Protein AF-0000000069989629 (afdb_homodimer)

Structure (mmCIF, N/CA/C/O backbone):
data_AF-0000000069989629-model_v1
#
loop_
_entity.id
_entity.type
_entity.pdbx_description
1 polymer 'DNA-binding protein with HTH domain'
#
loop_
_atom_site.group_PDB
_atom_site.id
_atom_site.type_symbol
_atom_site.label_atom_id
_atom_site.label_alt_id
_atom_site.label_comp_id
_atom_site.label_asym_id
_atom_site.label_entity_id
_atom_site.label_seq_id
_atom_site.pdbx_PDB_ins_code
_atom_site.Cartn_x
_atom_site.Cartn_y
_atom_site.Cartn_z
_atom_site.occupancy
_atom_site.B_iso_or_equiv
_atom_site.auth_seq_id
_atom_site.auth_comp_id
_atom_site.auth_asym_id
_atom_site.auth_atom_id
_atom_site.pdbx_PDB_model_num
ATOM 1 N N . MET A 1 1 ? -0.796 -13.25 18.734 1 51.34 1 MET A N 1
ATOM 2 C CA . MET A 1 1 ? -1.396 -12.289 17.812 1 51.34 1 MET A CA 1
ATOM 3 C C . MET A 1 1 ? -1.573 -12.891 16.438 1 51.34 1 MET A C 1
ATOM 5 O O . MET A 1 1 ? -0.673 -13.562 15.922 1 51.34 1 MET A O 1
ATOM 9 N N . LEU A 1 2 ? -2.814 -12.773 16 1 62.41 2 LEU A N 1
ATOM 10 C CA . LEU A 1 2 ? -3.193 -13.547 14.828 1 62.41 2 LEU A CA 1
ATOM 11 C C . LEU A 1 2 ? -2.338 -13.156 13.625 1 62.41 2 LEU A C 1
ATOM 13 O O . LEU A 1 2 ? -2.311 -11.984 13.234 1 62.41 2 LEU A O 1
ATOM 17 N N . LEU A 1 3 ? -1.281 -13.852 13.352 1 78.69 3 LEU A N 1
ATOM 18 C CA . LEU A 1 3 ? -0.645 -13.938 12.039 1 78.69 3 LEU A CA 1
ATOM 19 C C . LEU A 1 3 ? 0.755 -13.328 12.078 1 78.69 3 LEU A C 1
ATOM 21 O O . LEU A 1 3 ? 1.523 -13.477 11.125 1 78.69 3 LEU A O 1
ATOM 25 N N . MET A 1 4 ? 1.244 -12.68 13.242 1 78.62 4 MET A N 1
ATOM 26 C CA . MET A 1 4 ? 2.541 -12.008 13.266 1 78.62 4 MET A CA 1
ATOM 27 C C . MET A 1 4 ? 3.672 -13.008 13.039 1 78.62 4 MET A C 1
ATOM 29 O O . MET A 1 4 ? 4.605 -12.734 12.281 1 78.62 4 MET A O 1
ATOM 33 N N . ASP A 1 5 ? 3.504 -14.125 13.711 1 79.75 5 ASP A N 1
ATOM 34 C CA . ASP A 1 5 ? 4.523 -15.164 13.555 1 79.75 5 ASP A CA 1
ATOM 35 C C . ASP A 1 5 ? 4.641 -15.602 12.102 1 79.75 5 ASP A C 1
ATOM 37 O O . ASP A 1 5 ? 5.746 -15.773 11.586 1 79.75 5 ASP A O 1
ATOM 41 N N . GLU A 1 6 ? 3.574 -15.758 11.477 1 83.88 6 GLU A N 1
ATOM 42 C CA . GLU A 1 6 ? 3.559 -16.172 10.078 1 83.88 6 GLU A CA 1
ATOM 43 C C . GLU A 1 6 ? 4.137 -15.086 9.172 1 83.88 6 GLU A C 1
ATOM 45 O O . GLU A 1 6 ? 4.816 -15.383 8.195 1 83.88 6 GLU A O 1
ATOM 50 N N . CYS A 1 7 ? 3.855 -13.844 9.516 1 86.5 7 CYS A N 1
ATOM 51 C CA . CYS A 1 7 ? 4.395 -12.734 8.742 1 86.5 7 CYS A CA 1
ATOM 52 C C . CYS A 1 7 ? 5.914 -12.688 8.836 1 86.5 7 CYS A C 1
ATOM 54 O O . CYS A 1 7 ? 6.598 -12.453 7.836 1 86.5 7 CYS A O 1
ATOM 56 N N . ILE A 1 8 ? 6.367 -12.992 10 1 80.88 8 ILE A N 1
ATOM 57 C CA . ILE A 1 8 ? 7.812 -13.016 10.203 1 80.88 8 ILE A CA 1
ATOM 58 C C . ILE A 1 8 ? 8.43 -14.164 9.414 1 80.88 8 ILE A C 1
ATOM 60 O O . ILE A 1 8 ? 9.523 -14.023 8.852 1 80.88 8 ILE A O 1
ATOM 64 N N . GLU A 1 9 ? 7.734 -15.258 9.367 1 83.62 9 GLU A N 1
ATOM 65 C CA . GLU A 1 9 ? 8.203 -16.406 8.602 1 83.62 9 GLU A CA 1
ATOM 66 C C . GLU A 1 9 ? 8.32 -16.062 7.117 1 83.62 9 GLU A C 1
ATOM 68 O O . GLU A 1 9 ? 9.227 -16.547 6.434 1 83.62 9 GLU A O 1
ATOM 73 N N . LEU A 1 10 ? 7.402 -15.281 6.617 1 89.56 10 LEU A N 1
ATOM 74 C CA . LEU A 1 10 ? 7.473 -14.836 5.23 1 89.56 10 LEU A CA 1
ATOM 75 C C . LEU A 1 10 ? 8.766 -14.07 4.965 1 89.56 10 LEU A C 1
ATOM 77 O O . LEU A 1 10 ? 9.43 -14.297 3.951 1 89.56 10 LEU A O 1
ATOM 81 N N . LEU A 1 11 ? 9.133 -13.273 5.891 1 85.06 11 LEU A N 1
ATOM 82 C CA . LEU A 1 11 ? 10.32 -12.438 5.754 1 85.06 11 LEU A CA 1
ATOM 83 C C . LEU A 1 11 ? 11.594 -13.281 5.812 1 85.06 11 LEU A C 1
ATOM 85 O O . LEU A 1 11 ? 12.617 -12.914 5.234 1 85.06 11 LEU A O 1
ATOM 89 N N . SER A 1 12 ? 11.516 -14.422 6.43 1 80.12 12 SER A N 1
ATOM 90 C CA . SER A 1 12 ? 12.703 -15.234 6.684 1 80.12 12 SER A CA 1
ATOM 91 C C . SER A 1 12 ? 12.844 -16.344 5.652 1 80.12 12 SER A C 1
ATOM 93 O O . SER A 1 12 ? 13.797 -17.125 5.699 1 80.12 12 SER A O 1
ATOM 95 N N . ALA A 1 13 ? 11.852 -16.453 4.805 1 85.38 13 ALA A N 1
ATOM 96 C CA . ALA A 1 13 ? 11.883 -17.531 3.812 1 85.38 13 ALA A CA 1
ATOM 97 C C . ALA A 1 13 ? 13.125 -17.422 2.934 1 85.38 13 ALA A C 1
ATOM 99 O O . ALA A 1 13 ? 13.508 -16.328 2.518 1 85.38 13 ALA A O 1
ATOM 100 N N . MET A 1 14 ? 13.688 -18.578 2.604 1 78.12 14 MET A N 1
ATOM 101 C CA . MET A 1 14 ? 14.977 -18.609 1.912 1 78.12 14 MET A CA 1
ATOM 102 C C . MET A 1 14 ? 14.789 -18.828 0.416 1 78.12 14 MET A C 1
ATOM 104 O O . MET A 1 14 ? 15.695 -18.578 -0.375 1 78.12 14 MET A O 1
ATOM 108 N N . ASP A 1 15 ? 13.664 -19.344 0.052 1 84.5 15 ASP A N 1
ATOM 109 C CA . ASP A 1 15 ? 13.367 -19.578 -1.358 1 84.5 15 ASP A CA 1
ATOM 110 C C . ASP A 1 15 ? 11.883 -19.359 -1.644 1 84.5 15 ASP A C 1
ATOM 112 O O . ASP A 1 15 ? 11.078 -19.219 -0.717 1 84.5 15 ASP A O 1
ATOM 116 N N . ALA A 1 16 ? 11.617 -19.359 -2.891 1 88.88 16 ALA A N 1
ATOM 117 C CA . ALA A 1 16 ? 10.266 -19.031 -3.342 1 88.88 16 ALA A CA 1
ATOM 118 C C . ALA A 1 16 ? 9.258 -20.078 -2.871 1 88.88 16 ALA A C 1
ATOM 120 O O . ALA A 1 16 ? 8.133 -19.734 -2.5 1 88.88 16 ALA A O 1
ATOM 121 N N . ARG A 1 17 ? 9.625 -21.281 -2.945 1 89.69 17 ARG A N 1
ATOM 122 C CA . ARG A 1 17 ? 8.727 -22.359 -2.555 1 89.69 17 ARG A CA 1
ATOM 123 C C . ARG A 1 17 ? 8.352 -22.266 -1.08 1 89.69 17 ARG A C 1
ATOM 125 O O . ARG A 1 17 ? 7.176 -22.328 -0.727 1 89.69 17 ARG A O 1
ATOM 132 N N . THR A 1 18 ? 9.32 -22.094 -0.21 1 88.75 18 THR A N 1
ATOM 133 C CA . THR A 1 18 ? 9.086 -21.969 1.223 1 88.75 18 THR A CA 1
ATOM 134 C C . THR A 1 18 ? 8.297 -20.688 1.522 1 88.75 18 THR A C 1
ATOM 136 O O . THR A 1 18 ? 7.457 -20.672 2.424 1 88.75 18 THR A O 1
ATOM 139 N N . TRP A 1 19 ? 8.594 -19.672 0.768 1 93.5 19 TRP A N 1
ATOM 140 C CA . TRP A 1 19 ? 7.867 -18.422 0.911 1 93.5 19 TRP A CA 1
ATOM 141 C C . TRP A 1 19 ? 6.383 -18.609 0.629 1 93.5 19 TRP A C 1
ATOM 143 O O . TRP A 1 19 ? 5.535 -18.234 1.436 1 93.5 19 TRP A O 1
ATOM 153 N N . PHE A 1 20 ? 6.145 -19.281 -0.45 1 95.62 20 PHE A N 1
ATOM 154 C CA . PHE A 1 20 ? 4.754 -19.453 -0.843 1 95.62 20 PHE A CA 1
ATOM 155 C C . PHE A 1 20 ? 4.031 -20.375 0.125 1 95.62 20 PHE A C 1
ATOM 157 O O . PHE A 1 20 ? 2.85 -20.188 0.418 1 95.62 20 PHE A O 1
ATOM 164 N N . GLN A 1 21 ? 4.641 -21.359 0.598 1 93.81 21 GLN A N 1
ATOM 165 C CA . GLN A 1 21 ? 4.047 -22.234 1.595 1 93.81 21 GLN A CA 1
ATOM 166 C C . GLN A 1 21 ? 3.672 -21.469 2.859 1 93.81 21 GLN A C 1
ATOM 168 O O . GLN A 1 21 ? 2.615 -21.703 3.447 1 93.81 21 GLN A O 1
ATOM 173 N N . SER A 1 22 ? 4.559 -20.594 3.25 1 93.44 22 SER A N 1
ATOM 174 C CA . SER A 1 22 ? 4.27 -19.75 4.41 1 93.44 22 SER A CA 1
ATOM 175 C C . SER A 1 22 ? 3.064 -18.859 4.152 1 93.44 22 SER A C 1
ATOM 177 O O . SER A 1 22 ? 2.252 -18.625 5.055 1 93.44 22 SER A O 1
ATOM 179 N N . LEU A 1 23 ? 2.98 -18.344 2.934 1 96.81 23 LEU A N 1
ATOM 180 C CA . LEU A 1 23 ? 1.838 -17.516 2.561 1 96.81 23 LEU A CA 1
ATOM 181 C C . LEU A 1 23 ? 0.542 -18.312 2.631 1 96.81 23 LEU A C 1
ATOM 183 O O . LEU A 1 23 ? -0.454 -17.844 3.186 1 96.81 23 LEU A O 1
ATOM 187 N N . VAL A 1 24 ? 0.566 -19.516 2.139 1 96.75 24 VAL A N 1
ATOM 188 C CA . VAL A 1 24 ? -0.6 -20.391 2.146 1 96.75 24 VAL A CA 1
ATOM 189 C C . VAL A 1 24 ? -1.022 -20.672 3.586 1 96.75 24 VAL A C 1
ATOM 191 O O . VAL A 1 24 ? -2.209 -20.609 3.918 1 96.75 24 VAL A O 1
ATOM 194 N N . LEU A 1 25 ? -0.107 -20.922 4.441 1 94.31 25 LEU A N 1
ATOM 195 C CA . LEU A 1 25 ? -0.407 -21.219 5.84 1 94.31 25 LEU A CA 1
ATOM 196 C C . LEU A 1 25 ? -1.006 -19.984 6.527 1 94.31 25 LEU A C 1
ATOM 198 O O . LEU A 1 25 ? -1.931 -20.109 7.332 1 94.31 25 LEU A O 1
ATOM 202 N N . SER A 1 26 ? -0.478 -18.844 6.203 1 95.56 26 SER A N 1
ATOM 203 C CA . SER A 1 26 ? -0.988 -17.609 6.777 1 95.56 26 SER A CA 1
ATOM 204 C C . SER A 1 26 ? -2.445 -17.375 6.391 1 95.56 26 SER A C 1
ATOM 206 O O . SER A 1 26 ? -3.268 -17.016 7.234 1 95.56 26 SER A O 1
ATOM 208 N N . VAL A 1 27 ? -2.727 -17.547 5.148 1 96.31 27 VAL A N 1
ATOM 209 C CA . VAL A 1 27 ? -4.074 -17.297 4.648 1 96.31 27 VAL A CA 1
ATOM 210 C C . VAL A 1 27 ? -5.043 -18.328 5.238 1 96.31 27 VAL A C 1
ATOM 212 O O . VAL A 1 27 ? -6.199 -18 5.516 1 96.31 27 VAL A O 1
ATOM 215 N N . GLN A 1 28 ? -4.602 -19.516 5.453 1 94.75 28 GLN A N 1
ATOM 216 C CA . GLN A 1 28 ? -5.426 -20.531 6.086 1 94.75 28 GLN A CA 1
ATOM 217 C C . GLN A 1 28 ? -5.824 -20.125 7.5 1 94.75 28 GLN A C 1
ATOM 219 O O . GLN A 1 28 ? -6.961 -20.359 7.922 1 94.75 28 GLN A O 1
ATOM 224 N N . LYS A 1 29 ? -4.953 -19.547 8.164 1 93.94 29 LYS A N 1
ATOM 225 C CA . LYS A 1 29 ? -5.23 -19.094 9.523 1 93.94 29 LYS A CA 1
ATOM 226 C C . LYS A 1 29 ? -6.289 -17.984 9.523 1 93.94 29 LYS A C 1
ATOM 228 O O . LYS A 1 29 ? -6.953 -17.766 10.539 1 93.94 29 LYS A O 1
ATOM 233 N N . LEU A 1 30 ? -6.395 -17.344 8.367 1 94.06 30 LEU A N 1
ATOM 234 C CA . LEU A 1 30 ? -7.363 -16.266 8.25 1 94.06 30 LEU A CA 1
ATOM 235 C C . LEU A 1 30 ? -8.727 -16.797 7.82 1 94.06 30 LEU A C 1
ATOM 237 O O . LEU A 1 30 ? -9.688 -16.031 7.715 1 94.06 30 LEU A O 1
ATOM 241 N N . GLY A 1 31 ? -8.805 -18.094 7.504 1 93.25 31 GLY A N 1
ATOM 242 C CA . GLY A 1 31 ? -10.078 -18.688 7.145 1 93.25 31 GLY A CA 1
ATOM 243 C C . GLY A 1 31 ? -10.234 -18.906 5.652 1 93.25 31 GLY A C 1
ATOM 244 O O . GLY A 1 31 ? -11.328 -19.219 5.172 1 93.25 31 GLY A O 1
ATOM 245 N N . TYR A 1 32 ? -9.133 -18.766 4.91 1 96.62 32 TYR A N 1
ATOM 246 C CA . TYR A 1 32 ? -9.156 -18.969 3.469 1 96.62 32 TYR A CA 1
ATOM 247 C C . TYR A 1 32 ? -8.359 -20.219 3.088 1 96.62 32 TYR A C 1
ATOM 249 O O . TYR A 1 32 ? -7.516 -20.688 3.857 1 96.62 32 TYR A O 1
ATOM 257 N N . SER A 1 33 ? -8.695 -20.766 1.98 1 95.69 33 SER A N 1
ATOM 258 C CA . SER A 1 33 ? -8.031 -22 1.575 1 95.69 33 SER A CA 1
ATOM 259 C C . SER A 1 33 ? -7.176 -21.781 0.332 1 95.69 33 SER A C 1
ATOM 261 O O . SER A 1 33 ? -6.277 -22.578 0.048 1 95.69 33 SER A O 1
ATOM 263 N N . GLN A 1 34 ? -7.449 -20.781 -0.388 1 97.5 34 GLN A N 1
ATOM 264 C CA . GLN A 1 34 ? -6.723 -20.516 -1.628 1 97.5 34 GLN A CA 1
ATOM 265 C C . GLN A 1 34 ? -6.188 -19.094 -1.66 1 97.5 34 GLN A C 1
ATOM 267 O O . GLN A 1 34 ? -6.777 -18.188 -1.067 1 97.5 34 GLN A O 1
ATOM 272 N N . VAL A 1 35 ? -5.047 -18.969 -2.359 1 98.25 35 VAL A N 1
ATOM 273 C CA . VAL A 1 35 ? -4.402 -17.672 -2.426 1 98.25 35 VAL A CA 1
ATOM 274 C C . VAL A 1 35 ? -3.719 -17.5 -3.781 1 98.25 35 VAL A C 1
ATOM 276 O O . VAL A 1 35 ? -3.258 -18.469 -4.379 1 98.25 35 VAL A O 1
ATOM 279 N N . LEU A 1 36 ? -3.773 -16.328 -4.324 1 98.12 36 LEU A N 1
ATOM 280 C CA . LEU A 1 36 ? -3.043 -15.898 -5.516 1 98.12 36 LEU A CA 1
ATOM 281 C C . LEU A 1 36 ? -2.285 -14.602 -5.254 1 98.12 36 LEU A C 1
ATOM 283 O O . LEU A 1 36 ? -2.869 -13.617 -4.793 1 98.12 36 LEU A O 1
ATOM 287 N N . TYR A 1 37 ? -1 -14.711 -5.422 1 97.44 37 TYR A N 1
ATOM 288 C CA . TYR A 1 37 ? -0.108 -13.555 -5.359 1 97.44 37 TYR A CA 1
ATOM 289 C C . TYR A 1 37 ? 0.432 -13.211 -6.742 1 97.44 37 TYR A C 1
ATOM 291 O O . TYR A 1 37 ? 1.063 -14.047 -7.395 1 97.44 37 TYR A O 1
ATOM 299 N N . ALA A 1 38 ? 0.144 -12 -7.16 1 96.06 38 ALA A N 1
ATOM 300 C CA . ALA A 1 38 ? 0.598 -11.547 -8.477 1 96.06 38 ALA A CA 1
ATOM 301 C C . ALA A 1 38 ? 1.263 -10.18 -8.375 1 96.06 38 ALA A C 1
ATOM 303 O O . ALA A 1 38 ? 0.777 -9.289 -7.668 1 96.06 38 ALA A O 1
ATOM 304 N N . LEU A 1 39 ? 2.309 -10.062 -9.117 1 93.94 39 LEU A N 1
ATOM 305 C CA . LEU A 1 39 ? 3.061 -8.812 -9.086 1 93.94 39 LEU A CA 1
ATOM 306 C C . LEU A 1 39 ? 3.646 -8.5 -10.461 1 93.94 39 LEU A C 1
ATOM 308 O O . LEU A 1 39 ? 4.184 -9.391 -11.125 1 93.94 39 LEU A O 1
ATOM 312 N N . LYS A 1 40 ? 3.482 -7.328 -10.891 1 90.31 40 LYS A N 1
ATOM 313 C CA . LYS A 1 40 ? 4.188 -6.836 -12.07 1 90.31 40 LYS A CA 1
ATOM 314 C C . LYS A 1 40 ? 5.016 -5.598 -11.734 1 90.31 40 LYS A C 1
ATOM 316 O O . LYS A 1 40 ? 4.773 -4.938 -10.727 1 90.31 40 LYS A O 1
ATOM 321 N N . PRO A 1 41 ? 6.039 -5.289 -12.5 1 83.69 41 PRO A N 1
ATOM 322 C CA . PRO A 1 41 ? 7.031 -4.285 -12.102 1 83.69 41 PRO A CA 1
ATOM 323 C C . PRO A 1 41 ? 6.441 -2.881 -11.992 1 83.69 41 PRO A C 1
ATOM 325 O O . PRO A 1 41 ? 6.887 -2.08 -11.172 1 83.69 41 PRO A O 1
ATOM 328 N N . ASN A 1 42 ? 5.516 -2.631 -12.867 1 84.19 42 ASN A N 1
ATOM 329 C CA . ASN A 1 42 ? 4.859 -1.328 -12.828 1 84.19 42 ASN A CA 1
ATOM 330 C C . ASN A 1 42 ? 3.494 -1.371 -13.516 1 84.19 42 ASN A C 1
ATOM 332 O O . ASN A 1 42 ? 3.125 -2.385 -14.109 1 84.19 42 ASN A O 1
ATOM 336 N N . LYS A 1 43 ? 2.797 -0.333 -13.375 1 82.25 43 LYS A N 1
ATOM 337 C CA . LYS A 1 43 ? 1.428 -0.256 -13.875 1 82.25 43 LYS A CA 1
ATOM 338 C C . LYS A 1 43 ? 1.393 -0.381 -15.398 1 82.25 43 LYS A C 1
ATOM 340 O O . LYS A 1 43 ? 0.438 -0.921 -15.961 1 82.25 43 LYS A O 1
ATOM 345 N N . GLU A 1 44 ? 2.402 0.058 -16.016 1 77.62 44 GLU A N 1
ATOM 346 C CA . GLU A 1 44 ? 2.451 0.116 -17.484 1 77.62 44 GLU A CA 1
ATOM 347 C C . GLU A 1 44 ? 2.814 -1.242 -18.078 1 77.62 44 GLU A C 1
ATOM 349 O O . GLU A 1 44 ? 2.527 -1.511 -19.234 1 77.62 44 GLU A O 1
ATOM 354 N N . ALA A 1 45 ? 3.42 -2.008 -17.359 1 80.5 45 ALA A N 1
ATOM 355 C CA . ALA A 1 45 ? 3.779 -3.338 -17.844 1 80.5 45 ALA A CA 1
ATOM 356 C C . ALA A 1 45 ? 2.537 -4.141 -18.219 1 80.5 45 ALA A C 1
ATOM 358 O O . ALA A 1 45 ? 1.48 -3.984 -17.594 1 80.5 45 ALA A O 1
ATOM 359 N N . GLN A 1 46 ? 2.703 -4.914 -19.219 1 84.75 46 GLN A N 1
ATOM 360 C CA . GLN A 1 46 ? 1.599 -5.781 -19.609 1 84.75 46 GLN A CA 1
ATOM 361 C C . GLN A 1 46 ? 1.237 -6.758 -18.5 1 84.75 46 GLN A C 1
ATOM 363 O O . GLN A 1 46 ? 2.117 -7.246 -17.781 1 84.75 46 GLN A O 1
ATOM 368 N N . ASN A 1 47 ? -0.041 -7.074 -18.406 1 87.25 47 ASN A N 1
ATOM 369 C CA . ASN A 1 47 ? -0.492 -8 -17.375 1 87.25 47 ASN A CA 1
ATOM 370 C C . ASN A 1 47 ? 0.144 -9.375 -17.531 1 87.25 47 ASN A C 1
ATOM 372 O O . ASN A 1 47 ? 0.369 -10.086 -16.547 1 87.25 47 ASN A O 1
ATOM 376 N N . SER A 1 48 ? 0.453 -9.672 -18.766 1 83.94 48 SER A N 1
ATOM 377 C CA . SER A 1 48 ? 1.044 -10.969 -19.062 1 83.94 48 SER A CA 1
ATOM 378 C C . SER A 1 48 ? 2.445 -11.094 -18.469 1 83.94 48 SER A C 1
ATOM 380 O O . SER A 1 48 ? 2.99 -12.195 -18.375 1 83.94 48 SER A O 1
ATOM 382 N N . THR A 1 49 ? 3.004 -10 -18.078 1 82.62 49 THR A N 1
ATOM 383 C CA . THR A 1 49 ? 4.348 -10.016 -17.5 1 82.62 49 THR A CA 1
ATOM 384 C C . THR A 1 49 ? 4.289 -10.227 -15.992 1 82.62 49 THR A C 1
ATOM 386 O O . THR A 1 49 ? 5.324 -10.391 -15.344 1 82.62 49 THR A O 1
ATOM 389 N N . ALA A 1 50 ? 3.133 -10.312 -15.508 1 89.62 50 ALA A N 1
ATOM 390 C CA . ALA A 1 50 ? 2.984 -10.492 -14.062 1 89.62 50 ALA A CA 1
ATOM 391 C C . ALA A 1 50 ? 3.527 -11.844 -13.625 1 89.62 50 ALA A C 1
ATOM 393 O O . ALA A 1 50 ? 3.326 -12.859 -14.305 1 89.62 50 ALA A O 1
ATOM 394 N N . GLN A 1 51 ? 4.285 -11.789 -12.602 1 90.62 51 GLN A N 1
ATOM 395 C CA . GLN A 1 51 ? 4.676 -13.023 -11.93 1 90.62 51 GLN A CA 1
ATOM 396 C C . GLN A 1 51 ? 3.609 -13.477 -10.938 1 90.62 51 GLN A C 1
ATOM 398 O O . GLN A 1 51 ? 3.143 -12.68 -10.117 1 90.62 51 GLN A O 1
ATOM 403 N N . ILE A 1 52 ? 3.289 -14.734 -11.047 1 94.31 52 ILE A N 1
ATOM 404 C CA . ILE A 1 52 ? 2.137 -15.203 -10.281 1 94.31 52 ILE A CA 1
ATOM 405 C C . ILE A 1 52 ? 2.52 -16.453 -9.484 1 94.31 52 ILE A C 1
ATOM 407 O O . ILE A 1 52 ? 3.176 -17.359 -10.016 1 94.31 52 ILE A O 1
ATOM 411 N N . MET A 1 53 ? 2.18 -16.5 -8.234 1 94.94 53 MET A N 1
ATOM 412 C CA . MET A 1 53 ? 2.16 -17.688 -7.395 1 94.94 53 MET A CA 1
ATOM 413 C C . MET A 1 53 ? 0.771 -17.922 -6.812 1 94.94 53 MET A C 1
ATOM 415 O O . MET A 1 53 ? 0.187 -17.016 -6.207 1 94.94 53 MET A O 1
ATOM 419 N N . SER A 1 54 ? 0.259 -19.125 -7.051 1 96.81 54 SER A N 1
ATOM 420 C CA . SER A 1 54 ? -1.121 -19.391 -6.652 1 96.81 54 SER A CA 1
ATOM 421 C C . SER A 1 54 ? -1.366 -20.875 -6.414 1 96.81 54 SER A C 1
ATOM 423 O O . SER A 1 54 ? -0.667 -21.719 -6.977 1 96.81 54 SER A O 1
ATOM 425 N N . ASN A 1 55 ? -2.271 -21.156 -5.523 1 97.12 55 ASN A N 1
ATOM 426 C CA . ASN A 1 55 ? -2.77 -22.516 -5.418 1 97.12 55 ASN A CA 1
ATOM 427 C C . ASN A 1 55 ? -4.211 -22.625 -5.914 1 97.12 55 ASN A C 1
ATOM 429 O O . ASN A 1 55 ? -4.953 -23.516 -5.484 1 97.12 55 ASN A O 1
ATOM 433 N N . PHE A 1 56 ? -4.637 -21.656 -6.734 1 97 56 PHE A N 1
ATOM 434 C CA . PHE A 1 56 ? -5.891 -21.797 -7.465 1 97 56 PHE A CA 1
ATOM 435 C C . PHE A 1 56 ? -5.855 -23.047 -8.352 1 97 56 PHE A C 1
ATOM 437 O O . PHE A 1 56 ? -4.777 -23.516 -8.727 1 97 56 PHE A O 1
ATOM 444 N N . PRO A 1 57 ? -7.082 -23.562 -8.703 1 96.19 57 PRO A N 1
ATOM 445 C CA . PRO A 1 57 ? -7.086 -24.703 -9.609 1 96.19 57 PRO A CA 1
ATOM 446 C C . PRO A 1 57 ? -6.359 -24.422 -10.922 1 96.19 57 PRO A C 1
ATOM 448 O O . PRO A 1 57 ? -6.586 -23.391 -11.547 1 96.19 57 PRO A O 1
ATOM 451 N N . GLU A 1 58 ? -5.555 -25.328 -11.336 1 94.5 58 GLU A N 1
ATOM 452 C CA . GLU A 1 58 ? -4.734 -25.156 -12.531 1 94.5 58 GLU A CA 1
ATOM 453 C C . GLU A 1 58 ? -5.602 -24.969 -13.773 1 94.5 58 GLU A C 1
ATOM 455 O O . GLU A 1 58 ? -5.25 -24.188 -14.664 1 94.5 58 GLU A O 1
ATOM 460 N N . SER A 1 59 ? -6.668 -25.656 -13.852 1 94.94 59 SER A N 1
ATOM 461 C CA . SER A 1 59 ? -7.582 -25.531 -14.977 1 94.94 59 SER A CA 1
ATOM 462 C C . SER A 1 59 ? -8.125 -24.109 -15.094 1 94.94 59 SER A C 1
ATOM 464 O O . SER A 1 59 ? -8.258 -23.578 -16.188 1 94.94 59 SER A O 1
ATOM 466 N N . TRP A 1 60 ? -8.391 -23.594 -13.961 1 96.62 60 TRP A N 1
ATOM 467 C CA . TRP A 1 60 ? -8.883 -22.219 -13.945 1 96.62 60 TRP A CA 1
ATOM 468 C C . TRP A 1 60 ? -7.793 -21.25 -14.391 1 96.62 60 TRP A C 1
ATOM 470 O O . TRP A 1 60 ? -8.047 -20.344 -15.195 1 96.62 60 TRP A O 1
ATOM 480 N N . ARG A 1 61 ? -6.594 -21.375 -13.852 1 95.31 61 ARG A N 1
ATOM 481 C CA . ARG A 1 61 ? -5.496 -20.484 -14.211 1 95.31 61 ARG A CA 1
ATOM 482 C C . ARG A 1 61 ? -5.223 -20.531 -15.703 1 95.31 61 ARG A C 1
ATOM 484 O O . ARG A 1 61 ? -5.016 -19.484 -16.344 1 95.31 61 ARG A O 1
ATOM 491 N N . SER A 1 62 ? -5.227 -21.703 -16.266 1 94 62 SER A N 1
ATOM 492 C CA . SER A 1 62 ? -5.027 -21.875 -17.703 1 94 62 SER A CA 1
ATOM 493 C C . SER A 1 62 ? -6.121 -21.172 -18.5 1 94 62 SER A C 1
ATOM 495 O O . SER A 1 62 ? -5.84 -20.484 -19.484 1 94 62 SER A O 1
ATOM 497 N N . LEU A 1 63 ? -7.297 -21.406 -18.078 1 94.69 63 LEU A N 1
ATOM 498 C CA . LEU A 1 63 ? -8.43 -20.766 -18.734 1 94.69 63 LEU A CA 1
ATOM 499 C C . LEU A 1 63 ? -8.32 -19.234 -18.641 1 94.69 63 LEU A C 1
ATOM 501 O O . LEU A 1 63 ? -8.531 -18.531 -19.625 1 94.69 63 LEU A O 1
ATOM 505 N N . TYR A 1 64 ? -8 -18.75 -17.453 1 96 64 TYR A N 1
ATOM 506 C CA . TYR A 1 64 ? -7.871 -17.328 -17.188 1 96 64 TYR A CA 1
ATOM 507 C C . TYR A 1 64 ? -6.867 -16.688 -18.141 1 96 64 TYR A C 1
ATOM 509 O O . TYR A 1 64 ? -7.129 -15.617 -18.703 1 96 64 TYR A O 1
ATOM 517 N N . ASP A 1 65 ? -5.742 -17.312 -18.344 1 91.94 65 ASP A N 1
ATOM 518 C CA . ASP A 1 65 ? -4.688 -16.797 -19.219 1 91.94 65 ASP A CA 1
ATOM 519 C C . ASP A 1 65 ? -5.09 -16.906 -20.688 1 91.94 65 ASP A C 1
ATOM 521 O O . ASP A 1 65 ? -4.922 -15.969 -21.453 1 91.94 65 ASP A O 1
ATOM 525 N N . ASN A 1 66 ? -5.594 -18.031 -21.047 1 92.06 66 ASN A N 1
ATOM 526 C CA . ASN A 1 66 ? -5.961 -18.297 -22.438 1 92.06 66 ASN A CA 1
ATOM 527 C C . ASN A 1 66 ? -7.02 -17.328 -22.938 1 92.06 66 ASN A C 1
ATOM 529 O O . ASN A 1 66 ? -6.984 -16.891 -24.094 1 92.06 66 ASN A O 1
ATOM 533 N N . GLU A 1 67 ? -7.926 -16.969 -22.062 1 92.88 67 GLU A N 1
ATOM 534 C CA . GLU A 1 67 ? -9.023 -16.078 -22.438 1 92.88 67 GLU A CA 1
ATOM 535 C C . GLU A 1 67 ? -8.664 -14.617 -22.203 1 92.88 67 GLU A C 1
ATOM 537 O O . GLU A 1 67 ? -9.484 -13.719 -22.422 1 92.88 67 GLU A O 1
ATOM 542 N N . ASN A 1 68 ? -7.52 -14.383 -21.625 1 92.44 68 ASN A N 1
ATOM 543 C CA . ASN A 1 68 ? -7.078 -13.039 -21.266 1 92.44 68 ASN A CA 1
ATOM 544 C C . ASN A 1 68 ? -8.086 -12.344 -20.359 1 92.44 68 ASN A C 1
ATOM 546 O O . ASN A 1 68 ? -8.508 -11.219 -20.641 1 92.44 68 ASN A O 1
ATOM 550 N N . TYR A 1 69 ? -8.469 -12.984 -19.344 1 94.69 69 TYR A N 1
ATOM 551 C CA . TYR A 1 69 ? -9.492 -12.461 -18.438 1 94.69 69 TYR A CA 1
ATOM 552 C C . TYR A 1 69 ? -8.977 -11.258 -17.672 1 94.69 69 TYR A C 1
ATOM 554 O O . TYR A 1 69 ? -9.758 -10.469 -17.141 1 94.69 69 TYR A O 1
ATOM 562 N N . SER A 1 70 ? -7.691 -11.117 -17.625 1 93.19 70 SER A N 1
ATOM 563 C CA . SER A 1 70 ? -7.125 -9.969 -16.922 1 93.19 70 SER A CA 1
ATOM 564 C C . SER A 1 70 ? -7.59 -8.664 -17.547 1 93.19 70 SER A C 1
ATOM 566 O O . SER A 1 70 ? -7.605 -7.621 -16.891 1 93.19 70 SER A O 1
ATOM 568 N N . SER A 1 71 ? -7.984 -8.656 -18.734 1 89.69 71 SER A N 1
ATOM 569 C CA . SER A 1 71 ? -8.398 -7.453 -19.453 1 89.69 71 SER A CA 1
ATOM 570 C C . SER A 1 71 ? -9.844 -7.082 -19.109 1 89.69 71 SER A C 1
ATOM 572 O O . SER A 1 71 ? -10.266 -5.941 -19.328 1 89.69 71 SER A O 1
ATOM 574 N N . ILE A 1 72 ? -10.578 -7.965 -18.547 1 90.88 72 ILE A N 1
ATOM 575 C CA . ILE A 1 72 ? -11.992 -7.668 -18.312 1 90.88 72 ILE A CA 1
ATOM 576 C C . ILE A 1 72 ? -12.32 -7.844 -16.828 1 90.88 72 ILE A C 1
ATOM 578 O O . ILE A 1 72 ? -13.391 -7.445 -16.375 1 90.88 72 ILE A O 1
ATOM 582 N N . ASP A 1 73 ? -11.516 -8.562 -16.062 1 95 73 ASP A N 1
ATOM 583 C CA . ASP A 1 73 ? -11.711 -8.797 -14.633 1 95 73 ASP A CA 1
ATOM 584 C C . ASP A 1 73 ? -11.719 -7.488 -13.852 1 95 73 ASP A C 1
ATOM 586 O O . ASP A 1 73 ? -10.688 -6.824 -13.727 1 95 73 ASP A O 1
ATOM 590 N N . PRO A 1 74 ? -12.852 -7.121 -13.258 1 93.94 74 PRO A N 1
ATOM 591 C CA . PRO A 1 74 ? -12.914 -5.852 -12.531 1 93.94 74 PRO A CA 1
ATOM 592 C C . PRO A 1 74 ? -12 -5.82 -11.312 1 93.94 74 PRO A C 1
ATOM 594 O O . PRO A 1 74 ? -11.625 -4.746 -10.844 1 93.94 74 PRO A O 1
ATOM 597 N N . VAL A 1 75 ? -11.664 -6.98 -10.828 1 96.5 75 VAL A N 1
ATOM 598 C CA . VAL A 1 75 ? -10.758 -7.078 -9.688 1 96.5 75 VAL A CA 1
ATOM 599 C C . VAL A 1 75 ? -9.383 -6.559 -10.078 1 96.5 75 VAL A C 1
ATOM 601 O O . VAL A 1 75 ? -8.734 -5.844 -9.305 1 96.5 75 VAL A O 1
ATOM 604 N N . VAL A 1 76 ? -9 -6.871 -11.258 1 95.19 76 VAL A N 1
ATOM 605 C CA . VAL A 1 76 ? -7.699 -6.441 -11.758 1 95.19 76 VAL A CA 1
ATOM 606 C C . VAL A 1 76 ? -7.695 -4.926 -11.953 1 95.19 76 VAL A C 1
ATOM 608 O O . VAL A 1 76 ? -6.797 -4.234 -11.461 1 95.19 76 VAL A O 1
ATOM 611 N N . SER A 1 77 ? -8.68 -4.398 -12.602 1 91.88 77 SER A N 1
ATOM 612 C CA . SER A 1 77 ? -8.766 -2.957 -12.82 1 91.88 77 SER A CA 1
ATOM 613 C C . SER A 1 77 ? -8.82 -2.199 -11.5 1 91.88 77 SER A C 1
ATOM 615 O O . SER A 1 77 ? -8.164 -1.167 -11.336 1 91.88 77 SER A O 1
ATOM 617 N N . HIS A 1 78 ? -9.586 -2.717 -10.594 1 93.31 78 HIS A N 1
ATOM 618 C CA . HIS A 1 78 ? -9.672 -2.115 -9.266 1 93.31 78 HIS A CA 1
ATOM 619 C C . HIS A 1 78 ? -8.305 -2.076 -8.594 1 93.31 78 HIS A C 1
ATOM 621 O O . HIS A 1 78 ? -7.93 -1.064 -7.996 1 93.31 78 HIS A O 1
ATOM 627 N N . SER A 1 79 ? -7.574 -3.152 -8.656 1 94.88 79 SER A N 1
ATOM 628 C CA . SER A 1 79 ? -6.289 -3.287 -7.98 1 94.88 79 SER A CA 1
ATOM 629 C C . SER A 1 79 ? -5.27 -2.291 -8.523 1 94.88 79 SER A C 1
ATOM 631 O O . SER A 1 79 ? -4.316 -1.928 -7.832 1 94.88 79 SER A O 1
ATOM 633 N N . PHE A 1 80 ? -5.508 -1.801 -9.688 1 90.12 80 PHE A N 1
ATOM 634 C CA . PHE A 1 80 ? -4.57 -0.865 -10.297 1 90.12 80 PHE A CA 1
ATOM 635 C C . PHE A 1 80 ? -4.93 0.572 -9.938 1 90.12 80 PHE A C 1
ATOM 637 O O . PHE A 1 80 ? -4.109 1.479 -10.078 1 90.12 80 PHE A O 1
ATOM 644 N N . SER A 1 81 ? -6.094 0.774 -9.406 1 88.12 81 SER A N 1
ATOM 645 C CA . SER A 1 81 ? -6.543 2.154 -9.258 1 88.12 81 SER A CA 1
ATOM 646 C C . SER A 1 81 ? -6.906 2.461 -7.809 1 88.12 81 SER A C 1
ATOM 648 O O . SER A 1 81 ? -7.137 3.619 -7.453 1 88.12 81 SER A O 1
ATOM 650 N N . SER A 1 82 ? -6.949 1.479 -6.98 1 90.88 82 SER A N 1
ATOM 651 C CA . SER A 1 82 ? -7.379 1.653 -5.598 1 90.88 82 SER A CA 1
ATOM 652 C C . SER A 1 82 ? -6.488 0.87 -4.641 1 90.88 82 SER A C 1
ATOM 654 O O . SER A 1 82 ? -5.836 -0.096 -5.039 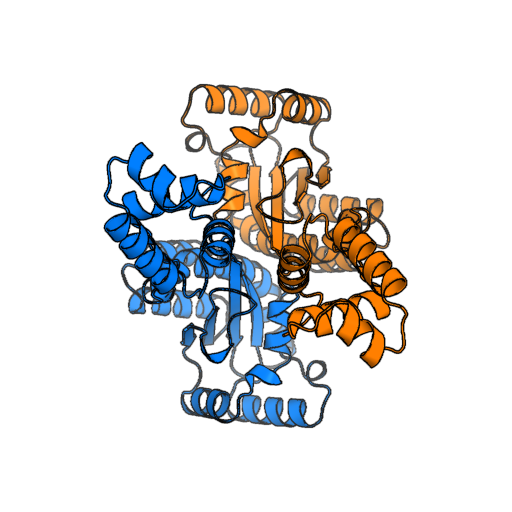1 90.88 82 SER A O 1
ATOM 656 N N . SER A 1 83 ? -6.473 1.317 -3.447 1 93.75 83 SER A N 1
ATOM 657 C CA . SER A 1 83 ? -5.758 0.586 -2.404 1 93.75 83 SER A CA 1
ATOM 658 C C . SER A 1 83 ? -6.723 -0.206 -1.527 1 93.75 83 SER A C 1
ATOM 660 O O . SER A 1 83 ? -6.297 -0.96 -0.65 1 93.75 83 SER A O 1
ATOM 662 N N . LEU A 1 84 ? -7.969 -0.088 -1.773 1 93.19 84 LEU A N 1
ATOM 663 C CA . LEU A 1 84 ? -8.969 -0.72 -0.923 1 93.19 84 LEU A CA 1
ATOM 664 C C . LEU A 1 84 ? -9.188 -2.176 -1.325 1 93.19 84 LEU A C 1
ATOM 666 O O . LEU A 1 84 ? -9.188 -2.502 -2.514 1 93.19 84 LEU A O 1
ATOM 670 N N . PRO A 1 85 ? -9.406 -3.025 -0.299 1 94.5 85 PRO A N 1
ATOM 671 C CA . PRO A 1 85 ? -9.805 -4.391 -0.646 1 94.5 85 PRO A CA 1
ATOM 672 C C . PRO A 1 85 ? -11.117 -4.441 -1.424 1 94.5 85 PRO A C 1
ATOM 674 O O . PRO A 1 85 ? -11.992 -3.59 -1.225 1 94.5 85 PRO A O 1
ATOM 677 N N . ILE A 1 86 ? -11.188 -5.391 -2.287 1 95.06 86 ILE A N 1
ATOM 678 C CA . ILE A 1 86 ? -12.414 -5.57 -3.053 1 95.06 86 ILE A CA 1
ATOM 679 C C . ILE A 1 86 ? -12.945 -6.984 -2.844 1 95.06 86 ILE A C 1
ATOM 681 O O . ILE A 1 86 ? -12.195 -7.957 -2.912 1 95.06 86 ILE A O 1
ATOM 685 N N . LEU A 1 87 ? -14.203 -7.09 -2.543 1 93.81 87 LEU A N 1
ATOM 686 C CA . LEU A 1 87 ? -14.875 -8.367 -2.344 1 93.81 87 LEU A CA 1
ATOM 687 C C . LEU A 1 87 ? -15.445 -8.891 -3.654 1 93.81 87 LEU A C 1
ATOM 689 O O . LEU A 1 87 ? -15.969 -8.117 -4.461 1 93.81 87 LEU A O 1
ATOM 693 N N . TRP A 1 88 ? -15.359 -10.219 -3.836 1 95 88 TRP A N 1
ATOM 694 C CA . TRP A 1 88 ? -15.883 -10.836 -5.051 1 95 88 TRP A CA 1
ATOM 695 C C . TRP A 1 88 ? -17.406 -10.984 -4.977 1 95 88 TRP A C 1
ATOM 697 O O . TRP A 1 88 ? -17.922 -12.109 -4.965 1 95 88 TRP A O 1
ATOM 707 N N . GLU A 1 89 ? -18.109 -9.906 -4.992 1 88.88 89 GLU A N 1
ATOM 708 C CA . GLU A 1 89 ? -19.562 -9.914 -4.945 1 88.88 89 GLU A CA 1
ATOM 709 C C . GLU A 1 89 ? -20.156 -9.812 -6.348 1 88.88 89 GLU A C 1
ATOM 711 O O . GLU A 1 89 ? -19.516 -9.297 -7.266 1 88.88 89 GLU A O 1
ATOM 716 N N . ASP A 1 90 ? -21.391 -10.242 -6.461 1 88.25 90 ASP A N 1
ATOM 717 C CA . ASP A 1 90 ? -22.062 -10.289 -7.758 1 88.25 90 ASP A CA 1
ATOM 718 C C . ASP A 1 90 ? -22.172 -8.891 -8.367 1 88.25 90 ASP A C 1
ATOM 720 O O . ASP A 1 90 ? -22.109 -8.734 -9.586 1 88.25 90 ASP A O 1
ATOM 724 N N . LYS A 1 91 ? -22.328 -7.895 -7.527 1 87.88 91 LYS A N 1
ATOM 725 C CA . LYS A 1 91 ? -22.531 -6.531 -8 1 87.88 91 LYS A CA 1
ATOM 726 C C . LYS A 1 91 ? -21.281 -6 -8.695 1 87.88 91 LYS A C 1
ATOM 728 O O . LYS A 1 91 ? -21.328 -4.984 -9.398 1 87.88 91 LYS A O 1
ATOM 733 N N . LEU A 1 92 ? -20.219 -6.648 -8.539 1 91.5 92 LEU A N 1
ATOM 734 C CA . LEU A 1 92 ? -18.953 -6.246 -9.141 1 91.5 92 LEU A CA 1
ATOM 735 C C . LEU A 1 92 ? -18.984 -6.422 -10.656 1 91.5 92 LEU A C 1
ATOM 737 O O . LEU A 1 92 ? -18.297 -5.707 -11.391 1 91.5 92 LEU A O 1
ATOM 741 N N . TYR A 1 93 ? -19.703 -7.359 -11.07 1 93.19 93 TYR A N 1
ATOM 742 C CA . TYR A 1 93 ? -19.719 -7.762 -12.477 1 93.19 93 TYR A CA 1
ATOM 743 C C . TYR A 1 93 ? -20.906 -7.164 -13.211 1 93.19 93 TYR A C 1
ATOM 745 O O . TYR A 1 93 ? -22.016 -7.699 -13.141 1 93.19 93 TYR A O 1
ATOM 753 N N . LYS A 1 94 ? -20.688 -6.234 -14.008 1 87.56 94 LYS A N 1
ATOM 754 C CA . LYS A 1 94 ? -21.75 -5.406 -14.562 1 87.56 94 LYS A CA 1
ATOM 755 C C . LYS A 1 94 ? -22.078 -5.816 -15.992 1 87.56 94 LYS A C 1
ATOM 757 O O . LYS A 1 94 ? -23.25 -5.871 -16.375 1 87.56 94 LYS A O 1
ATOM 762 N N . THR A 1 95 ? -21.109 -6.117 -16.703 1 90.5 95 THR A N 1
ATOM 763 C CA . THR A 1 95 ? -21.328 -6.469 -18.109 1 90.5 95 THR A CA 1
ATOM 764 C C . THR A 1 95 ? -21.609 -7.961 -18.25 1 90.5 95 THR A C 1
ATOM 766 O O . THR A 1 95 ? -21.328 -8.742 -17.344 1 90.5 95 THR A O 1
ATOM 769 N N . LYS A 1 96 ? -22.188 -8.281 -19.391 1 92.31 96 LYS A N 1
ATOM 770 C CA . LYS A 1 96 ? -22.484 -9.688 -19.672 1 92.31 96 LYS A CA 1
ATOM 771 C C . LYS A 1 96 ? -21.203 -10.523 -19.656 1 92.31 96 LYS A C 1
ATOM 773 O O . LYS A 1 96 ? -21.188 -11.609 -19.078 1 92.31 96 LYS A O 1
ATOM 778 N N . ARG A 1 97 ? -20.203 -10.023 -20.25 1 93 97 ARG A N 1
ATOM 779 C CA . ARG A 1 97 ? -18.938 -10.742 -20.312 1 93 97 ARG A CA 1
ATOM 780 C C . ARG A 1 97 ? -18.359 -10.945 -18.906 1 93 97 ARG A C 1
ATOM 782 O O . ARG A 1 97 ? -17.812 -12.008 -18.609 1 93 97 ARG A O 1
ATOM 789 N N . GLU A 1 98 ? -18.453 -9.961 -18.125 1 93.38 98 GLU A N 1
ATOM 790 C CA . GLU A 1 98 ? -17.984 -10.062 -16.734 1 93.38 98 GLU A CA 1
ATOM 791 C C . GLU A 1 98 ? -18.781 -11.102 -15.961 1 93.38 98 GLU A C 1
ATOM 793 O O . GLU A 1 98 ? -18.234 -11.844 -15.148 1 93.38 98 GLU A O 1
ATOM 798 N N . ARG A 1 99 ? -20.078 -11.156 -16.25 1 93.56 99 ARG A N 1
ATOM 799 C CA . ARG A 1 99 ? -20.922 -12.133 -15.57 1 93.56 99 ARG A CA 1
ATOM 800 C C . ARG A 1 99 ? -20.578 -13.555 -15.992 1 93.56 99 ARG A C 1
ATOM 802 O O . ARG A 1 99 ? -20.609 -14.477 -15.172 1 93.56 99 ARG A O 1
ATOM 809 N N . GLU A 1 100 ? -20.312 -13.688 -17.219 1 94.56 100 GLU A N 1
ATOM 810 C CA . GLU A 1 100 ? -19.875 -14.992 -17.703 1 94.56 100 GLU A CA 1
ATOM 811 C C . GLU A 1 100 ? -18.547 -15.406 -17.062 1 94.56 100 GLU A C 1
ATOM 813 O O . GLU A 1 100 ? -18.391 -16.562 -16.656 1 94.56 100 GLU A O 1
ATOM 818 N N . PHE A 1 101 ? -17.688 -14.469 -17.031 1 96.19 101 PHE A N 1
ATOM 819 C CA . PHE A 1 101 ? -16.422 -14.688 -16.328 1 96.19 101 PHE A CA 1
ATOM 820 C C . PHE A 1 101 ? -16.656 -15.109 -14.891 1 96.19 101 PHE A C 1
ATOM 822 O O . PHE A 1 101 ? -16.062 -16.078 -14.414 1 96.19 101 PHE A O 1
ATOM 829 N N . ALA A 1 102 ? -17.516 -14.398 -14.188 1 95.06 102 ALA A N 1
ATOM 830 C CA . ALA A 1 102 ? -17.812 -14.68 -12.781 1 95.06 102 ALA A CA 1
ATOM 831 C C . ALA A 1 102 ? -18.391 -16.094 -12.617 1 95.06 102 ALA A C 1
ATOM 833 O O . ALA A 1 102 ? -18.094 -16.781 -11.641 1 95.06 102 ALA A O 1
ATOM 834 N N . GLU A 1 103 ? -19.219 -16.469 -13.516 1 94.94 103 GLU A N 1
ATOM 835 C CA . GLU A 1 103 ? -19.812 -17.797 -13.469 1 94.94 103 GLU A CA 1
ATOM 836 C C . GLU A 1 103 ? -18.734 -18.891 -13.633 1 94.94 103 GLU A C 1
ATOM 838 O O . GLU A 1 103 ? -18.781 -19.922 -12.961 1 94.94 103 GLU A O 1
ATOM 843 N N . GLU A 1 104 ? -17.844 -18.672 -14.5 1 95.25 104 GLU A N 1
ATOM 844 C CA . GLU A 1 104 ? -16.75 -19.625 -14.695 1 95.25 104 GLU A CA 1
ATOM 845 C C . GLU A 1 104 ? -15.883 -19.719 -13.445 1 95.25 104 GLU A C 1
ATOM 847 O O . GLU A 1 104 ? -15.461 -20.812 -13.055 1 95.25 104 GLU A O 1
ATOM 852 N N . ALA A 1 105 ? -15.617 -18.594 -12.883 1 95.56 105 ALA A N 1
ATOM 853 C CA . ALA A 1 105 ? -14.844 -18.578 -11.641 1 95.56 105 ALA A CA 1
ATOM 854 C C . ALA A 1 105 ? -15.562 -19.359 -10.539 1 95.56 105 ALA A C 1
ATOM 856 O O . ALA A 1 105 ? -14.938 -20.125 -9.805 1 95.56 105 ALA A O 1
ATOM 857 N N . ARG A 1 106 ? -16.875 -19.188 -10.469 1 93.81 106 ARG A N 1
ATOM 858 C CA . ARG A 1 106 ? -17.672 -19.891 -9.484 1 93.81 106 ARG A CA 1
ATOM 859 C C . ARG A 1 106 ? -17.625 -21.406 -9.703 1 93.81 106 ARG A C 1
ATOM 861 O O . ARG A 1 106 ? -17.531 -22.172 -8.75 1 93.81 106 ARG A O 1
ATOM 868 N N . ARG A 1 107 ? -17.719 -21.766 -10.922 1 93.75 107 ARG A N 1
ATOM 869 C CA . ARG A 1 107 ? -17.656 -23.188 -11.266 1 93.75 107 ARG A CA 1
ATOM 870 C C . ARG A 1 107 ? -16.312 -23.797 -10.875 1 93.75 107 ARG A C 1
ATOM 872 O O . ARG A 1 107 ? -16.219 -24.969 -10.539 1 93.75 107 ARG A O 1
ATOM 879 N N . ALA A 1 108 ? -15.344 -22.953 -10.898 1 94.75 108 ALA A N 1
ATOM 880 C CA . ALA A 1 108 ? -14.008 -23.406 -10.547 1 94.75 108 ALA A CA 1
ATOM 881 C C . ALA A 1 108 ? -13.797 -23.391 -9.031 1 94.75 108 ALA A C 1
ATOM 883 O O . ALA A 1 108 ? -12.719 -23.734 -8.547 1 94.75 108 ALA A O 1
ATOM 884 N N . GLY A 1 109 ? -14.781 -22.938 -8.289 1 93.56 109 GLY A N 1
ATOM 885 C CA . GLY A 1 109 ? -14.703 -22.922 -6.832 1 93.56 109 GLY A CA 1
ATOM 886 C C . GLY A 1 109 ? -14.258 -21.578 -6.273 1 93.56 109 GLY A C 1
ATOM 887 O O . GLY A 1 109 ? -13.914 -21.484 -5.094 1 93.56 109 GLY A O 1
ATOM 888 N N . LEU A 1 110 ? -14.164 -20.594 -7.062 1 95.12 110 LEU A N 1
ATOM 889 C CA . LEU A 1 110 ? -13.719 -19.266 -6.664 1 95.12 110 LEU A CA 1
ATOM 890 C C . LEU A 1 110 ? -14.891 -18.281 -6.59 1 95.12 110 LEU A C 1
ATOM 892 O O . LEU A 1 110 ? -14.883 -17.25 -7.242 1 95.12 110 LEU A O 1
ATOM 896 N N . SER A 1 111 ? -15.859 -18.625 -5.75 1 91.19 111 SER A N 1
ATOM 897 C CA . SER A 1 111 ? -17.094 -17.844 -5.641 1 91.19 111 SER A CA 1
ATOM 898 C C . SER A 1 111 ? -17 -16.812 -4.52 1 91.19 111 SER A C 1
ATOM 900 O O . SER A 1 111 ? -17.594 -15.742 -4.609 1 91.19 111 SER A O 1
ATOM 902 N N . GLN A 1 112 ? -16.344 -17.219 -3.494 1 95 112 GLN A N 1
ATOM 903 C CA . GLN A 1 112 ? -16.203 -16.328 -2.346 1 95 112 GLN A CA 1
ATOM 904 C C . GLN A 1 112 ? -14.734 -16.016 -2.08 1 95 112 GLN A C 1
ATOM 906 O O . GLN A 1 112 ? -13.898 -16.906 -2.023 1 95 112 GLN A O 1
ATOM 911 N N . GLY A 1 113 ? -14.469 -14.695 -2.008 1 96.5 113 GLY A N 1
ATOM 912 C CA . GLY A 1 113 ? -13.102 -14.25 -1.766 1 96.5 113 GLY A CA 1
ATOM 913 C C . GLY A 1 113 ? -12.961 -12.742 -1.812 1 96.5 113 GLY A C 1
ATOM 914 O O . GLY A 1 113 ? -13.945 -12.016 -1.934 1 96.5 113 GLY A O 1
ATOM 915 N N . LEU A 1 114 ? -11.773 -12.32 -1.581 1 96.44 114 LEU A N 1
ATOM 916 C CA . LEU A 1 114 ? -11.445 -10.898 -1.656 1 96.44 114 LEU A CA 1
ATOM 917 C C . LEU A 1 114 ? -10.055 -10.695 -2.244 1 96.44 114 LEU A C 1
ATOM 919 O O . LEU A 1 114 ? -9.25 -11.625 -2.275 1 96.44 114 LEU A O 1
ATOM 923 N N . THR A 1 115 ? -9.875 -9.547 -2.721 1 98.19 115 THR A N 1
ATOM 924 C CA . THR A 1 115 ? -8.578 -9.18 -3.275 1 98.19 115 THR A CA 1
ATOM 925 C C . THR A 1 115 ? -8.07 -7.887 -2.641 1 98.19 115 THR A C 1
ATOM 927 O O . THR A 1 115 ? -8.828 -6.934 -2.461 1 98.19 115 THR A O 1
ATOM 930 N N . LEU A 1 116 ? -6.832 -7.922 -2.273 1 98 116 LEU A N 1
ATOM 931 C CA . LEU A 1 116 ? -6.137 -6.742 -1.773 1 98 116 LEU A CA 1
ATOM 932 C C . LEU A 1 116 ? -5.148 -6.215 -2.809 1 98 116 LEU A C 1
ATOM 934 O O . LEU A 1 116 ? -4.199 -6.91 -3.18 1 98 116 LEU A O 1
ATOM 938 N N . PRO A 1 117 ? -5.328 -4.965 -3.197 1 97.81 117 PRO A N 1
ATOM 939 C CA . PRO A 1 117 ? -4.391 -4.375 -4.156 1 97.81 117 PRO A CA 1
ATOM 940 C C . PRO A 1 117 ? -2.998 -4.168 -3.568 1 97.81 117 PRO A C 1
ATOM 942 O O . PRO A 1 117 ? -2.863 -3.85 -2.385 1 97.81 117 PRO A O 1
ATOM 945 N N . ILE A 1 118 ? -2.027 -4.355 -4.391 1 96.81 118 ILE A N 1
ATOM 946 C CA . ILE A 1 118 ? -0.638 -4.156 -3.99 1 96.81 118 ILE A CA 1
ATOM 947 C C . ILE A 1 118 ? -0.034 -3 -4.785 1 96.81 118 ILE A C 1
ATOM 949 O O . ILE A 1 118 ? -0.077 -2.996 -6.016 1 96.81 118 ILE A O 1
ATOM 953 N N . HIS A 1 119 ? 0.473 -2.068 -4.125 1 94 119 HIS A N 1
ATOM 954 C CA . HIS A 1 119 ? 1.343 -1.016 -4.637 1 94 119 HIS A CA 1
ATOM 955 C C . HIS A 1 119 ? 2.662 -0.97 -3.869 1 94 119 HIS A C 1
ATOM 957 O O . HIS A 1 119 ? 2.688 -0.61 -2.689 1 94 119 HIS A O 1
ATOM 963 N N . GLY A 1 120 ? 3.668 -1.284 -4.539 1 89.88 120 GLY A N 1
ATOM 964 C CA . GLY A 1 120 ? 4.957 -1.406 -3.873 1 89.88 120 GLY A CA 1
ATOM 965 C C . GLY A 1 120 ? 5.762 -0.122 -3.896 1 89.88 120 GLY A C 1
ATOM 966 O O . GLY A 1 120 ? 5.441 0.807 -4.641 1 89.88 120 GLY A O 1
ATOM 967 N N . ALA A 1 121 ? 6.797 -0.126 -3.094 1 86.44 121 ALA A N 1
ATOM 968 C CA . ALA A 1 121 ? 7.637 1.056 -2.918 1 86.44 121 ALA A CA 1
ATOM 969 C C . ALA A 1 121 ? 8.43 1.361 -4.188 1 86.44 121 ALA A C 1
ATOM 971 O O . ALA A 1 121 ? 8.844 2.5 -4.406 1 86.44 121 ALA A O 1
ATOM 972 N N . GLN A 1 122 ? 8.609 0.43 -4.98 1 81.88 122 GLN A N 1
ATOM 973 C CA . GLN A 1 122 ? 9.406 0.631 -6.188 1 81.88 122 GLN A CA 1
ATOM 974 C C . GLN A 1 122 ? 8.508 0.738 -7.422 1 81.88 122 GLN A C 1
ATOM 976 O O . GLN A 1 122 ? 8.977 0.554 -8.547 1 81.88 122 GLN A O 1
ATOM 981 N N . GLY A 1 123 ? 7.23 0.891 -7.168 1 84.69 123 GLY A N 1
ATOM 982 C CA . GLY A 1 123 ? 6.305 1.088 -8.273 1 84.69 123 GLY A CA 1
ATOM 983 C C . GLY A 1 123 ? 5.621 -0.193 -8.719 1 84.69 123 GLY A C 1
ATOM 984 O O . GLY A 1 123 ? 4.809 -0.181 -9.641 1 84.69 123 GLY A O 1
ATOM 985 N N . GLN A 1 124 ? 5.934 -1.206 -8.07 1 89 124 GLN A N 1
ATOM 986 C CA . GLN A 1 124 ? 5.297 -2.48 -8.391 1 89 124 GLN A CA 1
ATOM 987 C C . GLN A 1 124 ? 3.789 -2.41 -8.188 1 89 124 GLN A C 1
ATOM 989 O O . GLN A 1 124 ? 3.309 -1.68 -7.316 1 89 124 GLN A O 1
ATOM 994 N N . VAL A 1 125 ? 3.146 -3.152 -9.031 1 92.44 125 VAL A N 1
ATOM 995 C CA . VAL A 1 125 ? 1.696 -3.248 -8.891 1 92.44 125 VAL A CA 1
ATOM 996 C C . VAL A 1 125 ? 1.271 -4.715 -8.922 1 92.44 125 VAL A C 1
ATOM 998 O O . VAL A 1 125 ? 1.84 -5.52 -9.664 1 92.44 125 VAL A O 1
ATOM 1001 N N . GLY A 1 126 ? 0.33 -5.008 -8.109 1 95.75 126 GLY A N 1
ATOM 1002 C CA . GLY A 1 126 ? -0.132 -6.387 -8.062 1 95.75 126 GLY A CA 1
ATOM 1003 C C . GLY A 1 126 ? -1.357 -6.574 -7.184 1 95.75 126 GLY A C 1
ATOM 1004 O O . GLY A 1 126 ? -2.143 -5.641 -7 1 95.75 126 GLY A O 1
ATOM 1005 N N . MET A 1 127 ? -1.535 -7.844 -6.754 1 97.38 127 MET A N 1
ATOM 1006 C CA . MET A 1 127 ? -2.705 -8.148 -5.934 1 97.38 127 MET A CA 1
ATOM 1007 C C . MET A 1 127 ? -2.479 -9.406 -5.109 1 97.38 127 MET A C 1
ATOM 1009 O O . MET A 1 127 ? -1.711 -10.289 -5.504 1 97.38 127 MET A O 1
ATOM 1013 N N . LEU A 1 128 ? -3.062 -9.453 -3.994 1 98.25 128 LEU A N 1
ATOM 1014 C CA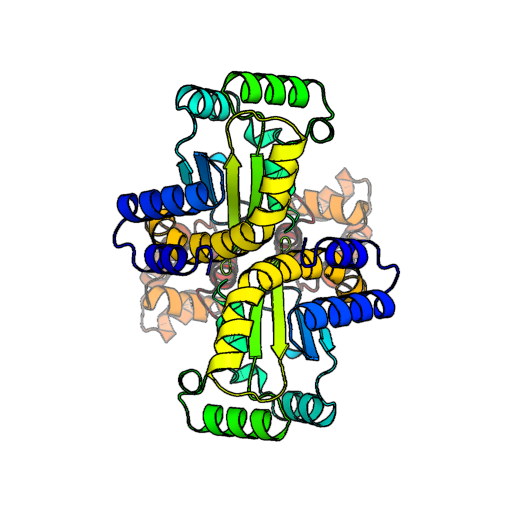 . LEU A 1 128 ? -3.213 -10.625 -3.141 1 98.25 128 LEU A CA 1
ATOM 1015 C C . LEU A 1 128 ? -4.676 -11.047 -3.049 1 98.25 128 LEU A C 1
ATOM 1017 O O . LEU A 1 128 ? -5.488 -10.352 -2.436 1 98.25 128 LEU A O 1
ATOM 1021 N N . SER A 1 129 ? -4.996 -12.141 -3.643 1 98.44 129 SER A N 1
ATOM 1022 C CA . SER A 1 129 ? -6.371 -12.633 -3.666 1 98.44 129 SER A CA 1
ATOM 1023 C C . SER A 1 129 ? -6.547 -13.836 -2.75 1 98.44 129 SER A C 1
ATOM 1025 O O . SER A 1 129 ? -5.75 -14.773 -2.795 1 98.44 129 SER A O 1
ATOM 1027 N N . LEU A 1 130 ? -7.531 -13.789 -1.968 1 98.31 130 LEU A N 1
ATOM 1028 C CA . LEU A 1 130 ? -7.867 -14.859 -1.04 1 98.31 130 LEU A CA 1
ATOM 1029 C C . LEU A 1 130 ? -9.25 -15.43 -1.346 1 98.31 130 LEU A C 1
ATOM 1031 O O . LEU A 1 130 ? -10.195 -14.672 -1.602 1 98.31 130 LEU A O 1
ATOM 1035 N N . SER A 1 131 ? -9.312 -16.703 -1.341 1 97.44 131 SER A N 1
ATOM 1036 C CA . SER A 1 131 ? -10.594 -17.359 -1.596 1 97.44 131 SER A CA 1
ATOM 1037 C C . SER A 1 131 ? -10.836 -18.484 -0.609 1 97.44 131 SER A C 1
ATOM 1039 O O . SER A 1 131 ? -9.891 -19.062 -0.064 1 97.44 131 SER A O 1
ATOM 1041 N N . CYS A 1 132 ? -12.133 -18.734 -0.342 1 94.56 132 CYS A N 1
ATOM 1042 C CA . CYS A 1 132 ? -12.531 -19.859 0.5 1 94.56 132 CYS A CA 1
ATOM 1043 C C . CYS A 1 132 ? -13.672 -20.641 -0.139 1 94.56 132 CYS A C 1
ATOM 1045 O O . CYS A 1 132 ? -14.258 -20.203 -1.126 1 94.56 132 CYS A O 1
ATOM 1047 N N . GLU A 1 133 ? -13.836 -21.781 0.374 1 91 133 GLU A N 1
ATOM 1048 C CA . GLU A 1 133 ? -14.977 -22.562 -0.071 1 91 133 GLU A CA 1
ATOM 1049 C C . GLU A 1 133 ? -16.297 -21.859 0.255 1 91 133 GLU A C 1
ATOM 1051 O O . GLU A 1 133 ? -16.375 -21.094 1.208 1 91 133 GLU A O 1
ATOM 1056 N N . SER A 1 134 ? -17.234 -22.219 -0.542 1 91.06 134 SER A N 1
ATOM 1057 C CA . SER A 1 134 ? -18.547 -21.609 -0.337 1 91.06 134 SER A CA 1
ATOM 1058 C C . SER A 1 134 ? -19.094 -21.922 1.053 1 91.06 134 SER A C 1
ATOM 1060 O O . SER A 1 134 ? -18.969 -23.062 1.529 1 91.06 134 SER A O 1
ATOM 1062 N N . MET A 1 135 ? -19.578 -20.859 1.691 1 91.88 135 MET A N 1
ATOM 1063 C CA . MET A 1 135 ? -20.188 -21 3.012 1 91.88 135 MET A CA 1
ATOM 1064 C C . MET A 1 135 ? -21.391 -20.078 3.158 1 91.88 135 MET A C 1
ATOM 1066 O O . MET A 1 135 ? -21.562 -19.156 2.352 1 91.88 135 MET A O 1
ATOM 1070 N N . PRO A 1 136 ? -22.156 -20.344 4.137 1 93.25 136 PRO A N 1
ATOM 1071 C CA . PRO A 1 136 ? -23.297 -19.453 4.359 1 93.25 136 PRO A CA 1
ATOM 1072 C C . PRO A 1 136 ? -22.891 -18 4.566 1 93.25 136 PRO A C 1
ATOM 1074 O O . PRO A 1 136 ? -21.859 -17.734 5.18 1 93.25 136 PRO A O 1
ATOM 1077 N N . GLN A 1 137 ? -23.766 -17.156 4.16 1 89.5 137 GLN A N 1
ATOM 1078 C CA . GLN A 1 137 ? -23.469 -15.727 4.109 1 89.5 137 GLN A CA 1
ATOM 1079 C C . GLN A 1 137 ? -23.109 -15.188 5.492 1 89.5 137 GLN A C 1
ATOM 1081 O O . GLN A 1 137 ? -22.219 -14.336 5.625 1 89.5 137 GLN A O 1
ATOM 1086 N N . ASN A 1 138 ? -23.781 -15.617 6.449 1 89.75 138 ASN A N 1
ATOM 1087 C CA . ASN A 1 138 ? -23.516 -15.141 7.801 1 89.75 138 ASN A CA 1
ATOM 1088 C C . ASN A 1 138 ? -22.125 -15.539 8.273 1 89.75 138 ASN A C 1
ATOM 1090 O O . ASN A 1 138 ? -21.422 -14.742 8.898 1 89.75 138 ASN A O 1
ATOM 1094 N N . GLU A 1 139 ? -21.766 -16.75 7.98 1 91.75 139 GLU A N 1
ATOM 1095 C CA . GLU A 1 139 ? -20.438 -17.219 8.32 1 91.75 139 GLU A CA 1
ATOM 1096 C C . GLU A 1 139 ? -19.375 -16.5 7.504 1 91.75 139 GLU A C 1
ATOM 1098 O O . GLU A 1 139 ? -18.328 -16.094 8.039 1 91.75 139 GLU A O 1
ATOM 1103 N N . TYR A 1 140 ? -19.703 -16.312 6.285 1 91.88 140 TYR A N 1
ATOM 1104 C CA . TYR A 1 140 ? -18.766 -15.641 5.395 1 91.88 140 TYR A CA 1
ATOM 1105 C C . TYR A 1 140 ? -18.531 -14.203 5.836 1 91.88 140 TYR A C 1
ATOM 1107 O O . TYR A 1 140 ? -17.391 -13.719 5.832 1 91.88 140 TYR A O 1
ATOM 1115 N N . SER A 1 141 ? -19.531 -13.523 6.246 1 87.69 141 SER A N 1
ATOM 1116 C CA . SER A 1 141 ? -19.438 -12.148 6.73 1 87.69 141 SER A CA 1
ATOM 1117 C C . SER A 1 141 ? -18.531 -12.055 7.953 1 87.69 141 SER A C 1
ATOM 1119 O O . SER A 1 141 ? -17.781 -11.086 8.109 1 87.69 141 SER A O 1
ATOM 1121 N N . GLN A 1 142 ? -18.578 -13.047 8.75 1 87.25 142 GLN A N 1
ATOM 1122 C CA . GLN A 1 142 ? -17.734 -13.078 9.938 1 87.25 142 GLN A CA 1
ATOM 1123 C C . GLN A 1 142 ? -16.266 -13.258 9.555 1 87.25 142 GLN A C 1
ATOM 1125 O O . GLN A 1 142 ? -15.383 -12.617 10.125 1 87.25 142 GLN A O 1
ATOM 1130 N N . VAL A 1 143 ? -16.062 -14.125 8.602 1 90 143 VAL A N 1
ATOM 1131 C CA . VAL A 1 143 ? -14.703 -14.336 8.117 1 90 143 VAL A CA 1
ATOM 1132 C C . VAL A 1 143 ? -14.148 -13.031 7.555 1 90 143 VAL A C 1
ATOM 1134 O O . VAL A 1 143 ? -13.031 -12.625 7.887 1 90 143 VAL A O 1
ATOM 1137 N N . LEU A 1 144 ? -14.914 -12.375 6.781 1 88.62 144 LEU A N 1
ATOM 1138 C CA . LEU A 1 144 ? -14.5 -11.125 6.164 1 88.62 144 LEU A CA 1
ATOM 1139 C C . LEU A 1 144 ? -14.188 -10.07 7.223 1 88.62 144 LEU A C 1
ATOM 1141 O O . LEU A 1 144 ? -13.125 -9.445 7.191 1 88.62 144 LEU A O 1
ATOM 1145 N N . GLN A 1 145 ? -15.07 -9.93 8.133 1 83.06 145 GLN A N 1
ATOM 1146 C CA . GLN A 1 145 ? -14.953 -8.898 9.164 1 83.06 145 GLN A CA 1
ATOM 1147 C C . GLN A 1 145 ? -13.688 -9.102 9.992 1 83.06 145 GLN A C 1
ATOM 1149 O O . GLN A 1 145 ? -13.031 -8.133 10.383 1 83.06 145 GLN A O 1
ATOM 1154 N N . HIS A 1 146 ? -13.32 -10.273 10.141 1 86.75 146 HIS A N 1
ATOM 1155 C CA . HIS A 1 146 ? -12.203 -10.555 11.031 1 86.75 146 HIS A CA 1
ATOM 1156 C C . HIS A 1 146 ? -10.883 -10.648 10.258 1 86.75 146 HIS A C 1
ATOM 1158 O O . HIS A 1 146 ? -9.812 -10.469 10.836 1 86.75 146 HIS A O 1
ATOM 1164 N N . SER A 1 147 ? -10.969 -10.891 9.023 1 92.5 147 SER A N 1
ATOM 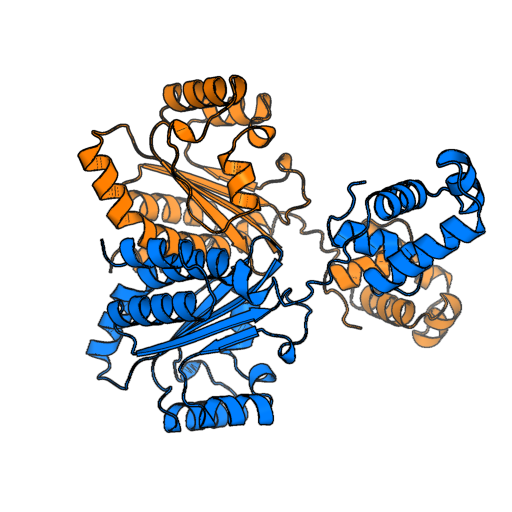1165 C CA . SER A 1 147 ? -9.75 -11.242 8.312 1 92.5 147 SER A CA 1
ATOM 1166 C C . SER A 1 147 ? -9.188 -10.047 7.547 1 92.5 147 SER A C 1
ATOM 1168 O O . SER A 1 147 ? -7.992 -9.984 7.266 1 92.5 147 SER A O 1
ATOM 1170 N N . ILE A 1 148 ? -10.023 -9.086 7.266 1 93.12 148 ILE A N 1
ATOM 1171 C CA . ILE A 1 148 ? -9.617 -8.023 6.359 1 93.12 148 ILE A CA 1
ATOM 1172 C C . ILE A 1 148 ? -8.445 -7.254 6.965 1 93.12 148 ILE A C 1
ATOM 1174 O O . ILE A 1 148 ? -7.426 -7.039 6.301 1 93.12 148 ILE A O 1
ATOM 1178 N N . PRO A 1 149 ? -8.508 -6.875 8.25 1 93 149 PRO A N 1
ATOM 1179 C CA . PRO A 1 149 ? -7.355 -6.176 8.828 1 93 149 PRO A CA 1
ATOM 1180 C C . PRO A 1 149 ? -6.078 -7.008 8.781 1 93 149 PRO A C 1
ATOM 1182 O O . PRO A 1 149 ? -5.031 -6.516 8.344 1 93 149 PRO A O 1
ATOM 1185 N N . ALA A 1 150 ? -6.191 -8.234 9.164 1 93.69 150 ALA A N 1
ATOM 1186 C CA . ALA A 1 150 ? -5.023 -9.109 9.172 1 93.69 150 ALA A CA 1
ATOM 1187 C C . ALA A 1 150 ? -4.516 -9.359 7.754 1 93.69 150 ALA A C 1
ATOM 1189 O O . ALA A 1 150 ? -3.307 -9.445 7.527 1 93.69 150 ALA A O 1
ATOM 1190 N N . ALA A 1 151 ? -5.414 -9.477 6.832 1 95.94 151 ALA A N 1
ATOM 1191 C CA . ALA A 1 151 ? -5.039 -9.672 5.434 1 95.94 151 ALA A CA 1
ATOM 1192 C C . ALA A 1 151 ? -4.309 -8.453 4.883 1 95.94 151 ALA A C 1
ATOM 1194 O O . ALA A 1 151 ? -3.395 -8.594 4.062 1 95.94 151 ALA A O 1
ATOM 1195 N N . SER A 1 152 ? -4.73 -7.285 5.285 1 95.38 152 SER A N 1
ATOM 1196 C CA . SER A 1 152 ? -4.059 -6.059 4.867 1 95.38 152 SER A CA 1
ATOM 1197 C C . SER A 1 152 ? -2.611 -6.027 5.344 1 95.38 152 SER A C 1
ATOM 1199 O O . SER A 1 152 ? -1.712 -5.648 4.594 1 95.38 152 SER A O 1
ATOM 1201 N N . MET A 1 153 ? -2.465 -6.414 6.574 1 94.62 153 MET A N 1
ATOM 1202 C CA . MET A 1 153 ? -1.105 -6.508 7.102 1 94.62 153 MET A CA 1
ATOM 1203 C C . MET A 1 153 ? -0.3 -7.562 6.352 1 94.62 153 MET A C 1
ATOM 1205 O O . MET A 1 153 ? 0.853 -7.324 5.984 1 94.62 153 MET A O 1
ATOM 1209 N N . LEU A 1 154 ? -0.878 -8.711 6.16 1 96.12 154 LEU A N 1
ATOM 1210 C CA . LEU A 1 154 ? -0.221 -9.805 5.449 1 96.12 154 LEU A CA 1
ATOM 1211 C C . LEU A 1 154 ? 0.239 -9.352 4.066 1 96.12 154 LEU A C 1
ATOM 1213 O O . LEU A 1 154 ? 1.336 -9.703 3.627 1 96.12 154 LEU A O 1
ATOM 1217 N N . ARG A 1 155 ? -0.605 -8.633 3.389 1 97 155 ARG A N 1
ATOM 1218 C CA . ARG A 1 155 ? -0.274 -8.094 2.074 1 97 155 ARG A CA 1
ATOM 1219 C C . ARG A 1 155 ? 1.023 -7.293 2.123 1 97 155 ARG A C 1
ATOM 1221 O O . ARG A 1 155 ? 1.87 -7.418 1.236 1 97 155 ARG A O 1
ATOM 1228 N N . ASP A 1 156 ? 1.218 -6.469 3.129 1 95.38 156 ASP A N 1
ATOM 1229 C CA . ASP A 1 156 ? 2.424 -5.656 3.26 1 95.38 156 ASP A CA 1
ATOM 1230 C C . ASP A 1 156 ? 3.664 -6.539 3.395 1 95.38 156 ASP A C 1
ATOM 1232 O O . ASP A 1 156 ? 4.703 -6.254 2.793 1 95.38 156 ASP A O 1
ATOM 1236 N N . TYR A 1 157 ? 3.539 -7.531 4.145 1 93.69 157 TYR A N 1
ATOM 1237 C CA . TYR A 1 157 ? 4.652 -8.453 4.336 1 93.69 157 TYR A CA 1
ATOM 1238 C C . TYR A 1 157 ? 4.922 -9.25 3.066 1 93.69 157 TYR A C 1
ATOM 1240 O O . TYR A 1 157 ? 6.078 -9.508 2.719 1 93.69 157 TYR A O 1
ATOM 1248 N N . ALA A 1 158 ? 3.891 -9.648 2.43 1 94.69 158 ALA A N 1
ATOM 1249 C CA . ALA A 1 158 ? 4.031 -10.43 1.202 1 94.69 158 ALA A CA 1
ATOM 1250 C C . ALA A 1 158 ? 4.746 -9.625 0.12 1 94.69 158 ALA A C 1
ATOM 1252 O O . ALA A 1 158 ? 5.656 -10.125 -0.54 1 94.69 158 ALA A O 1
ATOM 1253 N N . VAL A 1 159 ? 4.34 -8.398 -0.064 1 93.69 159 VAL A N 1
ATOM 1254 C CA . VAL A 1 159 ? 4.938 -7.594 -1.128 1 93.69 159 VAL A CA 1
ATOM 1255 C C . VAL A 1 159 ? 6.414 -7.348 -0.823 1 93.69 159 VAL A C 1
ATOM 1257 O O . VAL A 1 159 ? 7.258 -7.41 -1.72 1 93.69 159 VAL A O 1
ATOM 1260 N N . THR A 1 160 ? 6.723 -7.039 0.387 1 89.69 160 THR A N 1
ATOM 1261 C CA . THR A 1 160 ? 8.094 -6.742 0.778 1 89.69 160 THR A CA 1
ATOM 1262 C C . THR A 1 160 ? 8.977 -7.984 0.646 1 89.69 160 THR A C 1
ATOM 1264 O O . THR A 1 160 ? 10.094 -7.906 0.14 1 89.69 160 THR A O 1
ATOM 1267 N N . SER A 1 161 ? 8.469 -9.117 1.056 1 88.62 161 SER A N 1
ATOM 1268 C CA . SER A 1 161 ? 9.258 -10.344 1.067 1 88.62 161 SER A CA 1
ATOM 1269 C C . SER A 1 161 ? 9.227 -11.039 -0.292 1 88.62 161 SER A C 1
ATOM 1271 O O . SER A 1 161 ? 10.195 -11.688 -0.687 1 88.62 161 SER A O 1
ATOM 1273 N N . GLY A 1 162 ? 8.109 -10.953 -0.925 1 88.25 162 GLY A N 1
ATOM 1274 C CA . GLY A 1 162 ? 7.922 -11.648 -2.189 1 88.25 162 GLY A CA 1
ATOM 1275 C C . GLY A 1 162 ? 8.695 -11.016 -3.334 1 88.25 162 GLY A C 1
ATOM 1276 O O . GLY A 1 162 ? 9.062 -11.703 -4.289 1 88.25 162 GLY A O 1
ATOM 1277 N N . SER A 1 163 ? 8.828 -9.711 -3.275 1 81.62 163 SER A N 1
ATOM 1278 C CA . SER A 1 163 ? 9.531 -9.008 -4.336 1 81.62 163 SER A CA 1
ATOM 1279 C C . SER A 1 163 ? 10.938 -9.57 -4.543 1 81.62 163 SER A C 1
ATOM 1281 O O . SER A 1 163 ? 11.469 -9.531 -5.652 1 81.62 163 SER A O 1
ATOM 1283 N N . ASN A 1 164 ? 11.516 -10.094 -3.516 1 72.69 164 ASN A N 1
ATOM 1284 C CA . ASN A 1 164 ? 12.852 -10.672 -3.57 1 72.69 164 ASN A CA 1
ATOM 1285 C C . ASN A 1 164 ? 12.891 -11.914 -4.449 1 72.69 164 ASN A C 1
ATOM 1287 O O . ASN A 1 164 ? 13.938 -12.25 -5.016 1 72.69 164 ASN A O 1
ATOM 1291 N N . PHE A 1 165 ? 11.812 -12.609 -4.547 1 75.75 165 PHE A N 1
ATOM 1292 C CA . PHE A 1 165 ? 11.75 -13.859 -5.293 1 75.75 165 PHE A CA 1
ATOM 1293 C C . PHE A 1 165 ? 11.25 -13.625 -6.711 1 75.75 165 PHE A C 1
ATOM 1295 O O . PHE A 1 165 ? 11.469 -14.445 -7.602 1 75.75 165 PHE A O 1
ATOM 1302 N N . PHE A 1 166 ? 10.406 -12.789 -6.906 1 66.56 166 PHE A N 1
ATOM 1303 C CA . PHE A 1 166 ? 9.812 -12.516 -8.211 1 66.56 166 PHE A CA 1
ATOM 1304 C C . PHE A 1 166 ? 10.688 -11.562 -9.008 1 66.56 166 PHE A C 1
ATOM 1306 O O . PHE A 1 166 ? 10.812 -11.703 -10.227 1 66.56 166 PHE A O 1
ATOM 1313 N N . LEU A 1 167 ? 10.984 -10.523 -8.445 1 56.75 167 LEU A N 1
ATOM 1314 C CA . LEU A 1 167 ? 11.664 -9.508 -9.242 1 56.75 167 LEU A CA 1
ATOM 1315 C C . LEU A 1 167 ? 13.141 -9.852 -9.406 1 56.75 167 LEU A C 1
ATOM 1317 O O . LEU A 1 167 ? 13.828 -9.273 -10.258 1 56.75 167 LEU A O 1
ATOM 1321 N N . GLN A 1 168 ? 13.664 -10.703 -8.562 1 49.66 168 GLN A N 1
ATOM 1322 C CA . GLN A 1 168 ? 15.031 -11.102 -8.859 1 49.66 168 GLN A CA 1
ATOM 1323 C C . GLN A 1 168 ? 15.141 -11.711 -10.25 1 49.66 168 GLN A C 1
ATOM 1325 O O . GLN A 1 168 ? 16.156 -11.539 -10.938 1 49.66 168 GLN A O 1
ATOM 1330 N N . ASN A 1 169 ? 14.258 -12.766 -10.445 1 41.56 169 ASN A N 1
ATOM 1331 C CA . ASN A 1 169 ? 14.406 -13.344 -11.781 1 41.56 169 ASN A CA 1
ATOM 1332 C C . ASN A 1 169 ? 14.023 -12.344 -12.867 1 41.56 169 ASN A C 1
ATOM 1334 O O . ASN A 1 169 ? 14.109 -12.656 -14.055 1 41.56 169 ASN A O 1
ATOM 1338 N N . SER A 1 170 ? 12.977 -11.781 -12.539 1 39.56 170 SER A N 1
ATOM 1339 C CA . SER A 1 170 ? 12.781 -10.734 -13.539 1 39.56 170 SER A CA 1
ATOM 1340 C C . SER A 1 170 ? 14.047 -9.898 -13.719 1 39.56 170 SER A C 1
ATOM 1342 O O . SER A 1 170 ? 14.664 -9.484 -12.734 1 39.56 170 SER A O 1
ATOM 1344 N N . ASN A 1 171 ? 14.844 -10.336 -14.453 1 35.47 171 ASN A N 1
ATOM 1345 C CA . ASN A 1 171 ? 15.781 -9.359 -15.016 1 35.47 171 ASN A CA 1
ATOM 1346 C C . ASN A 1 171 ? 15.281 -7.93 -14.82 1 35.47 171 ASN A C 1
ATOM 1348 O O . ASN A 1 171 ? 14.492 -7.43 -15.617 1 35.47 171 ASN A O 1
ATOM 1352 N N . SER A 1 172 ? 14.516 -7.742 -13.82 1 38.97 172 SER A N 1
ATOM 1353 C CA . SER A 1 172 ? 14.328 -6.297 -13.727 1 38.97 172 SER A CA 1
ATOM 1354 C C . SER A 1 172 ? 15.453 -5.547 -14.43 1 38.97 172 SER A C 1
ATOM 1356 O O . SER A 1 172 ? 16.625 -5.668 -14.055 1 38.97 172 SER A O 1
ATOM 1358 N N . ASN A 1 173 ? 15.336 -5.707 -15.469 1 38.06 173 ASN A N 1
ATOM 1359 C CA . ASN A 1 173 ? 16.016 -4.902 -16.484 1 38.06 173 ASN A CA 1
ATOM 1360 C C . ASN A 1 173 ? 16.234 -3.469 -16 1 38.06 173 ASN A C 1
ATOM 1362 O O . ASN A 1 173 ? 15.656 -2.531 -16.562 1 38.06 173 ASN A O 1
ATOM 1366 N N . THR A 1 174 ? 15.969 -3.291 -14.883 1 42.06 174 THR A N 1
ATOM 1367 C CA . THR A 1 174 ? 16.672 -2.031 -14.68 1 42.06 174 THR A CA 1
ATOM 1368 C C . THR A 1 174 ? 18.125 -2.139 -15.164 1 42.06 174 THR A C 1
ATOM 1370 O O . THR A 1 174 ? 18.875 -3.008 -14.719 1 42.06 174 THR A O 1
ATOM 1373 N N . PRO A 1 175 ? 18.156 -1.918 -16.312 1 47.44 175 PRO A N 1
ATOM 1374 C CA . PRO A 1 175 ? 19.516 -2.043 -16.844 1 47.44 175 PRO A CA 1
ATOM 1375 C C . PRO A 1 175 ? 20.594 -1.706 -15.828 1 47.44 175 PRO A C 1
ATOM 1377 O O . PRO A 1 175 ? 20.453 -0.746 -15.062 1 47.44 175 PRO A O 1
ATOM 1380 N N . HIS A 1 176 ? 21.203 -2.727 -15.352 1 53.19 176 HIS A N 1
ATOM 1381 C CA . HIS A 1 176 ? 22.406 -2.447 -14.555 1 53.19 176 HIS A CA 1
ATOM 1382 C C . HIS A 1 176 ? 23.469 -1.763 -15.398 1 53.19 176 HIS A C 1
ATOM 1384 O O . HIS A 1 176 ? 23.969 -2.34 -16.375 1 53.19 176 HIS A O 1
ATOM 1390 N N . LEU A 1 177 ? 23.547 -0.609 -15.062 1 65.19 177 LEU A N 1
ATOM 1391 C CA . LEU A 1 177 ? 24.656 0.082 -15.711 1 65.19 177 LEU A CA 1
ATOM 1392 C C . LEU A 1 177 ? 25.938 -0.043 -14.883 1 65.19 177 LEU A C 1
ATOM 1394 O O . LEU A 1 177 ? 25.891 0.014 -13.648 1 65.19 177 LEU A O 1
ATOM 1398 N N . THR A 1 178 ? 26.984 -0.53 -15.523 1 62.75 178 THR A N 1
ATOM 1399 C CA . THR A 1 178 ? 28.281 -0.545 -14.852 1 62.75 178 THR A CA 1
ATOM 1400 C C . THR A 1 178 ? 28.641 0.844 -14.328 1 62.75 178 THR A C 1
ATOM 1402 O O . THR A 1 178 ? 28.078 1.845 -14.781 1 62.75 178 THR A O 1
ATOM 1405 N N . PRO A 1 179 ? 29.453 0.853 -13.359 1 68.5 179 PRO A N 1
ATOM 1406 C CA . PRO A 1 179 ? 29.891 2.174 -12.906 1 68.5 179 PRO A CA 1
ATOM 1407 C C . PRO A 1 179 ? 30.375 3.062 -14.047 1 68.5 179 PRO A C 1
ATOM 1409 O O . PRO A 1 179 ? 30.094 4.262 -14.062 1 68.5 179 PRO A O 1
ATOM 1412 N N . ARG A 1 180 ? 30.984 2.486 -14.922 1 79 180 ARG A N 1
ATOM 1413 C CA . ARG A 1 180 ? 31.469 3.242 -16.062 1 79 180 ARG A CA 1
ATOM 1414 C C . ARG A 1 180 ? 30.297 3.727 -16.938 1 79 180 ARG A C 1
ATOM 1416 O O . ARG A 1 180 ? 30.312 4.863 -17.406 1 79 180 ARG A O 1
ATOM 1423 N N . GLU A 1 181 ? 29.297 2.883 -17.078 1 82.38 181 GLU A N 1
ATOM 1424 C CA . GLU A 1 181 ? 28.125 3.26 -17.859 1 82.38 181 GLU A CA 1
ATOM 1425 C C . GLU A 1 181 ? 27.344 4.375 -17.172 1 82.38 181 GLU A C 1
ATOM 1427 O O . GLU A 1 181 ? 26.844 5.293 -17.844 1 82.38 181 GLU A O 1
ATOM 1432 N N . LEU A 1 182 ? 27.375 4.312 -15.992 1 78.69 182 LEU A N 1
ATOM 1433 C CA . LEU A 1 182 ? 26.688 5.352 -15.227 1 78.69 182 LEU A CA 1
ATOM 1434 C C . LEU A 1 182 ? 27.438 6.676 -15.312 1 78.69 182 LEU A C 1
ATOM 1436 O O . LEU A 1 182 ? 26.812 7.734 -15.43 1 78.69 182 LEU A O 1
ATOM 1440 N N . GLU A 1 183 ? 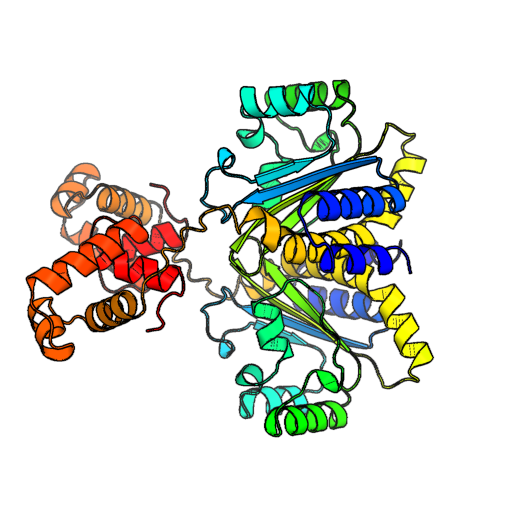28.734 6.684 -15.227 1 81.44 183 GLU A N 1
ATOM 1441 C CA . GLU A 1 183 ? 29.562 7.871 -15.406 1 81.44 183 GLU A CA 1
ATOM 1442 C C . GLU A 1 183 ? 29.328 8.516 -16.766 1 81.44 183 GLU A C 1
ATOM 1444 O O . GLU A 1 183 ? 29.188 9.734 -16.875 1 81.44 183 GLU A O 1
ATOM 1449 N N . ILE A 1 184 ? 29.234 7.652 -17.688 1 86.25 184 ILE A N 1
ATOM 1450 C CA . ILE A 1 184 ? 29.016 8.117 -19.062 1 86.25 184 ILE A CA 1
ATOM 1451 C C . ILE A 1 184 ? 27.641 8.758 -19.172 1 86.25 184 ILE A C 1
ATOM 1453 O O . ILE A 1 184 ? 27.484 9.836 -19.766 1 86.25 184 ILE A O 1
ATOM 1457 N N . LEU A 1 185 ? 26.703 8.102 -18.578 1 81.94 185 LEU A N 1
ATOM 1458 C CA . LEU A 1 185 ? 25.344 8.609 -18.609 1 81.94 185 LEU A CA 1
ATOM 1459 C C . LEU A 1 185 ? 25.234 9.945 -17.875 1 81.94 185 LEU A C 1
ATOM 1461 O O . LEU A 1 185 ? 24.484 10.828 -18.281 1 81.94 185 LEU A O 1
ATOM 1465 N N . HIS A 1 186 ? 26 10.094 -16.875 1 80.25 186 HIS A N 1
ATOM 1466 C CA . HIS A 1 186 ? 26.047 11.336 -16.109 1 80.25 186 HIS A CA 1
ATOM 1467 C C . HIS A 1 186 ? 26.516 12.492 -16.984 1 80.25 186 HIS A C 1
ATOM 1469 O O . HIS A 1 186 ? 25.922 13.57 -16.969 1 80.25 186 HIS A O 1
ATOM 1475 N N . TRP A 1 187 ? 27.5 12.32 -17.641 1 84 187 TRP A N 1
ATOM 1476 C CA . TRP A 1 187 ? 28.047 13.367 -18.484 1 84 187 TRP A CA 1
ATOM 1477 C C . TRP A 1 187 ? 27.141 13.633 -19.688 1 84 187 TRP A C 1
ATOM 1479 O O . TRP A 1 187 ? 27.062 14.758 -20.172 1 84 187 TRP A O 1
ATOM 1489 N N . ALA A 1 188 ? 26.438 12.508 -20.109 1 83.62 188 ALA A N 1
ATOM 1490 C CA . ALA A 1 188 ? 25.438 12.711 -21.156 1 83.62 188 ALA A CA 1
ATOM 1491 C C . ALA A 1 188 ? 24.297 13.594 -20.672 1 83.62 188 ALA A C 1
ATOM 1493 O O . ALA A 1 188 ? 23.828 14.469 -21.406 1 83.62 188 ALA A O 1
ATOM 1494 N N . TRP A 1 189 ? 23.969 13.344 -19.484 1 78 189 TRP A N 1
ATOM 1495 C CA . TRP A 1 189 ? 22.938 14.156 -18.844 1 78 189 TRP A CA 1
ATOM 1496 C C . TRP A 1 189 ? 23.375 15.609 -18.75 1 78 189 TRP A C 1
ATOM 1498 O O . TRP A 1 189 ? 22.547 16.516 -18.938 1 78 189 TRP A O 1
ATOM 1508 N N . ALA A 1 190 ? 24.594 15.883 -18.516 1 74.31 190 ALA A N 1
ATOM 1509 C CA . ALA A 1 190 ? 25.188 17.219 -18.469 1 74.31 190 ALA A CA 1
ATOM 1510 C C . ALA A 1 190 ? 25.406 17.766 -19.875 1 74.31 190 ALA A C 1
ATOM 1512 O O . ALA A 1 190 ? 26.125 18.75 -20.047 1 74.31 190 ALA A O 1
ATOM 1513 N N . GLU A 1 191 ? 24.844 17.016 -20.797 1 75.31 191 GLU A N 1
ATOM 1514 C CA . GLU A 1 191 ? 24.812 17.438 -22.203 1 75.31 191 GLU A CA 1
ATOM 1515 C C . GLU A 1 191 ? 26.219 17.469 -22.797 1 75.31 191 GLU A C 1
ATOM 1517 O O . GLU A 1 191 ? 26.5 18.266 -23.688 1 75.31 191 GLU A O 1
ATOM 1522 N N . LYS A 1 192 ? 27.109 16.766 -22.297 1 83 192 LYS A N 1
ATOM 1523 C CA . LYS A 1 192 ? 28.422 16.625 -22.906 1 83 192 LYS A CA 1
ATOM 1524 C C . LYS A 1 192 ? 28.344 15.719 -24.141 1 83 192 LYS A C 1
ATOM 1526 O O . LYS A 1 192 ? 27.625 14.719 -24.141 1 83 192 LYS A O 1
ATOM 1531 N N . THR A 1 193 ? 29.094 16.078 -25.156 1 85.5 193 THR A N 1
ATOM 1532 C CA . THR A 1 193 ? 29.188 15.281 -26.359 1 85.5 193 THR A CA 1
ATOM 1533 C C . THR A 1 193 ? 30.047 14.031 -26.125 1 85.5 193 THR A C 1
ATOM 1535 O O . THR A 1 193 ? 30.75 13.938 -25.125 1 85.5 193 THR A O 1
ATOM 1538 N N . THR A 1 194 ? 29.859 13.047 -27.109 1 89.62 194 THR A N 1
ATOM 1539 C CA . THR A 1 194 ? 30.656 11.828 -27.047 1 89.62 194 THR A CA 1
ATOM 1540 C C . THR A 1 194 ? 32.156 12.164 -26.984 1 89.62 194 THR A C 1
ATOM 1542 O O . THR A 1 194 ? 32.906 11.531 -26.219 1 89.62 194 THR A O 1
ATOM 1545 N N . TRP A 1 195 ? 32.5 13.117 -27.812 1 91.38 195 TRP A N 1
ATOM 1546 C CA . TRP A 1 195 ? 33.875 13.555 -27.812 1 91.38 195 TRP A CA 1
ATOM 1547 C C . TRP A 1 195 ? 34.281 14.109 -26.453 1 91.38 195 TRP A C 1
ATOM 1549 O O . TRP A 1 195 ? 35.344 13.734 -25.906 1 91.38 195 TRP A O 1
ATOM 1559 N N . GLU A 1 196 ? 33.562 14.93 -25.844 1 91.38 196 GLU A N 1
ATOM 1560 C CA . GLU A 1 196 ? 33.844 15.531 -24.531 1 91.38 196 GLU A CA 1
ATOM 1561 C C . GLU A 1 196 ? 33.906 14.469 -23.438 1 91.38 196 GLU A C 1
ATOM 1563 O O . GLU A 1 196 ? 34.75 14.508 -22.562 1 91.38 196 GLU A O 1
ATOM 1568 N N . ILE A 1 197 ? 33 13.578 -23.484 1 92 197 ILE A N 1
ATOM 1569 C CA . ILE A 1 197 ? 32.969 12.508 -22.5 1 92 197 ILE A CA 1
ATOM 1570 C C . ILE A 1 197 ? 34.219 11.68 -22.578 1 92 197 ILE A C 1
ATOM 1572 O O . ILE A 1 197 ? 34.812 11.305 -21.562 1 92 197 ILE A O 1
ATOM 1576 N N . GLY A 1 198 ? 34.594 11.422 -23.766 1 92.06 198 GLY A N 1
ATOM 1577 C CA . GLY A 1 198 ? 35.875 10.727 -23.953 1 92.06 198 GLY A CA 1
ATOM 1578 C C . GLY A 1 198 ? 37.031 11.438 -23.312 1 92.06 198 GLY A C 1
ATOM 1579 O O . GLY A 1 198 ? 37.875 10.805 -22.641 1 92.06 198 GLY A O 1
ATOM 1580 N N . LYS A 1 199 ? 37.125 12.703 -23.453 1 90.56 199 LYS A N 1
ATOM 1581 C CA . LYS A 1 199 ? 38.219 13.492 -22.875 1 90.56 199 LYS A CA 1
ATOM 1582 C C . LYS A 1 199 ? 38.156 13.477 -21.359 1 90.56 199 LYS A C 1
ATOM 1584 O O . LYS A 1 199 ? 39.188 13.336 -20.688 1 90.56 199 LYS A O 1
ATOM 1589 N N . ILE A 1 200 ? 36.969 13.555 -20.859 1 87.38 200 ILE A N 1
ATOM 1590 C CA . ILE A 1 200 ? 36.781 13.641 -19.406 1 87.38 200 ILE A CA 1
ATOM 1591 C C . ILE A 1 200 ? 37.156 12.32 -18.75 1 87.38 200 ILE A C 1
ATOM 1593 O O . ILE A 1 200 ? 37.781 12.305 -17.703 1 87.38 200 ILE A O 1
ATOM 1597 N N . LEU A 1 201 ? 36.812 11.336 -19.375 1 86.25 201 LEU A N 1
ATOM 1598 C CA . LEU A 1 201 ? 36.969 10.023 -18.766 1 86.25 201 LEU A CA 1
ATOM 1599 C C . LEU A 1 201 ? 38.188 9.312 -19.312 1 86.25 201 LEU A C 1
ATOM 1601 O O . LEU A 1 201 ? 38.469 8.156 -18.953 1 86.25 201 LEU A O 1
ATOM 1605 N N . SER A 1 202 ? 38.906 10.047 -20.172 1 89.44 202 SER A N 1
ATOM 1606 C CA . SER A 1 202 ? 40.094 9.492 -20.797 1 89.44 202 SER A CA 1
ATOM 1607 C C . SER A 1 202 ? 39.812 8.203 -21.547 1 89.44 202 SER A C 1
ATOM 1609 O O . SER A 1 202 ? 40.469 7.191 -21.344 1 89.44 202 SER A O 1
ATOM 1611 N N . LEU A 1 203 ? 38.781 8.266 -22.328 1 88.44 203 LEU A N 1
ATOM 1612 C CA . LEU A 1 203 ? 38.375 7.18 -23.203 1 88.44 203 LEU A CA 1
ATOM 1613 C C . LEU A 1 203 ? 38.375 7.625 -24.672 1 88.44 203 LEU A C 1
ATOM 1615 O O . LEU A 1 203 ? 38.156 8.812 -24.953 1 88.44 203 LEU A O 1
ATOM 1619 N N . ALA A 1 204 ? 38.562 6.656 -25.547 1 90.31 204 ALA A N 1
ATOM 1620 C CA . ALA A 1 204 ? 38.375 6.957 -26.953 1 90.31 204 ALA A CA 1
ATOM 1621 C C . ALA A 1 204 ? 36.906 7.098 -27.297 1 90.31 204 ALA A C 1
ATOM 1623 O O . ALA A 1 204 ? 36.062 6.473 -26.672 1 90.31 204 ALA A O 1
ATOM 1624 N N . GLU A 1 205 ? 36.656 7.891 -28.281 1 88.62 205 GLU A N 1
ATOM 1625 C CA . GLU A 1 205 ? 35.281 8.172 -28.672 1 88.62 205 GLU A CA 1
ATOM 1626 C C . GLU A 1 205 ? 34.562 6.895 -29.047 1 88.62 205 GLU A C 1
ATOM 1628 O O . GLU A 1 205 ? 33.406 6.695 -28.641 1 88.62 205 GLU A O 1
ATOM 1633 N N . PRO A 1 206 ? 35.219 6 -29.797 1 86.38 206 PRO A N 1
ATOM 1634 C CA . PRO A 1 206 ? 34.5 4.762 -30.125 1 86.38 206 PRO A CA 1
ATOM 1635 C C . PRO A 1 206 ? 34.125 3.951 -28.875 1 86.38 206 PRO A C 1
ATOM 1637 O O . PRO A 1 206 ? 33.094 3.287 -28.859 1 86.38 206 PRO A O 1
ATOM 1640 N N . THR A 1 207 ? 34.938 3.975 -27.906 1 89.56 207 THR A N 1
ATOM 1641 C CA . THR A 1 207 ? 34.625 3.285 -26.656 1 89.56 207 THR A CA 1
ATOM 1642 C C . THR A 1 207 ? 33.406 3.895 -25.969 1 89.56 207 THR A C 1
ATOM 1644 O O . THR A 1 207 ? 32.562 3.174 -25.422 1 89.56 207 THR A O 1
ATOM 1647 N N . VAL A 1 208 ? 33.375 5.199 -25.922 1 91.88 208 VAL A N 1
ATOM 1648 C CA . VAL A 1 208 ? 32.219 5.875 -25.359 1 91.88 208 VAL A CA 1
ATOM 1649 C C . VAL A 1 208 ? 30.969 5.453 -26.109 1 91.88 208 VAL A C 1
ATOM 1651 O O . VAL A 1 208 ? 29.938 5.164 -25.5 1 91.88 208 VAL A O 1
ATOM 1654 N N . GLU A 1 209 ? 31.078 5.414 -27.391 1 87.88 209 GLU A N 1
ATOM 1655 C CA . GLU A 1 209 ? 29.953 5.012 -28.219 1 87.88 209 GLU A CA 1
ATOM 1656 C C . GLU A 1 209 ? 29.531 3.578 -27.922 1 87.88 209 GLU A C 1
ATOM 1658 O O . GLU A 1 209 ? 28.328 3.268 -27.906 1 87.88 209 GLU A O 1
ATOM 1663 N N . PHE A 1 210 ? 30.5 2.777 -27.781 1 85.88 210 PHE A N 1
ATOM 1664 C CA . PHE A 1 210 ? 30.234 1.4 -27.391 1 85.88 210 PHE A CA 1
ATOM 1665 C C . PHE A 1 210 ? 29.453 1.354 -26.078 1 85.88 210 PHE A C 1
ATOM 1667 O O . PHE A 1 210 ? 28.469 0.615 -25.969 1 85.88 210 PHE A O 1
ATOM 1674 N N . HIS A 1 211 ? 29.891 2.068 -25.094 1 87.56 211 HIS A N 1
ATOM 1675 C CA . HIS A 1 211 ? 29.172 2.105 -23.828 1 87.56 211 HIS A CA 1
ATOM 1676 C C . HIS A 1 211 ? 27.75 2.607 -24.016 1 87.56 211 HIS A C 1
ATOM 1678 O O . HIS A 1 211 ? 26.812 2.082 -23.406 1 87.56 211 HIS A O 1
ATOM 1684 N N . PHE A 1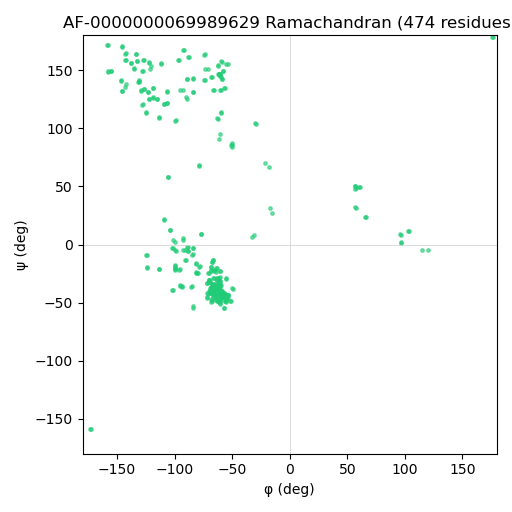 212 ? 27.562 3.621 -24.781 1 87.69 212 PHE A N 1
ATOM 1685 C CA . PHE A 1 212 ? 26.219 4.125 -25.031 1 87.69 212 PHE A CA 1
ATOM 1686 C C . PHE A 1 212 ? 25.359 3.057 -25.688 1 87.69 212 PHE A C 1
ATOM 1688 O O . PHE A 1 212 ? 24.172 2.934 -25.375 1 87.69 212 PHE A O 1
ATOM 1695 N N . LYS A 1 213 ? 25.891 2.385 -26.625 1 84.25 213 LYS A N 1
ATOM 1696 C CA . LYS A 1 213 ? 25.172 1.276 -27.234 1 84.25 213 LYS A CA 1
ATOM 1697 C C . LYS A 1 213 ? 24.719 0.263 -26.203 1 84.25 213 LYS A C 1
ATOM 1699 O O . LYS A 1 213 ? 23.562 -0.189 -26.219 1 84.25 213 LYS A O 1
ATOM 1704 N N . ASN A 1 214 ? 25.672 -0.057 -25.359 1 80.69 214 ASN A N 1
ATOM 1705 C CA . ASN A 1 214 ? 25.344 -0.978 -24.281 1 80.69 214 ASN A CA 1
ATOM 1706 C C . ASN A 1 214 ? 24.25 -0.414 -23.375 1 80.69 214 ASN A C 1
ATOM 1708 O O . ASN A 1 214 ? 23.328 -1.135 -22.984 1 80.69 214 ASN A O 1
ATOM 1712 N N . ILE A 1 215 ? 24.484 0.82 -22.938 1 82.62 215 ILE A N 1
ATOM 1713 C CA . ILE A 1 215 ? 23.516 1.495 -22.094 1 82.62 215 ILE A CA 1
ATOM 1714 C C . ILE A 1 215 ? 22.125 1.428 -22.734 1 82.62 215 ILE A C 1
ATOM 1716 O O . ILE A 1 215 ? 21.141 1.071 -22.078 1 82.62 215 ILE A O 1
ATOM 1720 N N . ARG A 1 216 ? 22.109 1.782 -24.016 1 80.69 216 ARG A N 1
ATOM 1721 C CA . ARG A 1 216 ? 20.828 1.783 -24.719 1 80.69 216 ARG A CA 1
ATOM 1722 C C . ARG A 1 216 ? 20.219 0.386 -24.766 1 80.69 216 ARG A C 1
ATOM 1724 O O . ARG A 1 216 ? 19.016 0.227 -24.594 1 80.69 216 ARG A O 1
ATOM 1731 N N . ARG A 1 217 ? 20.969 -0.498 -25 1 77.31 217 ARG A N 1
ATOM 1732 C CA . ARG A 1 217 ? 20.516 -1.887 -25 1 77.31 217 ARG A CA 1
ATOM 1733 C C . ARG A 1 217 ? 19.969 -2.287 -23.641 1 77.31 217 ARG A C 1
ATOM 1735 O O . ARG A 1 217 ? 18.859 -2.826 -23.547 1 77.31 217 ARG A O 1
ATOM 1742 N N . LYS A 1 218 ? 20.766 -1.934 -22.688 1 74.75 218 LYS A N 1
ATOM 1743 C CA . LYS A 1 218 ? 20.391 -2.312 -21.344 1 74.75 218 LYS A CA 1
ATOM 1744 C C . LYS A 1 218 ? 19.094 -1.614 -20.922 1 74.75 218 LYS A C 1
ATOM 1746 O O . LYS A 1 218 ? 18.281 -2.189 -20.188 1 74.75 218 LYS A O 1
ATOM 1751 N N . LEU A 1 219 ? 19.109 -0.458 -21.281 1 71.81 219 LEU A N 1
ATOM 1752 C CA . LEU A 1 219 ? 17.953 0.333 -20.891 1 71.81 219 LEU A CA 1
ATOM 1753 C C . LEU A 1 219 ? 16.812 0.147 -21.891 1 71.81 219 LEU A C 1
ATOM 1755 O O . LEU A 1 219 ? 15.719 0.683 -21.688 1 71.81 219 LEU A O 1
ATOM 1759 N N . ASN A 1 220 ? 17.016 -0.494 -22.969 1 71.44 220 ASN A N 1
ATOM 1760 C CA . ASN A 1 220 ? 16.062 -0.799 -24.031 1 71.44 220 ASN A CA 1
ATOM 1761 C C . ASN A 1 220 ? 15.484 0.472 -24.656 1 71.44 220 ASN A C 1
ATOM 1763 O O . ASN A 1 220 ? 14.266 0.624 -24.75 1 71.44 220 ASN A O 1
ATOM 1767 N N . VAL A 1 221 ? 16.375 1.323 -24.984 1 71.62 221 VAL A N 1
ATOM 1768 C CA . VAL A 1 221 ? 16.031 2.576 -25.656 1 71.62 221 VAL A CA 1
ATOM 1769 C C . VAL A 1 221 ? 16.844 2.736 -26.922 1 71.62 221 VAL A C 1
ATOM 1771 O O . VAL A 1 221 ? 17.875 2.076 -27.094 1 71.62 221 VAL A O 1
ATOM 1774 N N . SER A 1 222 ? 16.328 3.551 -27.781 1 74.06 222 SER A N 1
ATOM 1775 C CA . SER A 1 222 ? 16.922 3.635 -29.109 1 74.06 222 SER A CA 1
ATOM 1776 C C . SER A 1 222 ? 17.844 4.848 -29.219 1 74.06 222 SER A C 1
ATOM 1778 O O . SER A 1 222 ? 18.641 4.953 -30.156 1 74.06 222 SER A O 1
ATOM 1780 N N . SER A 1 223 ? 17.766 5.867 -28.359 1 75.94 223 SER A N 1
ATOM 1781 C CA . SER A 1 223 ? 18.578 7.082 -28.484 1 75.94 223 SER A CA 1
ATOM 1782 C C . SER A 1 223 ? 19.219 7.449 -27.141 1 75.94 223 SER A C 1
ATOM 1784 O O . SER A 1 223 ? 18.766 7.004 -26.094 1 75.94 223 SER A O 1
ATOM 1786 N N . ARG A 1 224 ? 20.297 8.219 -27.312 1 76.75 224 ARG A N 1
ATOM 1787 C CA . ARG A 1 224 ? 21.031 8.734 -26.141 1 76.75 224 ARG A CA 1
ATOM 1788 C C . ARG A 1 224 ? 20.109 9.508 -25.219 1 76.75 224 ARG A C 1
ATOM 1790 O O . ARG A 1 224 ? 20.172 9.352 -24 1 76.75 224 ARG A O 1
ATOM 1797 N N . ARG A 1 225 ? 19.312 10.281 -25.766 1 66.94 225 ARG A N 1
ATOM 1798 C CA . ARG A 1 225 ? 18.406 11.125 -24.984 1 66.94 225 ARG A CA 1
ATOM 1799 C C . ARG A 1 225 ? 17.406 10.281 -24.203 1 66.94 225 ARG A C 1
ATOM 1801 O O . ARG A 1 225 ? 17.141 10.547 -23.031 1 66.94 225 ARG A O 1
ATOM 1808 N N . LEU A 1 226 ? 16.922 9.258 -24.812 1 69.88 226 LEU A N 1
ATOM 1809 C CA . LEU A 1 226 ? 15.984 8.359 -24.156 1 69.88 226 LEU A CA 1
ATOM 1810 C C . LEU A 1 226 ? 16.672 7.543 -23.078 1 69.88 226 LEU A C 1
ATOM 1812 O O . LEU A 1 226 ? 16.062 7.23 -22.047 1 69.88 226 LEU A O 1
ATOM 1816 N N . ALA A 1 227 ? 17.891 7.277 -23.328 1 77.25 227 ALA A N 1
ATOM 1817 C CA . ALA A 1 227 ? 18.656 6.535 -22.312 1 77.25 227 ALA A CA 1
ATOM 1818 C C . ALA A 1 227 ? 18.766 7.328 -21.016 1 77.25 227 ALA A C 1
ATOM 1820 O O . ALA A 1 227 ? 18.547 6.789 -19.938 1 77.25 227 ALA A O 1
ATOM 1821 N N . VAL A 1 228 ? 19.141 8.57 -21.141 1 74.69 228 VAL A N 1
ATOM 1822 C CA . VAL A 1 228 ? 19.266 9.438 -19.984 1 74.69 228 VAL A CA 1
ATOM 1823 C C . VAL A 1 228 ? 17.922 9.531 -19.266 1 74.69 228 VAL A C 1
ATOM 1825 O O . VAL A 1 228 ? 17.844 9.375 -18.031 1 74.69 228 VAL A O 1
ATOM 1828 N N . ALA A 1 229 ? 16.938 9.727 -19.984 1 66.44 229 ALA A N 1
ATOM 1829 C CA . ALA A 1 229 ? 15.594 9.859 -19.422 1 66.44 229 ALA A CA 1
ATOM 1830 C C . ALA A 1 229 ? 15.172 8.594 -18.688 1 66.44 229 ALA A C 1
ATOM 1832 O O . ALA A 1 229 ? 14.648 8.656 -17.578 1 66.44 229 ALA A O 1
ATOM 1833 N N . ARG A 1 230 ? 15.43 7.566 -19.359 1 67.94 230 ARG A N 1
ATOM 1834 C CA . ARG A 1 230 ? 15.078 6.27 -18.781 1 67.94 230 ARG A CA 1
ATOM 1835 C C . ARG A 1 230 ? 15.883 5.98 -17.531 1 67.94 230 ARG A C 1
ATOM 1837 O O . ARG A 1 230 ? 15.359 5.422 -16.562 1 67.94 230 ARG A O 1
ATOM 1844 N N . ALA A 1 231 ? 17.188 6.27 -17.594 1 70.62 231 ALA A N 1
ATOM 1845 C CA . ALA A 1 231 ? 18.047 6.059 -16.422 1 70.62 231 ALA A CA 1
ATOM 1846 C C . ALA A 1 231 ? 17.547 6.867 -15.227 1 70.62 231 ALA A C 1
ATOM 1848 O O . ALA A 1 231 ? 17.578 6.387 -14.094 1 70.62 231 ALA A O 1
ATOM 1849 N N . ILE A 1 232 ? 17.156 8.008 -15.516 1 62.16 232 ILE A N 1
ATOM 1850 C CA . ILE A 1 232 ? 16.625 8.859 -14.461 1 62.16 232 ILE A CA 1
ATOM 1851 C C . ILE A 1 232 ? 15.305 8.281 -13.945 1 62.16 232 ILE A C 1
ATOM 1853 O O . ILE A 1 232 ? 15.086 8.188 -12.734 1 62.16 232 ILE A O 1
ATOM 1857 N N . GLN A 1 233 ? 14.547 7.832 -14.898 1 58.31 233 GLN A N 1
ATOM 1858 C CA . GLN A 1 233 ? 13.25 7.23 -14.586 1 58.31 233 GLN A CA 1
ATOM 1859 C C . GLN A 1 233 ? 13.414 6.012 -13.68 1 58.31 233 GLN A C 1
ATOM 1861 O O . GLN A 1 233 ? 12.602 5.785 -12.781 1 58.31 233 GLN A O 1
ATOM 1866 N N . LEU A 1 234 ? 14.531 5.434 -14.031 1 57.88 234 LEU A N 1
ATOM 1867 C CA . LEU A 1 234 ? 14.789 4.184 -13.328 1 57.88 234 LEU A CA 1
ATOM 1868 C C . LEU A 1 234 ? 15.625 4.43 -12.078 1 57.88 234 LEU A C 1
ATOM 1870 O O . LEU A 1 234 ? 16.078 3.48 -11.43 1 57.88 234 LEU A O 1
ATOM 1874 N N . ASP A 1 235 ? 15.898 5.68 -11.797 1 55.06 235 ASP A N 1
ATOM 1875 C CA . ASP A 1 235 ? 16.703 6.141 -10.664 1 55.06 235 ASP A CA 1
ATOM 1876 C C . ASP A 1 235 ? 18.094 5.531 -10.703 1 55.06 235 ASP A C 1
ATOM 1878 O O . ASP A 1 235 ? 18.641 5.176 -9.656 1 55.06 235 ASP A O 1
ATOM 1882 N N . LEU A 1 236 ? 18.531 5.301 -11.781 1 61.94 236 LEU A N 1
ATOM 1883 C CA . LEU A 1 236 ? 19.891 4.801 -11.938 1 61.94 236 LEU A CA 1
ATOM 1884 C C . LEU A 1 236 ? 20.906 5.934 -11.828 1 61.94 236 LEU A C 1
ATOM 1886 O O . LEU A 1 236 ? 22.094 5.691 -11.594 1 61.94 236 LEU A O 1
ATOM 1890 N N . MET A 1 237 ? 20.453 7.105 -12.117 1 60.72 237 MET A N 1
ATOM 1891 C CA . MET A 1 237 ? 21.281 8.297 -11.953 1 60.72 237 MET A CA 1
ATOM 1892 C C . MET A 1 237 ? 20.453 9.469 -11.445 1 60.72 237 MET A C 1
ATOM 1894 O O . MET A 1 237 ? 19.234 9.539 -11.695 1 60.72 237 MET A O 1
ATOM 1898 N N . THR A 1 238 ? 21.031 10.148 -10.562 1 53.12 238 THR A N 1
ATOM 1899 C CA . THR A 1 238 ? 20.422 11.375 -10.062 1 53.12 238 THR A CA 1
ATOM 1900 C C . THR A 1 238 ? 20.969 12.594 -10.797 1 53.12 238 THR A C 1
ATOM 1902 O O . THR A 1 238 ? 22.172 12.719 -10.984 1 53.12 238 THR A O 1
ATOM 1905 N N . PRO A 1 239 ? 19.938 13.477 -11.219 1 49.06 239 PRO A N 1
ATOM 1906 C CA . PRO A 1 239 ? 20.453 14.711 -11.805 1 49.06 239 PRO A CA 1
ATOM 1907 C C . PRO A 1 239 ? 21.312 15.516 -10.828 1 49.06 239 PRO A C 1
ATOM 1909 O O . PRO A 1 239 ? 21.141 15.398 -9.609 1 49.06 239 PRO A O 1
ATOM 1912 N N . MET B 1 1 ? -16.906 -5.074 14.438 1 51.22 1 MET B N 1
ATOM 1913 C CA . MET B 1 1 ? -15.555 -5.27 13.938 1 51.22 1 MET B CA 1
ATOM 1914 C C . MET B 1 1 ? -14.734 -3.994 14.094 1 51.22 1 MET B C 1
ATOM 1916 O O . MET B 1 1 ? -15.211 -2.898 13.805 1 51.22 1 MET B O 1
ATOM 1920 N N . LEU B 1 2 ? -13.594 -4.23 14.734 1 62.53 2 LEU B N 1
ATOM 1921 C CA . LEU B 1 2 ? -12.852 -3.072 15.227 1 62.53 2 LEU B CA 1
ATOM 1922 C C . LEU B 1 2 ? -12.438 -2.164 14.07 1 62.53 2 LEU B C 1
ATOM 1924 O O . LEU B 1 2 ? -11.734 -2.598 13.156 1 62.53 2 LEU B O 1
ATOM 1928 N N . LEU B 1 3 ? -13.203 -1.192 13.688 1 79.31 3 LEU B N 1
ATOM 1929 C CA . LEU B 1 3 ? -12.75 -0.004 12.977 1 79.31 3 LEU B CA 1
ATOM 1930 C C . LEU B 1 3 ? -13.438 0.107 11.617 1 79.31 3 LEU B C 1
ATOM 1932 O O . LEU B 1 3 ? -13.312 1.127 10.938 1 79.31 3 LEU B O 1
ATOM 1936 N N . MET B 1 4 ? -14.305 -0.917 11.156 1 78.88 4 MET B N 1
ATOM 1937 C CA . MET B 1 4 ? -14.891 -0.872 9.82 1 78.88 4 MET B CA 1
ATOM 1938 C C . MET B 1 4 ? -15.82 0.33 9.672 1 78.88 4 MET B C 1
ATOM 1940 O O . MET B 1 4 ? -15.797 1.015 8.648 1 78.88 4 MET B O 1
ATOM 1944 N N . ASP B 1 5 ? -16.578 0.52 10.727 1 80.12 5 ASP B N 1
ATOM 1945 C CA . ASP B 1 5 ? -17.5 1.657 10.695 1 80.12 5 ASP B CA 1
ATOM 1946 C C . ASP B 1 5 ? -16.734 2.971 10.531 1 80.12 5 ASP B C 1
ATOM 1948 O O . ASP B 1 5 ? -17.141 3.836 9.758 1 80.12 5 ASP B O 1
ATOM 1952 N N . GLU B 1 6 ? -15.68 3.107 11.195 1 84 6 GLU B N 1
ATOM 1953 C CA . GLU B 1 6 ? -14.867 4.316 11.117 1 84 6 GLU B CA 1
ATOM 1954 C C . GLU B 1 6 ? -14.219 4.453 9.742 1 84 6 GLU B C 1
ATOM 1956 O O . GLU B 1 6 ? -14.086 5.562 9.219 1 84 6 GLU B O 1
ATOM 1961 N N . CYS B 1 7 ? -13.82 3.33 9.18 1 86.69 7 CYS B N 1
ATOM 1962 C CA . CYS B 1 7 ? -13.227 3.348 7.848 1 86.69 7 CYS B CA 1
ATOM 1963 C C . CYS B 1 7 ? -14.234 3.812 6.805 1 86.69 7 CYS B C 1
ATOM 1965 O O . CYS B 1 7 ? -13.898 4.594 5.91 1 86.69 7 CYS B O 1
ATOM 1967 N N . ILE B 1 8 ? -15.422 3.385 7.008 1 81.31 8 ILE B N 1
ATOM 1968 C CA . ILE B 1 8 ? -16.484 3.791 6.09 1 81.31 8 ILE B CA 1
ATOM 1969 C C . ILE B 1 8 ? -16.75 5.285 6.238 1 81.31 8 ILE B C 1
ATOM 1971 O O . ILE B 1 8 ? -17 5.98 5.25 1 81.31 8 ILE B O 1
ATOM 1975 N N . GLU B 1 9 ? -16.688 5.758 7.453 1 83.88 9 GLU B N 1
ATOM 1976 C CA . GLU B 1 9 ? -16.875 7.184 7.707 1 83.88 9 GLU B CA 1
ATOM 1977 C C . GLU B 1 9 ? -15.805 8.016 7.008 1 83.88 9 GLU B C 1
ATOM 1979 O O . GLU B 1 9 ? -16.078 9.117 6.523 1 83.88 9 GLU B O 1
ATOM 1984 N N . LEU B 1 10 ? -14.602 7.512 6.965 1 89.69 10 LEU B N 1
ATOM 1985 C CA . LEU B 1 10 ? -13.531 8.195 6.254 1 89.69 10 LEU B CA 1
ATOM 1986 C C . LEU B 1 10 ? -13.875 8.367 4.777 1 89.69 10 LEU B C 1
ATOM 1988 O O . LEU B 1 10 ? -13.68 9.438 4.207 1 89.69 10 LEU B O 1
ATOM 1992 N N . LEU B 1 11 ? -14.453 7.363 4.238 1 85.38 11 LEU B N 1
ATOM 1993 C CA . LEU B 1 11 ? -14.797 7.363 2.822 1 85.38 11 LEU B CA 1
ATOM 1994 C C . LEU B 1 11 ? -15.945 8.328 2.541 1 85.38 11 LEU B C 1
ATOM 1996 O O . LEU B 1 11 ? -16.062 8.859 1.434 1 85.38 11 LEU B O 1
ATOM 2000 N N . SER B 1 12 ? -16.734 8.609 3.523 1 80.44 12 SER B N 1
ATOM 2001 C CA . SER B 1 12 ? -17.953 9.391 3.328 1 80.44 12 SER B CA 1
ATOM 2002 C C . SER B 1 12 ? -17.75 10.844 3.717 1 80.44 12 SER B C 1
ATOM 2004 O O . SER B 1 12 ? -18.656 11.664 3.607 1 80.44 12 SER B O 1
ATOM 2006 N N . ALA B 1 13 ? -16.562 11.125 4.238 1 85.69 13 ALA B N 1
ATOM 2007 C CA . ALA B 1 13 ? -16.297 12.492 4.684 1 85.69 13 ALA B CA 1
ATOM 2008 C C . ALA B 1 13 ? -16.453 13.477 3.529 1 85.69 13 ALA B C 1
ATOM 2010 O O . ALA B 1 13 ? -16 13.203 2.412 1 85.69 13 ALA B O 1
ATOM 2011 N N . MET B 1 14 ? -17 14.641 3.85 1 78.5 14 MET B N 1
ATOM 2012 C CA . MET B 1 14 ? -17.344 15.602 2.805 1 78.5 14 MET B CA 1
ATOM 2013 C C . MET B 1 14 ? -16.281 16.688 2.693 1 78.5 14 MET B C 1
ATOM 2015 O O . MET B 1 14 ? -16.234 17.406 1.692 1 78.5 14 MET B O 1
ATOM 2019 N N . ASP B 1 15 ? -15.523 16.859 3.709 1 84.62 15 ASP B N 1
ATOM 2020 C CA . ASP B 1 15 ? -14.453 17.844 3.697 1 84.62 15 ASP B CA 1
ATOM 2021 C C . ASP B 1 15 ? -13.25 17.359 4.5 1 84.62 15 ASP B C 1
ATOM 2023 O O . ASP B 1 15 ? -13.328 16.359 5.211 1 84.62 15 ASP B O 1
ATOM 2027 N N . ALA B 1 16 ? -12.234 18.109 4.352 1 89 16 ALA B N 1
ATOM 2028 C CA . ALA B 1 16 ? -10.953 17.703 4.93 1 89 16 ALA B CA 1
ATOM 2029 C C . ALA B 1 16 ? -11.031 17.688 6.457 1 89 16 ALA B C 1
ATOM 2031 O O . ALA B 1 16 ? -10.453 16.797 7.094 1 89 16 ALA B O 1
ATOM 2032 N N . ARG B 1 17 ? -11.656 18.641 7.004 1 89.56 17 ARG B N 1
ATOM 2033 C CA . ARG B 1 17 ? -11.758 18.734 8.453 1 89.56 17 ARG B CA 1
ATOM 2034 C C . ARG B 1 17 ? -12.492 17.531 9.031 1 89.56 17 ARG B C 1
ATOM 2036 O O . ARG B 1 17 ? -12.016 16.891 9.977 1 89.56 17 ARG B O 1
ATOM 2043 N N . THR B 1 18 ? -13.633 17.172 8.492 1 88.81 18 THR B N 1
ATOM 2044 C CA . THR B 1 18 ? -14.414 16.031 8.938 1 88.81 18 THR B CA 1
ATOM 2045 C C . THR B 1 18 ? -13.656 14.734 8.688 1 88.81 18 THR B C 1
ATOM 2047 O O . THR B 1 18 ? -13.734 13.797 9.492 1 88.81 18 THR B O 1
ATOM 2050 N N . TRP B 1 19 ? -12.953 14.711 7.598 1 93.62 19 TRP B N 1
ATOM 2051 C CA . TRP B 1 19 ? -12.133 13.555 7.281 1 93.62 19 TRP B CA 1
ATOM 2052 C C . TRP B 1 19 ? -11.078 13.32 8.359 1 93.62 19 TRP B C 1
ATOM 2054 O O . TRP B 1 19 ? -10.953 12.219 8.891 1 93.62 19 TRP B O 1
ATOM 2064 N N . PHE B 1 20 ? -10.43 14.406 8.672 1 95.81 20 PHE B N 1
ATOM 2065 C CA . PHE B 1 20 ? -9.352 14.266 9.648 1 95.81 20 PHE B CA 1
ATOM 2066 C C . PHE B 1 20 ? -9.906 13.938 11.023 1 95.81 20 PHE B C 1
ATOM 2068 O O . PHE B 1 20 ? -9.289 13.172 11.781 1 95.81 20 PHE B O 1
ATOM 2075 N N . GLN B 1 21 ? -10.961 14.445 11.391 1 93.81 21 GLN B N 1
ATOM 2076 C CA . GLN B 1 21 ? -11.594 14.109 12.664 1 93.81 21 GLN B CA 1
ATOM 2077 C C . GLN B 1 21 ? -11.945 12.625 12.734 1 93.81 21 GLN B C 1
ATOM 2079 O O . GLN B 1 21 ? -11.773 11.984 13.773 1 93.81 21 GLN B O 1
ATOM 2084 N N . SER B 1 22 ? -12.445 12.117 11.633 1 93.5 22 SER B N 1
ATOM 2085 C CA . SER B 1 22 ? -12.75 10.688 11.562 1 93.5 22 SER B CA 1
ATOM 2086 C C . SER B 1 22 ? -11.492 9.852 11.711 1 93.5 22 SER B C 1
ATOM 2088 O O . SER B 1 22 ? -11.508 8.797 12.352 1 93.5 22 SER B O 1
ATOM 2090 N N . LEU B 1 23 ? -10.414 10.328 11.102 1 96.81 23 LEU B N 1
ATOM 2091 C CA . LEU B 1 23 ? -9.141 9.633 11.227 1 96.81 23 LEU B CA 1
ATOM 2092 C C . LEU B 1 23 ? -8.664 9.625 12.68 1 96.81 23 LEU B C 1
ATOM 2094 O O . LEU B 1 23 ? -8.25 8.578 13.188 1 96.81 23 LEU B O 1
ATOM 2098 N N . VAL B 1 24 ? -8.773 10.727 13.336 1 96.75 24 VAL B N 1
ATOM 2099 C CA . VAL B 1 24 ? -8.367 10.852 14.734 1 96.75 24 VAL B CA 1
ATOM 2100 C C . VAL B 1 24 ? -9.188 9.898 15.594 1 96.75 24 VAL B C 1
ATOM 2102 O O . VAL B 1 24 ? -8.648 9.188 16.453 1 96.75 24 VAL B O 1
ATOM 2105 N N . LEU B 1 25 ? -10.453 9.812 15.375 1 94.38 25 LEU B N 1
ATOM 2106 C CA . LEU B 1 25 ? -11.32 8.93 16.141 1 94.38 25 LEU B CA 1
ATOM 2107 C C . LEU B 1 25 ? -10.969 7.469 15.898 1 94.38 25 LEU B C 1
ATOM 2109 O O . LEU B 1 25 ? -10.984 6.66 16.828 1 94.38 25 LEU B O 1
ATOM 2113 N N . SER B 1 26 ? -10.656 7.152 14.68 1 95.62 26 SER B N 1
ATOM 2114 C CA . SER B 1 26 ? -10.273 5.785 14.336 1 95.62 26 SER B CA 1
ATOM 2115 C C . SER B 1 26 ? -9.008 5.367 15.07 1 95.62 26 SER B C 1
ATOM 2117 O O . SER B 1 26 ? -8.938 4.262 15.609 1 95.62 26 SER B O 1
ATOM 2119 N N . VAL B 1 27 ? -8.047 6.227 15.062 1 96.38 27 VAL B N 1
ATOM 2120 C CA . VAL B 1 27 ? -6.766 5.91 15.68 1 96.38 27 VAL B CA 1
ATOM 2121 C C . VAL B 1 27 ? -6.934 5.801 17.188 1 96.38 27 VAL B C 1
ATOM 2123 O O . VAL B 1 27 ? -6.277 4.98 17.844 1 96.38 27 VAL B O 1
ATOM 2126 N N . GLN B 1 28 ? -7.801 6.574 17.766 1 94.81 28 GLN B N 1
ATOM 2127 C CA . GLN B 1 28 ? -8.094 6.492 19.188 1 94.81 28 GLN B CA 1
ATOM 2128 C C . GLN B 1 28 ? -8.656 5.125 19.562 1 94.81 28 GLN B C 1
ATOM 2130 O O . GLN B 1 28 ? -8.312 4.566 20.594 1 94.81 28 GLN B O 1
ATOM 2135 N N . LYS B 1 29 ? -9.445 4.613 18.734 1 94 29 LYS B N 1
ATOM 2136 C CA . LYS B 1 29 ? -10.031 3.295 18.969 1 94 29 LYS B CA 1
ATOM 2137 C C . LYS B 1 29 ? -8.961 2.205 18.953 1 94 29 LYS B C 1
ATOM 2139 O O . LYS B 1 29 ? -9.156 1.127 19.516 1 94 29 LYS B O 1
ATOM 2144 N N . LEU B 1 30 ? -7.867 2.553 18.281 1 94.19 30 LEU B N 1
ATOM 2145 C CA . LEU B 1 30 ? -6.781 1.587 18.188 1 94.19 30 LEU B CA 1
ATOM 2146 C C . LEU B 1 30 ? -5.82 1.717 19.359 1 94.19 30 LEU B C 1
ATOM 2148 O O . LEU B 1 30 ? -4.863 0.948 19.469 1 94.19 30 LEU B O 1
ATOM 2152 N N . GLY B 1 31 ? -6.027 2.729 20.203 1 93.31 31 GLY B N 1
ATOM 2153 C CA . GLY B 1 31 ? -5.199 2.881 21.391 1 93.31 31 GLY B CA 1
ATOM 2154 C C . GLY B 1 31 ? -4.164 3.982 21.25 1 93.31 31 GLY B C 1
ATOM 2155 O O . GLY B 1 31 ? -3.254 4.09 22.078 1 93.31 31 GLY B O 1
ATOM 2156 N N . TYR B 1 32 ? -4.305 4.797 20.203 1 96.69 32 TYR B N 1
ATOM 2157 C CA . TYR B 1 32 ? -3.377 5.902 19.984 1 96.69 32 TYR B CA 1
ATOM 2158 C C . TYR B 1 32 ? -4.07 7.246 20.188 1 96.69 32 TYR B C 1
ATOM 2160 O O . TYR B 1 32 ? -5.301 7.328 20.141 1 96.69 32 TYR B O 1
ATOM 2168 N N . SER B 1 33 ? -3.297 8.211 20.484 1 95.75 33 SER B N 1
ATOM 2169 C CA . SER B 1 33 ? -3.885 9.516 20.781 1 95.75 33 SER B CA 1
ATOM 2170 C C . SER B 1 33 ? -3.502 10.539 19.719 1 95.75 33 SER B C 1
ATOM 2172 O O . SER B 1 33 ? -4.168 11.57 19.578 1 95.75 33 SER B O 1
ATOM 2174 N N . GLN B 1 34 ? -2.469 10.297 19.016 1 97.5 34 GLN B N 1
ATOM 2175 C CA . GLN B 1 34 ? -1.985 11.242 18.016 1 97.5 34 GLN B CA 1
ATOM 2176 C C . GLN B 1 34 ? -1.779 10.562 16.672 1 97.5 34 GLN B C 1
ATOM 2178 O O . GLN B 1 34 ? -1.483 9.367 16.609 1 97.5 34 GLN B O 1
ATOM 2183 N N . VAL B 1 35 ? -1.979 11.375 15.625 1 98.31 35 VAL B N 1
ATOM 2184 C CA . VAL B 1 35 ? -1.859 10.828 14.281 1 98.31 35 VAL B CA 1
ATOM 2185 C C . VAL B 1 35 ? -1.299 11.891 13.336 1 98.31 35 VAL B C 1
ATOM 2187 O O . VAL B 1 35 ? -1.542 13.086 13.523 1 98.31 35 VAL B O 1
ATOM 2190 N N . LEU B 1 36 ? -0.451 11.5 12.445 1 98.19 36 LEU B N 1
ATOM 2191 C CA . LEU B 1 36 ? 0.059 12.312 11.344 1 98.19 36 LEU B CA 1
ATOM 2192 C C . LEU B 1 36 ? -0.118 11.586 10.016 1 98.19 36 LEU B C 1
ATOM 2194 O O . LEU B 1 36 ? 0.298 10.438 9.867 1 98.19 36 LEU B O 1
ATOM 2198 N N . TYR B 1 37 ? -0.859 12.242 9.148 1 97.5 37 TYR B N 1
ATOM 2199 C CA . TYR B 1 37 ? -1.037 11.797 7.77 1 97.5 37 TYR B CA 1
ATOM 2200 C C . TYR B 1 37 ? -0.304 12.719 6.801 1 97.5 37 TYR B C 1
ATOM 2202 O O . TYR B 1 37 ? -0.562 13.922 6.762 1 97.5 37 TYR B O 1
ATOM 2210 N N . ALA B 1 38 ? 0.602 12.133 6.07 1 96.12 38 ALA B N 1
ATOM 2211 C CA . ALA B 1 38 ? 1.381 12.906 5.105 1 96.12 38 ALA B CA 1
ATOM 2212 C C . ALA B 1 38 ? 1.401 12.211 3.742 1 96.12 38 ALA B C 1
ATOM 2214 O O . ALA B 1 38 ? 1.542 10.992 3.66 1 96.12 38 ALA B O 1
ATOM 2215 N N . LEU B 1 39 ? 1.286 13.023 2.754 1 94 39 LEU B N 1
ATOM 2216 C CA . LEU B 1 39 ? 1.258 12.492 1.396 1 94 39 LEU B CA 1
ATOM 2217 C C . LEU B 1 39 ? 1.946 13.445 0.425 1 94 39 LEU B C 1
ATOM 2219 O O . LEU B 1 39 ? 1.74 14.664 0.49 1 94 39 LEU B O 1
ATOM 2223 N N . LYS B 1 40 ? 2.779 12.93 -0.373 1 90.25 40 LYS B N 1
ATOM 2224 C CA . LYS B 1 40 ? 3.324 13.68 -1.503 1 90.25 40 LYS B CA 1
ATOM 2225 C C . LYS B 1 40 ? 3.035 12.969 -2.822 1 90.25 40 LYS B C 1
ATOM 2227 O O . LYS B 1 40 ? 2.74 11.773 -2.838 1 90.25 40 LYS B O 1
ATOM 2232 N N . PRO B 1 41 ? 3.016 13.664 -3.932 1 83.81 41 PRO B N 1
ATOM 2233 C CA . PRO B 1 41 ? 2.488 13.125 -5.188 1 83.81 41 PRO B CA 1
ATOM 2234 C C . PRO B 1 41 ? 3.303 11.945 -5.707 1 83.81 41 PRO B C 1
ATOM 2236 O O . PRO B 1 41 ? 2.748 11.039 -6.336 1 83.81 41 PRO B O 1
ATOM 2239 N N . ASN B 1 42 ? 4.578 12.031 -5.473 1 84.5 42 ASN B N 1
ATOM 2240 C CA . ASN B 1 42 ? 5.445 10.945 -5.902 1 84.5 42 ASN B CA 1
ATOM 2241 C C . ASN B 1 42 ? 6.758 10.93 -5.121 1 84.5 42 ASN B C 1
ATOM 2243 O O . ASN B 1 42 ? 7.023 11.844 -4.332 1 84.5 42 ASN B O 1
ATOM 2247 N N . LYS B 1 43 ? 7.496 9.938 -5.312 1 82.38 43 LYS B N 1
ATOM 2248 C CA . LYS B 1 43 ? 8.727 9.727 -4.559 1 82.38 43 LYS B CA 1
ATOM 2249 C C . LYS B 1 43 ? 9.742 10.828 -4.852 1 82.38 43 LYS B C 1
ATOM 2251 O O . LYS B 1 43 ? 10.531 11.195 -3.979 1 82.38 43 LYS B O 1
ATOM 2256 N N . GLU B 1 44 ? 9.688 11.359 -6.004 1 77.5 44 GLU B N 1
ATOM 2257 C CA . GLU B 1 44 ? 10.664 12.336 -6.461 1 77.5 44 GLU B CA 1
ATOM 2258 C C . GLU B 1 44 ? 10.344 13.727 -5.934 1 77.5 44 GLU B C 1
ATOM 2260 O O . GLU B 1 44 ? 11.227 14.586 -5.859 1 77.5 44 GLU B O 1
ATOM 2265 N N . ALA B 1 45 ? 9.195 13.945 -5.648 1 80.62 45 ALA B N 1
ATOM 2266 C CA . ALA B 1 45 ? 8.812 15.25 -5.109 1 80.62 45 ALA B CA 1
ATOM 2267 C C . ALA B 1 45 ? 9.547 15.547 -3.811 1 80.62 45 ALA B C 1
ATOM 2269 O O . ALA B 1 45 ? 9.836 14.641 -3.027 1 80.62 45 ALA B O 1
ATOM 2270 N N . GLN B 1 46 ? 9.859 16.781 -3.668 1 84.62 46 GLN B N 1
ATOM 2271 C CA . GLN B 1 46 ? 10.508 17.188 -2.426 1 84.62 46 GLN B CA 1
ATOM 2272 C C . GLN B 1 46 ? 9.609 16.922 -1.222 1 84.62 46 GLN B C 1
ATOM 2274 O O . GLN B 1 46 ? 8.391 17.078 -1.301 1 84.62 46 GLN B O 1
ATOM 2279 N N . ASN B 1 47 ? 10.227 16.562 -0.097 1 87.06 47 ASN B N 1
ATOM 2280 C CA . ASN B 1 47 ? 9.461 16.281 1.113 1 87.06 47 ASN B CA 1
ATOM 2281 C C . ASN B 1 47 ? 8.672 17.5 1.572 1 87.06 47 ASN B C 1
ATOM 2283 O O . ASN B 1 47 ? 7.594 17.375 2.162 1 87.06 47 ASN B O 1
ATOM 2287 N N . SER B 1 48 ? 9.211 18.641 1.236 1 83.75 48 SER B N 1
ATOM 2288 C CA . SER B 1 48 ? 8.57 19.891 1.638 1 83.75 48 SER B CA 1
ATOM 2289 C C . SER B 1 48 ? 7.238 20.078 0.914 1 83.75 48 SER B C 1
ATOM 2291 O O . SER B 1 48 ? 6.418 20.906 1.319 1 83.75 48 SER B O 1
ATOM 2293 N N . THR B 1 49 ? 7.016 19.328 -0.115 1 82.62 49 THR B N 1
ATOM 2294 C CA . THR B 1 49 ? 5.773 19.438 -0.874 1 82.62 49 THR B CA 1
ATOM 2295 C C . THR B 1 49 ? 4.699 18.531 -0.287 1 82.62 49 THR B C 1
ATOM 2297 O O . THR B 1 49 ? 3.543 18.578 -0.716 1 82.62 49 THR B O 1
ATOM 2300 N N . ALA B 1 50 ? 5.055 17.828 0.685 1 89.69 50 ALA B N 1
ATOM 2301 C CA . ALA B 1 50 ? 4.098 16.906 1.29 1 89.69 50 ALA B CA 1
ATOM 2302 C C . ALA B 1 50 ? 2.953 17.672 1.955 1 89.69 50 ALA B C 1
ATOM 2304 O O . ALA B 1 50 ? 3.174 18.703 2.6 1 89.69 50 ALA B O 1
ATOM 2305 N N . GLN B 1 51 ? 1.801 17.234 1.676 1 90.69 51 GLN B N 1
ATOM 2306 C CA . GLN B 1 51 ? 0.641 17.703 2.424 1 90.69 51 GLN B CA 1
ATOM 2307 C C . GLN B 1 51 ? 0.466 16.922 3.721 1 90.69 51 GLN B C 1
ATOM 2309 O O . GLN B 1 51 ? 0.491 15.68 3.715 1 90.69 51 GLN B O 1
ATOM 2314 N N . ILE B 1 52 ? 0.285 17.656 4.762 1 94.31 52 ILE B N 1
ATOM 2315 C CA . ILE B 1 52 ? 0.314 17.016 6.07 1 94.31 52 ILE B CA 1
ATOM 2316 C C . ILE B 1 52 ? -0.927 17.406 6.867 1 94.31 52 ILE B C 1
ATOM 2318 O O . ILE B 1 52 ? -1.309 18.578 6.898 1 94.31 52 ILE B O 1
ATOM 2322 N N . MET B 1 53 ? -1.591 16.469 7.461 1 95 53 MET B N 1
ATOM 2323 C CA . MET B 1 53 ? -2.596 16.641 8.508 1 95 53 MET B CA 1
ATOM 2324 C C . MET B 1 53 ? -2.207 15.883 9.773 1 95 53 MET B C 1
ATOM 2326 O O . MET B 1 53 ? -1.926 14.688 9.719 1 95 53 MET B O 1
ATOM 2330 N N . SER B 1 54 ? -2.164 16.609 10.867 1 96.81 54 SER B N 1
ATOM 2331 C CA . SER B 1 54 ? -1.664 15.992 12.094 1 96.81 54 SER B CA 1
ATOM 2332 C C . SER B 1 54 ? -2.219 16.688 13.336 1 96.81 54 SER B C 1
ATOM 2334 O O . SER B 1 54 ? -2.584 17.859 13.281 1 96.81 54 SER B O 1
ATOM 2336 N N . ASN B 1 55 ? -2.363 15.922 14.375 1 97.12 55 ASN B N 1
ATOM 2337 C CA . ASN B 1 55 ? -2.625 16.531 15.672 1 97.12 55 ASN B CA 1
ATOM 2338 C C . ASN B 1 55 ? -1.422 16.406 16.594 1 97.12 55 ASN B C 1
ATOM 2340 O O . ASN B 1 55 ? -1.575 16.406 17.828 1 97.12 55 ASN B O 1
ATOM 2344 N N . PHE B 1 56 ? -0.218 16.203 16.016 1 97.12 56 PHE B N 1
ATOM 2345 C CA . PHE B 1 56 ? 1.013 16.328 16.781 1 97.12 56 PHE B CA 1
ATOM 2346 C C . PHE B 1 56 ? 1.139 17.734 17.359 1 97.12 56 PHE B C 1
ATOM 2348 O O . PHE B 1 56 ? 0.54 18.688 16.844 1 97.12 56 PHE B O 1
ATOM 2355 N N . PRO B 1 57 ? 1.963 17.844 18.453 1 96.19 57 PRO B N 1
ATOM 2356 C CA . PRO B 1 57 ? 2.16 19.188 19 1 96.19 57 PRO B CA 1
ATOM 2357 C C . PRO B 1 57 ? 2.705 20.172 17.969 1 96.19 57 PRO B C 1
ATOM 2359 O O . PRO B 1 57 ? 3.656 19.859 17.25 1 96.19 57 PRO B O 1
ATOM 2362 N N . GLU B 1 58 ? 2.152 21.328 17.906 1 94.5 58 GLU B N 1
ATOM 2363 C CA . GLU B 1 58 ? 2.521 22.344 16.922 1 94.5 58 GLU B CA 1
ATOM 2364 C C . GLU B 1 58 ? 3.99 22.734 17.047 1 94.5 58 GLU B C 1
ATOM 2366 O O . GLU B 1 58 ? 4.668 22.984 16.047 1 94.5 58 GLU B O 1
ATOM 2371 N N . SER B 1 59 ? 4.449 22.844 18.234 1 94.88 59 SER B N 1
ATOM 2372 C CA . SER B 1 59 ? 5.848 23.188 18.484 1 94.88 59 SER B CA 1
ATOM 2373 C C . SER B 1 59 ? 6.789 22.172 17.859 1 94.88 59 SER B C 1
ATOM 2375 O O . SER B 1 59 ? 7.824 22.531 17.297 1 94.88 59 SER B O 1
ATOM 2377 N N . TRP B 1 60 ? 6.363 20.969 17.984 1 96.62 60 TRP B N 1
ATOM 2378 C CA . TRP B 1 60 ? 7.168 19.906 17.391 1 96.62 60 TRP B CA 1
ATOM 2379 C C . TRP B 1 60 ? 7.145 19.984 15.859 1 96.62 60 TRP B C 1
ATOM 2381 O O . TRP B 1 60 ? 8.188 19.875 15.211 1 96.62 60 TRP B O 1
ATOM 2391 N N . ARG B 1 61 ? 5.98 20.141 15.281 1 95.31 61 ARG B N 1
ATOM 2392 C CA . ARG B 1 61 ? 5.863 20.234 13.828 1 95.31 61 ARG B CA 1
ATOM 2393 C C . ARG B 1 61 ? 6.703 21.375 13.273 1 95.31 61 ARG B C 1
ATOM 2395 O O . ARG B 1 61 ? 7.387 21.219 12.258 1 95.31 61 ARG B O 1
ATOM 2402 N N . SER B 1 62 ? 6.652 22.516 13.93 1 93.88 62 SER B N 1
ATOM 2403 C CA . SER B 1 62 ? 7.449 23.672 13.531 1 93.88 62 SER B CA 1
ATOM 2404 C C . SER B 1 62 ? 8.945 23.359 13.594 1 93.88 62 SER B C 1
ATOM 2406 O O . SER B 1 62 ? 9.688 23.672 12.664 1 93.88 62 SER B O 1
ATOM 2408 N N . LEU B 1 63 ? 9.312 22.766 14.664 1 94.69 63 LEU B N 1
ATOM 2409 C CA . LEU B 1 63 ? 10.711 22.391 14.828 1 94.69 63 LEU B CA 1
ATOM 2410 C C . LEU B 1 63 ? 11.141 21.406 13.75 1 94.69 63 LEU B C 1
ATOM 2412 O O . LEU B 1 63 ? 12.211 21.547 13.156 1 94.69 63 LEU B O 1
ATOM 2416 N N . TYR B 1 64 ? 10.297 20.391 13.508 1 96.12 64 TYR B N 1
ATOM 2417 C CA . TYR B 1 64 ? 10.562 19.359 12.516 1 96.12 64 TYR B CA 1
ATOM 2418 C C . TYR B 1 64 ? 10.82 19.969 11.141 1 96.12 64 TYR B C 1
ATOM 2420 O O . TYR B 1 64 ? 11.766 19.594 10.445 1 96.12 64 TYR B O 1
ATOM 2428 N N . ASP B 1 65 ? 10 20.922 10.742 1 91.94 65 ASP B N 1
ATOM 2429 C CA . ASP B 1 65 ? 10.125 21.578 9.445 1 91.94 65 ASP B CA 1
ATOM 2430 C C . ASP B 1 65 ? 11.336 22.5 9.406 1 91.94 65 ASP B C 1
ATOM 2432 O O . ASP B 1 65 ? 12.109 22.484 8.445 1 91.94 65 ASP B O 1
ATOM 2436 N N . ASN B 1 66 ? 11.516 23.281 10.438 1 92.06 66 ASN B N 1
ATOM 2437 C CA . ASN B 1 66 ? 12.594 24.25 10.5 1 92.06 66 ASN B CA 1
ATOM 2438 C C . ASN B 1 66 ? 13.961 23.578 10.43 1 92.06 66 ASN B C 1
ATOM 2440 O O . ASN B 1 66 ? 14.891 24.109 9.812 1 92.06 66 ASN B O 1
ATOM 2444 N N . GLU B 1 67 ? 14.047 22.422 11.016 1 92.81 67 GLU B N 1
ATOM 2445 C CA . GLU B 1 67 ? 15.32 21.719 11.062 1 92.81 67 GLU B CA 1
ATOM 2446 C C . GLU B 1 67 ? 15.469 20.75 9.883 1 92.81 67 GLU B C 1
ATOM 2448 O O . GLU B 1 67 ? 16.469 20.031 9.781 1 92.81 67 GLU B O 1
ATOM 2453 N N . ASN B 1 68 ? 14.445 20.641 9.117 1 92.31 68 ASN B N 1
ATOM 2454 C CA . ASN B 1 68 ? 14.422 19.703 7.992 1 92.31 68 ASN B CA 1
ATOM 2455 C C . ASN B 1 68 ? 14.695 18.281 8.445 1 92.31 68 ASN B C 1
ATOM 2457 O O . ASN B 1 68 ? 15.562 17.594 7.895 1 92.31 68 ASN B O 1
ATOM 2461 N N . TYR B 1 69 ? 14.008 17.844 9.414 1 94.75 69 TYR B N 1
ATOM 2462 C CA . TYR B 1 69 ? 14.219 16.531 10 1 94.75 69 TYR B CA 1
ATOM 2463 C C . TYR B 1 69 ? 13.812 15.43 9.023 1 94.75 69 TYR B C 1
ATOM 2465 O O . TYR B 1 69 ? 14.234 14.273 9.164 1 94.75 69 TYR B O 1
ATOM 2473 N N . SER B 1 70 ? 13.023 15.789 8.07 1 93.31 70 SER B N 1
ATOM 2474 C CA . SER B 1 70 ? 12.609 14.789 7.082 1 93.31 70 SER B CA 1
ATOM 2475 C C . SER B 1 70 ? 13.812 14.211 6.348 1 93.31 70 SER B C 1
ATOM 2477 O O . SER B 1 70 ? 13.75 13.094 5.824 1 93.31 70 SER B O 1
ATOM 2479 N N . SER B 1 71 ? 14.875 14.875 6.301 1 89.69 71 SER B N 1
ATOM 2480 C CA . SER B 1 71 ? 16.078 14.438 5.582 1 89.69 71 SER B CA 1
ATOM 2481 C C . SER B 1 71 ? 16.875 13.445 6.406 1 89.69 71 SER B C 1
ATOM 2483 O O . SER B 1 71 ? 17.719 12.711 5.863 1 89.69 71 SER B O 1
ATOM 2485 N N . ILE B 1 72 ? 16.641 13.352 7.656 1 90.94 72 ILE B N 1
ATOM 2486 C CA . ILE B 1 72 ? 17.469 12.484 8.484 1 90.94 72 ILE B CA 1
ATOM 2487 C C . ILE B 1 72 ? 16.609 11.469 9.211 1 90.94 72 ILE B C 1
ATOM 2489 O O . ILE B 1 72 ? 17.109 10.508 9.797 1 90.94 72 I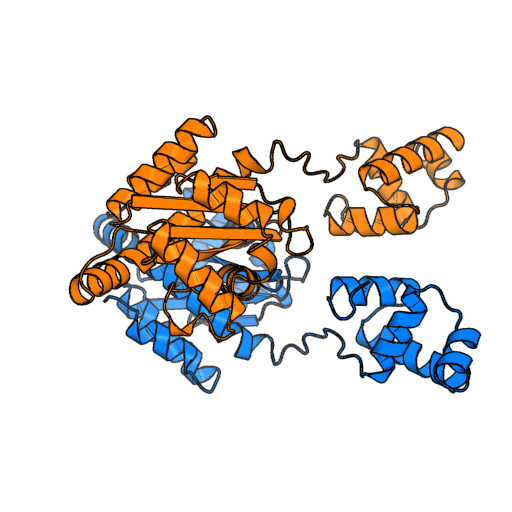LE B O 1
ATOM 2493 N N . ASP B 1 73 ? 15.305 11.688 9.367 1 95.12 73 ASP B N 1
ATOM 2494 C CA . ASP B 1 73 ? 14.359 10.797 10.039 1 95.12 73 ASP B CA 1
ATOM 2495 C C . ASP B 1 73 ? 14.312 9.438 9.359 1 95.12 73 ASP B C 1
ATOM 2497 O O . ASP B 1 73 ? 13.82 9.32 8.234 1 95.12 73 ASP B O 1
ATOM 2501 N N . PRO B 1 74 ? 14.758 8.391 10.031 1 94 74 PRO B N 1
ATOM 2502 C CA . PRO B 1 74 ? 14.766 7.066 9.406 1 94 74 PRO B CA 1
ATOM 2503 C C . PRO B 1 74 ? 13.359 6.559 9.078 1 94 74 PRO B C 1
ATOM 2505 O O . PRO B 1 74 ? 13.203 5.688 8.219 1 94 74 PRO B O 1
ATOM 2508 N N . VAL B 1 75 ? 12.391 7.078 9.773 1 96.5 75 VAL B N 1
ATOM 2509 C CA . VAL B 1 75 ? 11.008 6.699 9.516 1 96.5 75 VAL B CA 1
ATOM 2510 C C . VAL B 1 75 ? 10.602 7.145 8.117 1 96.5 75 VAL B C 1
ATOM 2512 O O . VAL B 1 75 ? 9.93 6.402 7.395 1 96.5 75 VAL B O 1
ATOM 2515 N N . VAL B 1 76 ? 11.047 8.289 7.758 1 95.25 76 VAL B N 1
ATOM 2516 C CA . VAL B 1 76 ? 10.734 8.836 6.441 1 95.25 76 VAL B CA 1
ATOM 2517 C C . VAL B 1 76 ? 11.422 8.008 5.359 1 95.25 76 VAL B C 1
ATOM 2519 O O . VAL B 1 76 ? 10.781 7.562 4.406 1 95.25 76 VAL B O 1
ATOM 2522 N N . SER B 1 77 ? 12.688 7.742 5.512 1 91.81 77 SER B N 1
ATOM 2523 C CA . SER B 1 77 ? 13.422 6.949 4.531 1 91.81 77 SER B CA 1
ATOM 2524 C C . SER B 1 77 ? 12.828 5.547 4.402 1 91.81 77 SER B C 1
ATOM 2526 O O . SER B 1 77 ? 12.688 5.023 3.293 1 91.81 77 SER B O 1
ATOM 2528 N N . HIS B 1 78 ? 12.5 4.98 5.512 1 93.38 78 HIS B N 1
ATOM 2529 C CA . HIS B 1 78 ? 11.867 3.666 5.508 1 93.38 78 HIS B CA 1
ATOM 2530 C C . HIS B 1 78 ? 10.562 3.688 4.723 1 93.38 78 HIS B C 1
ATOM 2532 O O . HIS B 1 78 ? 10.289 2.779 3.934 1 93.38 78 HIS B O 1
ATOM 2538 N N . SER B 1 79 ? 9.742 4.684 4.938 1 94.88 79 SER B N 1
ATOM 2539 C CA . SER B 1 79 ? 8.422 4.777 4.332 1 94.88 79 SER B CA 1
ATOM 2540 C C . SER B 1 79 ? 8.516 4.891 2.812 1 94.88 79 SER B C 1
ATOM 2542 O O . SER B 1 79 ? 7.578 4.523 2.1 1 94.88 79 SER B O 1
ATOM 2544 N N . PHE B 1 80 ? 9.641 5.289 2.342 1 90 80 PHE B N 1
ATOM 2545 C CA . PHE B 1 80 ? 9.812 5.453 0.903 1 90 80 PHE B CA 1
ATOM 2546 C C . PHE B 1 80 ? 10.32 4.164 0.266 1 90 80 PHE B C 1
ATOM 2548 O O . PHE B 1 80 ? 10.227 3.99 -0.95 1 90 80 PHE B O 1
ATOM 2555 N N . SER B 1 81 ? 10.766 3.252 1.061 1 88.25 81 SER B N 1
ATOM 2556 C CA . SER B 1 81 ? 11.453 2.109 0.466 1 88.25 81 SER B CA 1
ATOM 2557 C C . SER B 1 81 ? 10.805 0.794 0.89 1 88.25 81 SER B C 1
ATOM 2559 O O . SER B 1 81 ? 11.141 -0.267 0.36 1 88.25 81 SER B O 1
ATOM 2561 N N . SER B 1 82 ? 9.914 0.84 1.806 1 90.88 82 SER B N 1
ATOM 2562 C CA . SER B 1 82 ? 9.305 -0.371 2.346 1 90.88 82 SER B CA 1
ATOM 2563 C C . SER B 1 82 ? 7.797 -0.201 2.525 1 90.88 82 SER B C 1
ATOM 2565 O O . SER B 1 82 ? 7.305 0.923 2.639 1 90.88 82 SER B O 1
ATOM 2567 N N . SER B 1 83 ? 7.137 -1.296 2.521 1 93.81 83 SER B N 1
ATOM 2568 C CA . SER B 1 83 ? 5.703 -1.281 2.807 1 93.81 83 SER B CA 1
ATOM 2569 C C . SER B 1 83 ? 5.422 -1.728 4.238 1 93.81 83 SER B C 1
ATOM 2571 O O . SER B 1 83 ? 4.277 -1.678 4.695 1 93.81 83 SER B O 1
ATOM 2573 N N . LEU B 1 84 ? 6.41 -2.088 4.945 1 93.19 84 LEU B N 1
ATOM 2574 C CA . LEU B 1 84 ? 6.223 -2.637 6.285 1 93.19 84 LEU B CA 1
ATOM 2575 C C . LEU B 1 84 ? 6.102 -1.52 7.316 1 93.19 84 LEU B C 1
ATOM 2577 O O . LEU B 1 84 ? 6.797 -0.505 7.227 1 93.19 84 LEU B O 1
ATOM 2581 N N . PRO B 1 85 ? 5.219 -1.752 8.312 1 94.56 85 PRO B N 1
ATOM 2582 C CA . PRO B 1 85 ? 5.207 -0.796 9.422 1 94.56 85 PRO B CA 1
ATOM 2583 C C . PRO B 1 85 ? 6.547 -0.721 10.148 1 94.56 85 PRO B C 1
ATOM 2585 O O . PRO B 1 85 ? 7.277 -1.716 10.219 1 94.56 85 PRO B O 1
ATOM 2588 N N . ILE B 1 86 ? 6.832 0.443 10.617 1 95 86 ILE B N 1
ATOM 2589 C CA . ILE B 1 86 ? 8.062 0.625 11.375 1 95 86 ILE B CA 1
ATOM 2590 C C . ILE B 1 86 ? 7.738 1.183 12.766 1 95 86 ILE B C 1
ATOM 2592 O O . ILE B 1 86 ? 6.949 2.121 12.891 1 95 86 ILE B O 1
ATOM 2596 N N . LEU B 1 87 ? 8.281 0.583 13.766 1 93.88 87 LEU B N 1
ATOM 2597 C CA . LEU B 1 87 ? 8.102 1.012 15.148 1 93.88 87 LEU B CA 1
ATOM 2598 C C . LEU B 1 87 ? 9.172 2.021 15.547 1 93.88 87 LEU B C 1
ATOM 2600 O O . LEU B 1 87 ? 10.336 1.882 15.172 1 93.88 87 LEU B O 1
ATOM 2604 N N . TRP B 1 88 ? 8.75 3.02 16.344 1 95.12 88 TRP B N 1
ATOM 2605 C CA . TRP B 1 88 ? 9.688 4.043 16.797 1 95.12 88 TRP B CA 1
ATOM 2606 C C . TRP B 1 88 ? 10.539 3.533 17.953 1 95.12 88 TRP B C 1
ATOM 2608 O O . TRP B 1 88 ? 10.445 4.047 19.078 1 95.12 88 TRP B O 1
ATOM 2618 N N . GLU B 1 89 ? 11.391 2.604 17.703 1 89 89 GLU B N 1
ATOM 2619 C CA . GLU B 1 89 ? 12.273 2.039 18.719 1 89 89 GLU B CA 1
ATOM 2620 C C . GLU B 1 89 ? 13.648 2.705 18.672 1 89 89 GLU B C 1
ATOM 2622 O O . GLU B 1 89 ? 14.062 3.229 17.641 1 89 89 GLU B O 1
ATOM 2627 N N . ASP B 1 90 ? 14.344 2.6 19.781 1 88.12 90 ASP B N 1
ATOM 2628 C CA . ASP B 1 90 ? 15.633 3.264 19.922 1 88.12 90 ASP B CA 1
ATOM 2629 C C . ASP B 1 90 ? 16.641 2.75 18.891 1 88.12 90 ASP B C 1
ATOM 2631 O O . ASP B 1 90 ? 17.484 3.504 18.406 1 88.12 90 ASP B O 1
ATOM 2635 N N . LYS B 1 91 ? 16.516 1.488 18.547 1 87.81 91 LYS B N 1
ATOM 2636 C CA . LYS B 1 91 ? 17.469 0.871 17.625 1 87.81 91 LYS B CA 1
ATOM 2637 C C . LYS B 1 91 ? 17.359 1.471 16.219 1 87.81 91 LYS B C 1
ATOM 2639 O O . LYS B 1 91 ? 18.25 1.285 15.391 1 87.81 91 LYS B O 1
ATOM 2644 N N . LEU B 1 92 ? 16.344 2.176 15.984 1 91.56 92 LEU B N 1
ATOM 2645 C CA . LEU B 1 92 ? 16.109 2.797 14.688 1 91.56 92 LEU B CA 1
ATOM 2646 C C . LEU B 1 92 ? 17.094 3.928 14.438 1 91.56 92 LEU B C 1
ATOM 2648 O O . LEU B 1 92 ? 17.422 4.227 13.289 1 91.56 92 LEU B O 1
ATOM 2652 N N . TYR B 1 93 ? 17.484 4.539 15.461 1 93.19 93 TYR B N 1
ATOM 2653 C CA . TYR B 1 93 ? 18.297 5.75 15.367 1 93.19 93 TYR B CA 1
ATOM 2654 C C . TYR B 1 93 ? 19.766 5.434 15.586 1 93.19 93 TYR B C 1
ATOM 2656 O O . TYR B 1 93 ? 20.219 5.316 16.719 1 93.19 93 TYR B O 1
ATOM 2664 N N . LYS B 1 94 ? 20.516 5.453 14.594 1 87.56 94 LYS B N 1
ATOM 2665 C CA . LYS B 1 94 ? 21.875 4.914 14.617 1 87.56 94 LYS B CA 1
ATOM 2666 C C . LYS B 1 94 ? 22.906 6.031 14.742 1 87.56 94 LYS B C 1
ATOM 2668 O O . LYS B 1 94 ? 23.875 5.898 15.484 1 87.56 94 LYS B O 1
ATOM 2673 N N . THR B 1 95 ? 22.672 7.066 14.094 1 90.75 95 THR B N 1
ATOM 2674 C CA . THR B 1 95 ? 23.641 8.164 14.109 1 90.75 95 THR B CA 1
ATOM 2675 C C . THR B 1 95 ? 23.375 9.102 15.281 1 90.75 95 THR B C 1
ATOM 2677 O O . THR B 1 95 ? 22.281 9.078 15.867 1 90.75 95 THR B O 1
ATOM 2680 N N . LYS B 1 96 ? 24.391 9.867 15.602 1 92.44 96 LYS B N 1
ATOM 2681 C CA . LYS B 1 96 ? 24.25 10.844 16.688 1 92.44 96 LYS B CA 1
ATOM 2682 C C . LYS B 1 96 ? 23.125 11.828 16.391 1 92.44 96 LYS B C 1
ATOM 2684 O O . LYS B 1 96 ? 22.312 12.133 17.266 1 92.44 96 LYS B O 1
ATOM 2689 N N . ARG B 1 97 ? 23.094 12.297 15.195 1 93.12 97 ARG B N 1
ATOM 2690 C CA . ARG B 1 97 ? 22.062 13.258 14.797 1 93.12 97 ARG B CA 1
ATOM 2691 C C . ARG B 1 97 ? 20.672 12.648 14.906 1 93.12 97 ARG B C 1
ATOM 2693 O O . ARG B 1 97 ? 19.719 13.312 15.344 1 93.12 97 ARG B O 1
ATOM 2700 N N . GLU B 1 98 ? 20.562 11.438 14.523 1 93.5 98 GLU B N 1
ATOM 2701 C CA . GLU B 1 98 ? 19.281 10.742 14.641 1 93.5 98 GLU B CA 1
ATOM 2702 C C . GLU B 1 98 ? 18.875 10.57 16.094 1 93.5 98 GLU B C 1
ATOM 2704 O O . GLU B 1 98 ? 17.688 10.695 16.438 1 93.5 98 GLU B O 1
ATOM 2709 N N . ARG B 1 99 ? 19.844 10.328 16.938 1 93.62 99 ARG B N 1
ATOM 2710 C CA . ARG B 1 99 ? 19.562 10.172 18.359 1 93.62 99 ARG B CA 1
ATOM 2711 C C . ARG B 1 99 ? 19.109 11.492 18.984 1 93.62 99 ARG B C 1
ATOM 2713 O O . ARG B 1 99 ? 18.234 11.508 19.828 1 93.62 99 ARG B O 1
ATOM 2720 N N . GLU B 1 100 ? 19.734 12.516 18.562 1 94.56 100 GLU B N 1
ATOM 2721 C CA . GLU B 1 100 ? 19.312 13.836 19.016 1 94.56 100 GLU B CA 1
ATOM 2722 C C . GLU B 1 100 ? 17.891 14.148 18.562 1 94.56 100 GLU B C 1
ATOM 2724 O O . GLU B 1 100 ? 17.094 14.672 19.344 1 94.56 100 GLU B O 1
ATOM 2729 N N . PHE B 1 101 ? 17.672 13.844 17.328 1 96.31 101 PHE B N 1
ATOM 2730 C CA . PHE B 1 101 ? 16.312 13.977 16.797 1 96.31 101 PHE B CA 1
ATOM 2731 C C . PHE B 1 101 ? 15.328 13.18 17.641 1 96.31 101 PHE B C 1
ATOM 2733 O O . PHE B 1 101 ? 14.266 13.688 18.016 1 96.31 101 PHE B O 1
ATOM 2740 N N . ALA B 1 102 ? 15.641 11.922 17.922 1 95.12 102 ALA B N 1
ATOM 2741 C CA . ALA B 1 102 ? 14.766 11.039 18.688 1 95.12 102 ALA B CA 1
ATOM 2742 C C . ALA B 1 102 ? 14.5 11.609 20.078 1 95.12 102 ALA B C 1
ATOM 2744 O O . ALA B 1 102 ? 13.391 11.492 20.609 1 95.12 102 ALA B O 1
ATOM 2745 N N . GLU B 1 103 ? 15.484 12.156 20.688 1 95 103 GLU B N 1
ATOM 2746 C CA . GLU B 1 103 ? 15.336 12.758 22 1 95 103 GLU B CA 1
ATOM 2747 C C . GLU B 1 103 ? 14.375 13.953 21.969 1 95 103 GLU B C 1
ATOM 2749 O O . GLU B 1 103 ? 13.562 14.125 22.875 1 95 103 GLU B O 1
ATOM 2754 N N . GLU B 1 104 ? 14.484 14.734 20.969 1 95.31 104 GLU B N 1
ATOM 2755 C CA . GLU B 1 104 ? 13.578 15.867 20.812 1 95.31 104 GLU B CA 1
ATOM 2756 C C . GLU B 1 104 ? 12.141 15.398 20.609 1 95.31 104 GLU B C 1
ATOM 2758 O O . GLU B 1 104 ? 11.211 15.984 21.172 1 95.31 104 GLU B O 1
ATOM 2763 N N . ALA B 1 105 ? 12 14.383 19.828 1 95.62 105 ALA B N 1
ATOM 2764 C CA . ALA B 1 105 ? 10.672 13.812 19.609 1 95.62 105 ALA B CA 1
ATOM 2765 C C . ALA B 1 105 ? 10.086 13.297 20.922 1 95.62 105 ALA B C 1
ATOM 2767 O O . ALA B 1 105 ? 8.906 13.523 21.219 1 95.62 105 ALA B O 1
ATOM 2768 N N . ARG B 1 106 ? 10.93 12.672 21.719 1 93.88 106 ARG B N 1
ATOM 2769 C CA . ARG B 1 106 ? 10.5 12.156 23.016 1 93.88 106 ARG B CA 1
ATOM 2770 C C . ARG B 1 106 ? 10.055 13.281 23.938 1 93.88 106 ARG B C 1
ATOM 2772 O O . ARG B 1 106 ? 9.062 13.156 24.656 1 93.88 106 ARG B O 1
ATOM 2779 N N . ARG B 1 107 ? 10.812 14.312 23.938 1 93.81 107 ARG B N 1
ATOM 2780 C CA . ARG B 1 107 ? 10.484 15.461 24.781 1 93.81 107 ARG B CA 1
ATOM 2781 C C . ARG B 1 107 ? 9.148 16.078 24.359 1 93.81 107 ARG B C 1
ATOM 2783 O O . ARG B 1 107 ? 8.43 16.625 25.203 1 93.81 107 ARG B O 1
ATOM 2790 N N . ALA B 1 108 ? 8.859 15.922 23.125 1 94.81 108 ALA B N 1
ATOM 2791 C CA . ALA B 1 108 ? 7.605 16.469 22.594 1 94.81 108 ALA B CA 1
ATOM 2792 C C . ALA B 1 108 ? 6.445 15.5 22.844 1 94.81 108 ALA B C 1
ATOM 2794 O O . ALA B 1 108 ? 5.309 15.781 22.469 1 94.81 108 ALA B O 1
ATOM 2795 N N . GLY B 1 109 ? 6.73 14.336 23.422 1 93.56 109 GLY B N 1
ATOM 2796 C CA . GLY B 1 109 ? 5.699 13.367 23.734 1 93.56 109 GLY B CA 1
ATOM 2797 C C . GLY B 1 109 ? 5.523 12.297 22.672 1 93.56 109 GLY B C 1
ATOM 2798 O O . GLY B 1 109 ? 4.535 11.562 22.672 1 93.56 109 GLY B O 1
ATOM 2799 N N . LEU B 1 110 ? 6.391 12.234 21.719 1 95.25 110 LEU B N 1
ATOM 2800 C CA . LEU B 1 110 ? 6.324 11.281 20.625 1 95.25 110 LEU B CA 1
ATOM 2801 C C . LEU B 1 110 ? 7.363 10.18 20.781 1 95.25 110 LEU B C 1
ATOM 2803 O O . LEU B 1 110 ? 8.18 9.953 19.891 1 95.25 110 LEU B O 1
ATOM 2807 N N . SER B 1 111 ? 7.289 9.477 21.906 1 91.25 111 SER B N 1
ATOM 2808 C CA . SER B 1 111 ? 8.281 8.453 22.25 1 91.25 111 SER B CA 1
ATOM 2809 C C . SER B 1 111 ? 7.828 7.074 21.781 1 91.25 111 SER B C 1
ATOM 2811 O O . SER B 1 111 ? 8.656 6.227 21.438 1 91.25 111 SER B O 1
ATOM 2813 N N . GLN B 1 112 ? 6.559 6.875 21.875 1 95.12 112 GLN B N 1
ATOM 2814 C CA . GLN B 1 112 ? 6.008 5.582 21.484 1 95.12 112 GLN B CA 1
ATOM 2815 C C . GLN B 1 112 ? 5.023 5.738 20.328 1 95.12 112 GLN B C 1
ATOM 2817 O O . GLN B 1 112 ? 4.121 6.574 20.375 1 95.12 112 GLN B O 1
ATOM 2822 N N . GLY B 1 113 ? 5.293 4.965 19.266 1 96.56 113 GLY B N 1
ATOM 2823 C CA . GLY B 1 113 ? 4.438 5.016 18.094 1 96.56 113 GLY B CA 1
ATOM 2824 C C . GLY B 1 113 ? 4.934 4.145 16.953 1 96.56 113 GLY B C 1
ATOM 2825 O O . GLY B 1 113 ? 5.906 3.404 17.109 1 96.56 113 GLY B O 1
ATOM 2826 N N . LEU B 1 114 ? 4.184 4.148 15.914 1 96.44 114 LEU B N 1
ATOM 2827 C CA . LEU B 1 114 ? 4.551 3.42 14.703 1 96.44 114 LEU B CA 1
ATOM 2828 C C . LEU B 1 114 ? 4.148 4.203 13.453 1 96.44 114 LEU B C 1
ATOM 2830 O O . LEU B 1 114 ? 3.32 5.113 13.531 1 96.44 114 LEU B O 1
ATOM 2834 N N . THR B 1 115 ? 4.781 3.871 12.43 1 98.19 115 THR B N 1
ATOM 2835 C CA . THR B 1 115 ? 4.477 4.492 11.141 1 98.19 115 THR B CA 1
ATOM 2836 C C . THR B 1 115 ? 4.195 3.428 10.086 1 98.19 115 THR B C 1
ATOM 2838 O O . THR B 1 115 ? 4.898 2.422 10.008 1 98.19 115 THR B O 1
ATOM 2841 N N . LEU B 1 116 ? 3.15 3.652 9.359 1 98.06 116 LEU B N 1
ATOM 2842 C CA . LEU B 1 116 ? 2.803 2.822 8.211 1 98.06 116 LEU B CA 1
ATOM 2843 C C . LEU B 1 116 ? 3.084 3.557 6.906 1 98.06 116 LEU B C 1
ATOM 2845 O O . LEU B 1 116 ? 2.484 4.598 6.633 1 98.06 116 LEU B O 1
ATOM 2849 N N . PRO B 1 117 ? 3.932 2.959 6.082 1 97.81 117 PRO B N 1
ATOM 2850 C CA . PRO B 1 117 ? 4.215 3.578 4.785 1 97.81 117 PRO B CA 1
ATOM 2851 C C . PRO B 1 117 ? 3.014 3.559 3.844 1 97.81 117 PRO B C 1
ATOM 2853 O O . PRO B 1 117 ? 2.24 2.598 3.846 1 97.81 117 PRO B O 1
ATOM 2856 N N . ILE B 1 118 ? 2.895 4.594 3.098 1 96.81 118 ILE B N 1
ATOM 2857 C CA . ILE B 1 118 ? 1.821 4.703 2.115 1 96.81 118 ILE B CA 1
ATOM 2858 C C . ILE B 1 118 ? 2.412 4.738 0.707 1 96.81 118 ILE B C 1
ATOM 2860 O O . ILE B 1 118 ? 3.271 5.57 0.408 1 96.81 118 ILE B O 1
ATOM 2864 N N . HIS B 1 119 ? 1.967 3.867 -0.103 1 94.19 119 HIS B N 1
ATOM 2865 C CA . HIS B 1 119 ? 2.158 3.869 -1.549 1 94.19 119 HIS B CA 1
ATOM 2866 C C . HIS B 1 119 ? 0.822 3.801 -2.281 1 94.19 119 HIS B C 1
ATOM 2868 O O . HIS B 1 119 ? 0.136 2.777 -2.236 1 94.19 119 HIS B O 1
ATOM 2874 N N . GLY B 1 120 ? 0.545 4.832 -2.943 1 90.31 120 GLY B N 1
ATOM 2875 C CA . GLY B 1 120 ? -0.766 4.926 -3.564 1 90.31 120 GLY B CA 1
ATOM 2876 C C . GLY B 1 120 ? -0.785 4.43 -4.996 1 90.31 120 GLY B C 1
ATOM 2877 O O . GLY B 1 120 ? 0.269 4.23 -5.605 1 90.31 120 GLY B O 1
ATOM 2878 N N . ALA B 1 121 ? -1.999 4.27 -5.484 1 86.69 121 ALA B N 1
ATOM 2879 C CA . ALA B 1 121 ? -2.215 3.713 -6.82 1 86.69 121 ALA B CA 1
ATOM 2880 C C . ALA B 1 121 ? -1.733 4.676 -7.902 1 86.69 121 ALA B C 1
ATOM 2882 O O . ALA B 1 121 ? -1.427 4.258 -9.023 1 86.69 121 ALA B O 1
ATOM 2883 N N . GLN B 1 122 ? -1.652 5.875 -7.59 1 81.94 122 GLN B N 1
ATOM 2884 C CA . GLN B 1 122 ? -1.25 6.863 -8.586 1 81.94 122 GLN B CA 1
ATOM 2885 C C . GLN B 1 122 ? 0.198 7.301 -8.375 1 81.94 122 GLN B C 1
ATOM 2887 O O . GLN B 1 122 ? 0.612 8.352 -8.859 1 81.94 122 GLN B O 1
ATOM 2892 N N . GLY B 1 123 ? 0.89 6.57 -7.547 1 84.75 123 GLY B N 1
ATOM 2893 C CA . GLY B 1 123 ? 2.301 6.855 -7.34 1 84.75 123 GLY B CA 1
ATOM 2894 C C . GLY B 1 123 ? 2.561 7.719 -6.117 1 84.75 123 GLY B C 1
ATOM 2895 O O . GLY B 1 123 ? 3.709 8.055 -5.824 1 84.75 123 GLY B O 1
ATOM 2896 N N . GLN B 1 124 ? 1.556 8.023 -5.461 1 89 124 GLN B N 1
ATOM 2897 C CA . GLN B 1 124 ? 1.704 8.82 -4.246 1 89 124 GLN B CA 1
ATOM 2898 C C . GLN B 1 124 ? 2.541 8.078 -3.205 1 89 124 GLN B C 1
ATOM 2900 O O . GLN B 1 124 ? 2.521 6.848 -3.145 1 89 124 GLN B O 1
ATOM 2905 N N . VAL B 1 125 ? 3.246 8.898 -2.488 1 92.5 125 VAL B N 1
ATOM 2906 C CA . VAL B 1 125 ? 4.031 8.328 -1.397 1 92.5 125 VAL B CA 1
ATOM 2907 C C . VAL B 1 125 ? 3.781 9.125 -0.116 1 92.5 125 VAL B C 1
ATOM 2909 O O . VAL B 1 125 ? 3.629 10.344 -0.154 1 92.5 125 VAL B O 1
ATOM 2912 N N . GLY B 1 126 ? 3.707 8.406 0.944 1 95.81 126 GLY B N 1
ATOM 2913 C CA . GLY B 1 126 ? 3.461 9.078 2.211 1 95.81 126 GLY B CA 1
ATOM 2914 C C . GLY B 1 126 ? 3.566 8.156 3.406 1 95.81 126 GLY B C 1
ATOM 2915 O O . GLY B 1 126 ? 4.277 7.148 3.359 1 95.81 126 GLY B O 1
ATOM 2916 N N . MET B 1 127 ? 2.918 8.602 4.508 1 97.38 127 MET B N 1
ATOM 2917 C CA . MET B 1 127 ? 2.984 7.809 5.73 1 97.38 127 MET B CA 1
ATOM 2918 C C . MET B 1 127 ? 1.812 8.133 6.652 1 97.38 127 MET B C 1
ATOM 2920 O O . MET B 1 127 ? 1.28 9.242 6.621 1 97.38 127 MET B O 1
ATOM 2924 N N . LEU B 1 128 ? 1.395 7.191 7.379 1 98.25 128 LEU B N 1
ATOM 2925 C CA . LEU B 1 128 ? 0.474 7.297 8.5 1 98.25 128 LEU B CA 1
ATOM 2926 C C . LEU B 1 128 ? 1.177 6.961 9.812 1 98.25 128 LEU B C 1
ATOM 2928 O O . LEU B 1 128 ? 1.521 5.801 10.055 1 98.25 128 LEU B O 1
ATOM 2932 N N . SER B 1 129 ? 1.393 7.941 10.617 1 98.5 129 SER B N 1
ATOM 2933 C CA . SER B 1 129 ? 2.094 7.754 11.883 1 98.5 129 SER B CA 1
ATOM 2934 C C . SER B 1 129 ? 1.132 7.836 13.062 1 98.5 129 SER B C 1
ATOM 2936 O O . SER B 1 129 ? 0.313 8.75 13.141 1 98.5 129 SER B O 1
ATOM 2938 N N . LEU B 1 130 ? 1.229 6.914 13.906 1 98.38 130 LEU B N 1
ATOM 2939 C CA . LEU B 1 130 ? 0.412 6.84 15.117 1 98.38 130 LEU B CA 1
ATOM 2940 C C . LEU B 1 130 ? 1.282 6.898 16.359 1 98.38 130 LEU B C 1
ATOM 2942 O O . LEU B 1 130 ? 2.328 6.25 16.422 1 98.38 130 LEU B O 1
ATOM 2946 N N . SER B 1 131 ? 0.854 7.676 17.266 1 97.5 131 SER B N 1
ATOM 2947 C CA . SER B 1 131 ? 1.593 7.789 18.516 1 97.5 131 SER B CA 1
ATOM 2948 C C . SER B 1 131 ? 0.654 7.75 19.719 1 97.5 131 SER B C 1
ATOM 2950 O O . SER B 1 131 ? -0.526 8.086 19.609 1 97.5 131 SER B O 1
ATOM 2952 N N . CYS B 1 132 ? 1.188 7.258 20.859 1 94.75 132 CYS B N 1
ATOM 2953 C CA . CYS B 1 132 ? 0.45 7.25 22.109 1 94.75 132 CYS B CA 1
ATOM 2954 C C . CYS B 1 132 ? 1.317 7.766 23.266 1 94.75 132 CYS B C 1
ATOM 2956 O O . CYS B 1 132 ? 2.527 7.934 23.094 1 94.75 132 CYS B O 1
ATOM 2958 N N . GLU B 1 133 ? 0.648 8.078 24.266 1 91.12 133 GLU B N 1
ATOM 2959 C CA . GLU B 1 133 ? 1.383 8.461 25.469 1 91.12 133 GLU B CA 1
ATOM 2960 C C . GLU B 1 133 ? 2.242 7.305 25.984 1 91.12 133 GLU B C 1
ATOM 2962 O O . GLU B 1 133 ? 1.92 6.137 25.766 1 91.12 133 GLU B O 1
ATOM 2967 N N . SER B 1 134 ? 3.254 7.727 26.656 1 91.19 134 SER B N 1
ATOM 2968 C CA . SER B 1 134 ? 4.16 6.719 27.203 1 91.19 134 SER B CA 1
ATOM 2969 C C . SER B 1 134 ? 3.434 5.777 28.156 1 91.19 134 SER B C 1
ATOM 2971 O O . SER B 1 134 ? 2.625 6.219 28.969 1 91.19 134 SER B O 1
ATOM 2973 N N . MET B 1 135 ? 3.691 4.492 27.938 1 92 135 MET B N 1
ATOM 2974 C CA . MET B 1 135 ? 3.119 3.461 28.797 1 92 135 MET B CA 1
ATOM 2975 C C . MET B 1 135 ? 4.113 2.328 29.016 1 92 135 MET B C 1
ATOM 2977 O O . MET B 1 135 ? 5.117 2.227 28.312 1 92 135 MET B O 1
ATOM 2981 N N . PRO B 1 136 ? 3.832 1.556 29.984 1 93.38 136 PRO B N 1
ATOM 2982 C CA . PRO B 1 136 ? 4.727 0.423 30.234 1 93.38 136 PRO B CA 1
ATOM 2983 C C . PRO B 1 136 ? 4.867 -0.497 29.031 1 93.38 136 PRO B C 1
ATOM 2985 O O . PRO B 1 136 ? 3.896 -0.71 28.297 1 93.38 136 PRO B O 1
ATOM 2988 N N . GLN B 1 137 ? 5.996 -1.088 28.922 1 89.62 137 GLN B N 1
ATOM 2989 C CA . GLN B 1 137 ? 6.371 -1.852 27.734 1 89.62 137 GLN B CA 1
ATOM 2990 C C . GLN B 1 137 ? 5.398 -3 27.5 1 89.62 137 GLN B C 1
ATOM 2992 O O . GLN B 1 137 ? 5.062 -3.301 26.344 1 89.62 137 GLN B O 1
ATOM 2997 N N . ASN B 1 138 ? 5.008 -3.621 28.5 1 89.81 138 ASN B N 1
ATOM 2998 C CA . ASN B 1 138 ? 4.09 -4.746 28.359 1 89.81 138 ASN B CA 1
ATOM 2999 C C . ASN B 1 138 ? 2.742 -4.301 27.797 1 89.81 138 ASN B C 1
ATOM 3001 O O . ASN B 1 138 ? 2.17 -4.973 26.938 1 89.81 138 ASN B O 1
ATOM 3005 N N . GLU B 1 139 ? 2.279 -3.207 28.297 1 91.75 139 GLU B N 1
ATOM 3006 C CA . GLU B 1 139 ? 1.031 -2.645 27.781 1 91.75 139 GLU B CA 1
ATOM 3007 C C . GLU B 1 139 ? 1.19 -2.158 26.344 1 91.75 139 GLU B C 1
ATOM 3009 O O . GLU B 1 139 ? 0.32 -2.391 25.5 1 91.75 139 GLU B O 1
ATOM 3014 N N . TYR B 1 140 ? 2.303 -1.553 26.141 1 92 140 TYR B N 1
ATOM 3015 C CA . TYR B 1 140 ? 2.572 -1.031 24.812 1 92 140 TYR B CA 1
ATOM 3016 C C . TYR B 1 140 ? 2.656 -2.16 23.781 1 92 140 TYR B C 1
ATOM 3018 O O . TYR B 1 140 ? 2.127 -2.047 22.672 1 92 140 TYR B O 1
ATOM 3026 N N . SER B 1 141 ? 3.256 -3.248 24.125 1 87.69 141 SER B N 1
ATOM 3027 C CA . SER B 1 141 ? 3.371 -4.41 23.25 1 87.69 141 SER B CA 1
ATOM 3028 C C . SER B 1 141 ? 1.999 -4.969 22.891 1 87.69 141 SER B C 1
ATOM 3030 O O . SER B 1 141 ? 1.783 -5.418 21.766 1 87.69 141 SER B O 1
ATOM 3032 N N . GLN B 1 142 ? 1.119 -4.906 23.812 1 87.31 142 GLN B N 1
ATOM 3033 C CA . GLN B 1 142 ? -0.239 -5.375 23.562 1 87.31 142 GLN B CA 1
ATOM 3034 C C . GLN B 1 142 ? -0.964 -4.465 22.578 1 87.31 142 GLN B C 1
ATOM 3036 O O . GLN B 1 142 ? -1.669 -4.941 21.688 1 87.31 142 GLN B O 1
ATOM 3041 N N . VAL B 1 143 ? -0.762 -3.193 22.766 1 89.94 143 VAL B N 1
ATOM 3042 C CA . VAL B 1 143 ? -1.362 -2.23 21.844 1 89.94 143 VAL B CA 1
ATOM 3043 C C . VAL B 1 143 ? -0.845 -2.473 20.438 1 89.94 143 VAL B C 1
ATOM 3045 O O . VAL B 1 143 ? -1.627 -2.543 19.484 1 89.94 143 VAL B O 1
ATOM 3048 N N . LEU B 1 144 ? 0.406 -2.645 20.312 1 88.62 144 LEU B N 1
ATOM 3049 C CA . LEU B 1 144 ? 1.031 -2.867 19.016 1 88.62 144 LEU B CA 1
ATOM 3050 C C . LEU B 1 144 ? 0.5 -4.141 18.375 1 88.62 144 LEU B C 1
ATOM 3052 O O . LEU B 1 144 ? 0.088 -4.129 17.219 1 88.62 144 LEU B O 1
ATOM 3056 N N . GLN B 1 145 ? 0.488 -5.18 19.125 1 83 145 GLN B N 1
ATOM 3057 C CA . GLN B 1 145 ? 0.087 -6.484 18.625 1 83 145 GLN B CA 1
ATOM 3058 C C . GLN B 1 145 ? -1.353 -6.461 18.109 1 83 145 GLN B C 1
ATOM 3060 O O . GLN B 1 145 ? -1.674 -7.098 17.109 1 83 145 GLN B O 1
ATOM 3065 N N . HIS B 1 146 ? -2.119 -5.68 18.672 1 86.62 146 HIS B N 1
ATOM 3066 C CA . HIS B 1 146 ? -3.539 -5.699 18.344 1 86.62 146 HIS B CA 1
ATOM 3067 C C . HIS B 1 146 ? -3.873 -4.633 17.297 1 86.62 146 HIS B C 1
ATOM 3069 O O . HIS B 1 146 ? -4.883 -4.734 16.609 1 86.62 146 HIS B O 1
ATOM 3075 N N . SER B 1 147 ? -3.061 -3.672 17.203 1 92.56 147 SER B N 1
ATOM 3076 C CA . SER B 1 147 ? -3.475 -2.514 16.406 1 92.56 147 SER B CA 1
ATOM 3077 C C . SER B 1 147 ? -2.865 -2.549 15.016 1 92.56 147 SER B C 1
ATOM 3079 O O . SER B 1 147 ? -3.41 -1.961 14.078 1 92.56 147 SER B O 1
ATOM 3081 N N . ILE B 1 148 ? -1.793 -3.27 14.852 1 93.12 148 ILE B N 1
ATOM 3082 C CA . ILE B 1 148 ? -1.039 -3.178 13.609 1 93.12 148 ILE B CA 1
ATOM 3083 C C . ILE B 1 148 ? -1.907 -3.645 12.445 1 93.12 148 ILE B C 1
ATOM 3085 O O . ILE B 1 148 ? -2.018 -2.955 11.43 1 93.12 148 ILE B O 1
ATOM 3089 N N . PRO B 1 149 ? -2.613 -4.793 12.578 1 92.94 149 PRO B N 1
ATOM 3090 C CA . PRO B 1 149 ? -3.471 -5.199 11.461 1 92.94 149 PRO B CA 1
ATOM 3091 C C . PRO B 1 149 ? -4.551 -4.172 11.141 1 92.94 149 PRO B C 1
ATOM 3093 O O . PRO B 1 149 ? -4.734 -3.805 9.977 1 92.94 149 PRO B O 1
ATOM 3096 N N . ALA B 1 150 ? -5.188 -3.697 12.148 1 93.75 150 ALA B N 1
ATOM 3097 C CA . ALA B 1 150 ? -6.25 -2.717 11.945 1 93.75 150 ALA B CA 1
ATOM 3098 C C . ALA B 1 150 ? -5.695 -1.407 11.398 1 93.75 150 ALA B C 1
ATOM 3100 O O . ALA B 1 150 ? -6.332 -0.757 10.562 1 93.75 150 ALA B O 1
ATOM 3101 N N . ALA B 1 151 ? -4.539 -1.031 11.852 1 96 151 ALA B N 1
ATOM 3102 C CA . ALA B 1 151 ? -3.891 0.183 11.359 1 96 151 ALA B CA 1
ATOM 3103 C C . ALA B 1 151 ? -3.523 0.053 9.883 1 96 151 ALA B C 1
ATOM 3105 O O . ALA B 1 151 ? -3.588 1.029 9.133 1 96 151 ALA B O 1
ATOM 3106 N N . SER B 1 152 ? -3.109 -1.114 9.484 1 95.44 152 SER B N 1
ATOM 3107 C CA . SER B 1 152 ? -2.791 -1.36 8.078 1 95.44 152 SER B CA 1
ATOM 3108 C C . SER B 1 152 ? -4.02 -1.175 7.195 1 95.44 152 SER B C 1
ATOM 3110 O O . SER B 1 152 ? -3.932 -0.573 6.121 1 95.44 152 SER B O 1
ATOM 3112 N N . MET B 1 153 ? -5.102 -1.709 7.684 1 94.69 153 MET B N 1
ATOM 3113 C CA . MET B 1 153 ? -6.348 -1.51 6.953 1 94.69 153 MET B CA 1
ATOM 3114 C C . MET B 1 153 ? -6.73 -0.034 6.922 1 94.69 153 MET B C 1
ATOM 3116 O O . MET B 1 153 ? -7.117 0.49 5.875 1 94.69 153 MET B O 1
ATOM 3120 N N . LEU B 1 154 ? -6.656 0.61 8.047 1 96.19 154 LEU B N 1
ATOM 3121 C CA . LEU B 1 154 ? -6.984 2.027 8.148 1 96.19 154 LEU B CA 1
ATOM 3122 C C . LEU B 1 154 ? -6.164 2.852 7.164 1 96.19 154 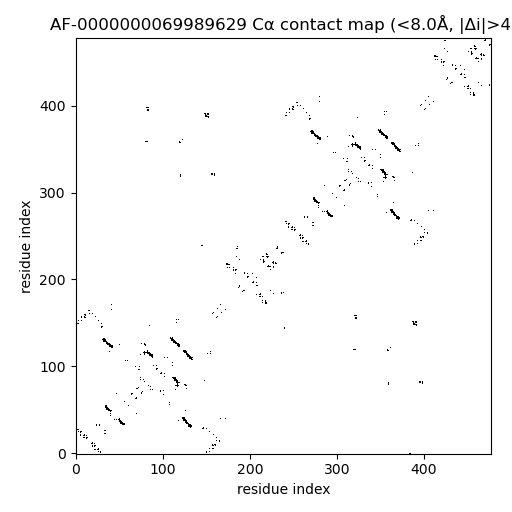LEU B C 1
ATOM 3124 O O . LEU B 1 154 ? -6.68 3.779 6.539 1 96.19 154 LEU B O 1
ATOM 3128 N N . ARG B 1 155 ? -4.902 2.547 7.082 1 97 155 ARG B N 1
ATOM 3129 C CA . ARG B 1 155 ? -4.012 3.219 6.145 1 97 155 ARG B CA 1
ATOM 3130 C C . ARG B 1 155 ? -4.566 3.158 4.723 1 97 155 ARG B C 1
ATOM 3132 O O . ARG B 1 155 ? -4.535 4.152 3.996 1 97 155 ARG B O 1
ATOM 3139 N N . ASP B 1 156 ? -5.078 2.023 4.297 1 95.5 156 ASP B N 1
ATOM 3140 C CA . ASP B 1 156 ? -5.629 1.864 2.953 1 95.5 156 ASP B CA 1
ATOM 3141 C C . ASP B 1 156 ? -6.828 2.785 2.738 1 95.5 156 ASP B C 1
ATOM 3143 O O . ASP B 1 156 ? -6.965 3.396 1.676 1 95.5 156 ASP B O 1
ATOM 3147 N N . TYR B 1 157 ? -7.621 2.859 3.693 1 93.81 157 TYR B N 1
ATOM 3148 C CA . TYR B 1 157 ? -8.797 3.723 3.607 1 93.81 157 TYR B CA 1
ATOM 3149 C C . TYR B 1 157 ? -8.391 5.191 3.635 1 93.81 157 TYR B C 1
ATOM 3151 O O . TYR B 1 157 ? -8.977 6.016 2.93 1 93.81 157 TYR B O 1
ATOM 3159 N N . ALA B 1 158 ? -7.449 5.5 4.445 1 94.81 158 ALA B N 1
ATOM 3160 C CA . ALA B 1 158 ? -6.984 6.883 4.555 1 94.81 158 ALA B CA 1
ATOM 3161 C C . ALA B 1 158 ? -6.398 7.367 3.234 1 94.81 158 ALA B C 1
ATOM 3163 O O . ALA B 1 158 ? -6.703 8.477 2.781 1 94.81 158 ALA B O 1
ATOM 3164 N N . VAL B 1 159 ? -5.57 6.57 2.621 1 93.88 159 VAL B N 1
ATOM 3165 C CA . VAL B 1 159 ? -4.922 7.008 1.387 1 93.88 159 VAL B CA 1
ATOM 3166 C C . VAL B 1 159 ? -5.973 7.184 0.29 1 93.88 159 VAL B C 1
ATOM 3168 O O . VAL B 1 159 ? -5.914 8.141 -0.485 1 93.88 159 VAL B O 1
ATOM 3171 N N . THR B 1 160 ? -6.871 6.273 0.191 1 89.88 160 THR B N 1
ATOM 3172 C CA . THR B 1 160 ? -7.898 6.32 -0.846 1 89.88 160 THR B CA 1
ATOM 3173 C C . THR B 1 160 ? -8.82 7.52 -0.64 1 89.88 160 THR B C 1
ATOM 3175 O O . THR B 1 160 ? -9.156 8.227 -1.595 1 89.88 160 THR B O 1
ATOM 3178 N N . SER B 1 161 ? -9.188 7.777 0.588 1 88.88 161 SER B N 1
ATOM 3179 C CA . SER B 1 161 ? -10.141 8.836 0.884 1 88.88 161 SER B CA 1
ATOM 3180 C C . SER B 1 161 ? -9.445 10.188 1.021 1 88.88 161 SER B C 1
ATOM 3182 O O . SER B 1 161 ? -10.023 11.227 0.693 1 88.88 161 SER B O 1
ATOM 3184 N N . GLY B 1 162 ? -8.289 10.172 1.564 1 88.44 162 GLY B N 1
ATOM 3185 C CA . GLY B 1 162 ? -7.559 11.406 1.832 1 88.44 162 GLY B CA 1
ATOM 3186 C C . GLY B 1 162 ? -7.031 12.07 0.576 1 88.44 162 GLY B C 1
ATOM 3187 O O . GLY B 1 162 ? -6.859 13.289 0.539 1 88.44 162 GLY B O 1
ATOM 3188 N N . SER B 1 163 ? -6.676 11.242 -0.394 1 81.94 163 SER B N 1
ATOM 3189 C CA . SER B 1 163 ? -6.133 11.781 -1.638 1 81.94 163 SER B CA 1
ATOM 3190 C C . SER B 1 163 ? -7.078 12.797 -2.264 1 81.94 163 SER B C 1
ATOM 3192 O O . SER B 1 163 ? -6.637 13.727 -2.941 1 81.94 163 SER B O 1
ATOM 3194 N N . ASN B 1 164 ? -8.328 12.641 -2.037 1 73 164 ASN B N 1
ATOM 3195 C CA . ASN B 1 164 ? -9.344 13.539 -2.58 1 73 164 ASN B CA 1
ATOM 3196 C C . ASN B 1 164 ? -9.227 14.938 -1.988 1 73 164 ASN B C 1
ATOM 3198 O O . ASN B 1 164 ? -9.625 15.922 -2.623 1 73 164 ASN B O 1
ATOM 3202 N N . PHE B 1 165 ? -8.742 15.047 -0.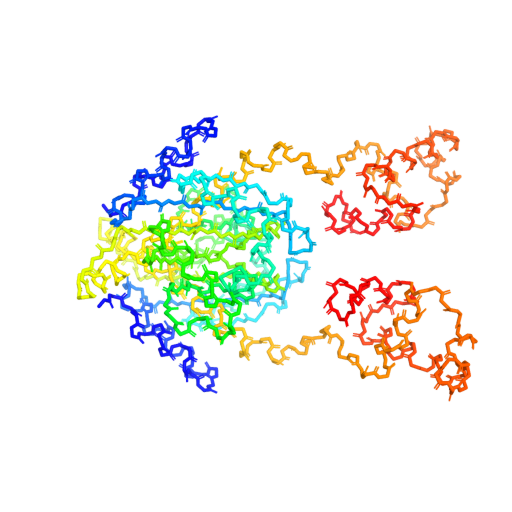8 1 76 165 PHE B N 1
ATOM 3203 C CA . PHE B 1 165 ? -8.664 16.328 -0.103 1 76 165 PHE B CA 1
ATOM 3204 C C . PHE B 1 165 ? -7.285 16.953 -0.287 1 76 165 PHE B C 1
ATOM 3206 O O . PHE B 1 165 ? -7.125 18.156 -0.109 1 76 165 PHE B O 1
ATOM 3213 N N . PHE B 1 166 ? -6.312 16.25 -0.339 1 66.81 166 PHE B N 1
ATOM 3214 C CA . PHE B 1 166 ? -4.945 16.75 -0.465 1 66.81 166 PHE B CA 1
ATOM 3215 C C . PHE B 1 166 ? -4.602 17.016 -1.924 1 66.81 166 PHE B C 1
ATOM 3217 O O . PHE B 1 166 ? -3.9 17.984 -2.23 1 66.81 166 PHE B O 1
ATOM 3224 N N . LEU B 1 167 ? -4.77 16.078 -2.697 1 56.84 167 LEU B N 1
ATOM 3225 C CA . LEU B 1 167 ? -4.273 16.25 -4.059 1 56.84 167 LEU B CA 1
ATOM 3226 C C . LEU B 1 167 ? -5.215 17.125 -4.879 1 56.84 167 LEU B C 1
ATOM 3228 O O . LEU B 1 167 ? -4.844 17.594 -5.957 1 56.84 167 LEU B O 1
ATOM 3232 N N . GLN B 1 168 ? -6.418 17.281 -4.445 1 49.47 168 GLN B N 1
ATOM 3233 C CA . GLN B 1 168 ? -7.223 18.25 -5.195 1 49.47 168 GLN B CA 1
ATOM 3234 C C . GLN B 1 168 ? -6.555 19.625 -5.227 1 49.47 168 GLN B C 1
ATOM 3236 O O . GLN B 1 168 ? -6.66 20.344 -6.219 1 49.47 168 GLN B O 1
ATOM 3241 N N . ASN B 1 169 ? -6.25 20.109 -3.969 1 41.66 169 ASN B N 1
ATOM 3242 C CA . ASN B 1 169 ? -5.645 21.438 -4.047 1 41.66 169 ASN B CA 1
ATOM 3243 C C . ASN B 1 169 ? -4.301 21.391 -4.766 1 41.66 169 ASN B C 1
ATOM 3245 O O . ASN B 1 169 ? -3.652 22.422 -4.945 1 41.66 169 ASN B O 1
ATOM 3249 N N . SER B 1 170 ? -3.635 20.438 -4.363 1 39.56 170 SER B N 1
ATOM 3250 C CA . SER B 1 170 ? -2.449 20.375 -5.211 1 39.56 170 SER B CA 1
ATOM 3251 C C . SER B 1 170 ? -2.824 20.406 -6.688 1 39.56 170 SER B C 1
ATOM 3253 O O . SER B 1 170 ? -3.738 19.703 -7.117 1 39.56 170 SER B O 1
ATOM 3255 N N . ASN B 1 171 ? -2.939 21.484 -7.172 1 35.69 171 ASN B N 1
ATOM 3256 C CA . ASN B 1 171 ? -2.82 21.562 -8.625 1 35.69 171 ASN B CA 1
ATOM 3257 C C . ASN B 1 171 ? -2.168 20.312 -9.203 1 35.69 171 ASN B C 1
ATOM 3259 O O . ASN B 1 171 ? -0.943 20.188 -9.188 1 35.69 171 ASN B O 1
ATOM 3263 N N . SER B 1 172 ? -2.385 19.219 -8.578 1 39.16 172 SER B N 1
ATOM 3264 C CA . SER B 1 172 ? -1.874 18.125 -9.398 1 39.16 172 SER B CA 1
ATOM 3265 C C . SER B 1 172 ? -1.682 18.562 -10.852 1 39.16 172 SER B C 1
ATOM 3267 O O . SER B 1 172 ? -2.648 18.891 -11.539 1 39.16 172 SER B O 1
ATOM 3269 N N . ASN B 1 173 ? -0.907 19.281 -10.875 1 38.12 173 ASN B N 1
ATOM 3270 C CA . ASN B 1 173 ? -0.275 19.672 -12.133 1 38.12 173 ASN B CA 1
ATOM 3271 C C . ASN B 1 173 ? -0.209 18.516 -13.117 1 38.12 173 ASN B C 1
ATOM 3273 O O . ASN B 1 173 ? 0.878 18.047 -13.469 1 38.12 173 ASN B O 1
ATOM 3277 N N . THR B 1 174 ? -0.767 17.547 -12.781 1 42.44 174 THR B N 1
ATOM 3278 C CA . THR B 1 174 ? -0.884 16.875 -14.07 1 42.44 174 THR B CA 1
ATOM 3279 C C . THR B 1 174 ? -1.451 17.812 -15.125 1 42.44 174 THR B C 1
ATOM 3281 O O . THR B 1 174 ? -2.537 18.375 -14.953 1 42.44 174 THR B O 1
ATOM 3284 N N . PRO B 1 175 ? -0.574 18.438 -15.602 1 47.56 175 PRO B N 1
ATOM 3285 C CA . PRO B 1 175 ? -1.062 19.391 -16.609 1 47.56 175 PRO B CA 1
ATOM 3286 C C . PRO B 1 175 ? -2.326 18.906 -17.312 1 47.56 175 PRO B C 1
ATOM 3288 O O . PRO B 1 175 ? -2.43 17.734 -17.656 1 47.56 175 PRO B O 1
ATOM 3291 N N . HIS B 1 176 ? -3.396 19.484 -16.922 1 53.41 176 HIS B N 1
ATOM 3292 C CA . HIS B 1 176 ? -4.59 19.234 -17.719 1 53.41 176 HIS B CA 1
ATOM 3293 C C . HIS B 1 176 ? -4.422 19.766 -19.141 1 53.41 176 HIS B C 1
ATOM 3295 O O . HIS B 1 176 ? -4.254 20.969 -19.344 1 53.41 176 HIS B O 1
ATOM 3301 N N . LEU B 1 177 ? -4.305 18.828 -19.906 1 65.44 177 LEU B N 1
ATOM 3302 C CA . LEU B 1 177 ? -4.297 19.234 -21.297 1 65.44 177 LEU B CA 1
ATOM 3303 C C . LEU B 1 177 ? -5.711 19.25 -21.875 1 65.44 177 LEU B C 1
ATOM 3305 O O . LEU B 1 177 ? -6.523 18.375 -21.547 1 65.44 177 LEU B O 1
ATOM 3309 N N . THR B 1 178 ? -6.082 20.375 -22.453 1 62.81 178 THR B N 1
ATOM 3310 C CA . THR B 1 178 ? -7.363 20.438 -23.141 1 62.81 178 THR B CA 1
ATOM 3311 C C . THR B 1 178 ? -7.457 19.344 -24.203 1 62.81 178 THR B C 1
ATOM 3313 O O . THR B 1 178 ? -6.438 18.781 -24.609 1 62.81 178 THR B O 1
ATOM 3316 N N . PRO B 1 179 ? -8.641 19 -24.5 1 68.56 179 PRO B N 1
ATOM 3317 C CA . PRO B 1 179 ? -8.773 18.016 -25.578 1 68.56 179 PRO B CA 1
ATOM 3318 C C . PRO B 1 179 ? -7.953 18.391 -26.812 1 68.56 179 PRO B C 1
ATOM 3320 O O . PRO B 1 179 ? -7.344 17.516 -27.438 1 68.56 179 PRO B O 1
ATOM 3323 N N . ARG B 1 180 ? -7.934 19.562 -27.062 1 78.69 180 ARG B N 1
ATOM 3324 C CA . ARG B 1 180 ? -7.16 20.016 -28.219 1 78.69 180 ARG B CA 1
ATOM 3325 C C . ARG B 1 180 ? -5.668 19.844 -27.984 1 78.69 180 ARG B C 1
ATOM 3327 O O . ARG B 1 180 ? -4.938 19.422 -28.891 1 78.69 180 ARG B O 1
ATOM 3334 N N . GLU B 1 181 ? -5.242 20.109 -26.766 1 81.81 181 GLU B N 1
ATOM 3335 C CA . GLU B 1 181 ? -3.832 19.922 -26.422 1 81.81 181 GLU B CA 1
ATOM 3336 C C . GLU B 1 181 ? -3.438 18.453 -26.469 1 81.81 181 GLU B C 1
ATOM 3338 O O . GLU B 1 181 ? -2.348 18.109 -26.922 1 81.81 181 GLU B O 1
ATOM 3343 N N . LEU B 1 182 ? -4.297 17.703 -26.125 1 78.5 182 LEU B N 1
ATOM 3344 C CA . LEU B 1 182 ? -4.051 16.266 -26.156 1 78.5 182 LEU B CA 1
ATOM 3345 C C . LEU B 1 182 ? -3.984 15.766 -27.594 1 78.5 182 LEU B C 1
ATOM 3347 O O . LEU B 1 182 ? -3.152 14.914 -27.922 1 78.5 182 LEU B O 1
ATOM 3351 N N . GLU B 1 183 ? -4.852 16.203 -28.453 1 81.19 183 GLU B N 1
ATOM 3352 C CA . GLU B 1 183 ? -4.82 15.867 -29.875 1 81.19 183 GLU B CA 1
ATOM 3353 C C . GLU B 1 183 ? -3.486 16.266 -30.5 1 81.19 183 GLU B C 1
ATOM 3355 O O . GLU B 1 183 ? -2.902 15.492 -31.266 1 81.19 183 GLU B O 1
ATOM 3360 N N . ILE B 1 184 ? -3.078 17.391 -30.109 1 85.88 184 ILE B N 1
ATOM 3361 C CA . ILE B 1 184 ? -1.823 17.906 -30.641 1 85.88 184 ILE B CA 1
ATOM 3362 C C . ILE B 1 184 ? -0.662 17.047 -30.172 1 85.88 184 ILE B C 1
ATOM 3364 O O . ILE B 1 184 ? 0.214 16.672 -30.953 1 85.88 184 ILE B O 1
ATOM 3368 N N . LEU B 1 185 ? -0.743 16.719 -28.922 1 81.88 185 LEU B N 1
ATOM 3369 C CA . LEU B 1 185 ? 0.304 15.891 -28.328 1 81.88 185 LEU B CA 1
ATOM 3370 C C . LEU B 1 185 ? 0.32 14.508 -28.984 1 81.88 185 LEU B C 1
ATOM 3372 O O . LEU B 1 185 ? 1.387 13.914 -29.172 1 81.88 185 LEU B O 1
ATOM 3376 N N . HIS B 1 186 ? -0.807 14.031 -29.328 1 80.19 186 HIS B N 1
ATOM 3377 C CA . HIS B 1 186 ? -0.933 12.75 -30 1 80.19 186 HIS B CA 1
ATOM 3378 C C . HIS B 1 186 ? -0.213 12.758 -31.344 1 80.19 186 HIS B C 1
ATOM 3380 O O . HIS B 1 186 ? 0.537 11.828 -31.656 1 80.19 186 HIS B O 1
ATOM 3386 N N . TRP B 1 187 ? -0.425 13.672 -32.062 1 83.69 187 TRP B N 1
ATOM 3387 C CA . TRP B 1 187 ? 0.196 13.758 -33.375 1 83.69 187 TRP B CA 1
ATOM 3388 C C . TRP B 1 187 ? 1.691 14.031 -33.25 1 83.69 187 TRP B C 1
ATOM 3390 O O . TRP B 1 187 ? 2.48 13.586 -34.094 1 83.69 187 TRP B O 1
ATOM 3400 N N . ALA B 1 188 ? 2.029 14.773 -32.125 1 83.69 188 ALA B N 1
ATOM 3401 C CA . ALA B 1 188 ? 3.455 14.961 -31.859 1 83.69 188 ALA B CA 1
ATOM 3402 C C . ALA B 1 188 ? 4.133 13.633 -31.562 1 83.69 188 ALA B C 1
ATOM 3404 O O . ALA B 1 188 ? 5.242 13.367 -32.031 1 83.69 188 ALA B O 1
ATOM 3405 N N . TRP B 1 189 ? 3.43 12.875 -30.844 1 77.81 189 TRP B N 1
ATOM 3406 C CA . TRP B 1 189 ? 3.904 11.531 -30.531 1 77.81 189 TRP B CA 1
ATOM 3407 C C . TRP B 1 189 ? 4.082 10.695 -31.781 1 77.81 189 TRP B C 1
ATOM 3409 O O . TRP B 1 189 ? 5.027 9.914 -31.891 1 77.81 189 TRP B O 1
ATOM 3419 N N . ALA B 1 190 ? 3.256 10.836 -32.719 1 74.38 190 ALA B N 1
ATOM 3420 C CA . ALA B 1 190 ? 3.314 10.172 -34.031 1 74.38 190 ALA B CA 1
ATOM 3421 C C . ALA B 1 190 ? 4.352 10.828 -34.938 1 74.38 190 ALA B C 1
ATOM 3423 O O . ALA B 1 190 ? 4.367 10.586 -36.125 1 74.38 190 ALA B O 1
ATOM 3424 N N . GLU B 1 191 ? 5.105 11.711 -34.281 1 75.44 191 GLU B N 1
ATOM 3425 C CA . GLU B 1 191 ? 6.25 12.352 -34.906 1 75.44 191 GLU B CA 1
ATOM 3426 C C . GLU B 1 191 ? 5.809 13.266 -36.062 1 75.44 191 GLU B C 1
ATOM 3428 O O . GLU B 1 191 ? 6.535 13.453 -37.031 1 75.44 191 GLU B O 1
ATOM 3433 N N . LYS B 1 192 ? 4.641 13.719 -36.062 1 83.25 192 LYS B N 1
ATOM 3434 C CA . LYS B 1 192 ? 4.211 14.734 -37.031 1 83.25 192 LYS B CA 1
ATOM 3435 C C . LYS B 1 192 ? 4.801 16.094 -36.688 1 83.25 192 LYS B C 1
ATOM 3437 O O . LYS B 1 192 ? 4.902 16.469 -35.5 1 83.25 192 LYS B O 1
ATOM 3442 N N . THR B 1 193 ? 5.184 16.828 -37.719 1 85.44 193 THR B N 1
ATOM 3443 C CA . THR B 1 193 ? 5.699 18.172 -37.562 1 85.44 193 THR B CA 1
ATOM 3444 C C . THR B 1 193 ? 4.57 19.156 -37.219 1 85.44 193 THR B C 1
ATOM 3446 O O . THR B 1 193 ? 3.393 18.812 -37.375 1 85.44 193 THR B O 1
ATOM 3449 N N . THR B 1 194 ? 5.023 20.359 -36.719 1 89.5 194 THR B N 1
ATOM 3450 C CA . THR B 1 194 ? 4.051 21.406 -36.406 1 89.5 194 THR B CA 1
ATOM 3451 C C . THR B 1 194 ? 3.197 21.719 -37.656 1 89.5 194 THR B C 1
ATOM 3453 O O . THR B 1 194 ? 1.987 21.922 -37.531 1 89.5 194 THR B O 1
ATOM 3456 N N . TRP B 1 195 ? 3.92 21.781 -38.75 1 91.44 195 TRP B N 1
ATOM 3457 C CA . TRP B 1 195 ? 3.223 22.031 -40 1 91.44 195 TRP B CA 1
ATOM 3458 C C . TRP B 1 195 ? 2.205 20.938 -40.312 1 91.44 195 TRP B C 1
ATOM 3460 O O . TRP B 1 195 ? 1.048 21.219 -40.625 1 91.44 195 TRP B O 1
ATOM 3470 N N . GLU B 1 196 ? 2.504 19.719 -40.188 1 91.5 196 GLU B N 1
ATOM 3471 C CA . GLU B 1 196 ? 1.627 18.578 -40.438 1 91.5 196 GLU B CA 1
ATOM 3472 C C . GLU B 1 196 ? 0.452 18.562 -39.469 1 91.5 196 GLU B C 1
ATOM 3474 O O . GLU B 1 196 ? -0.685 18.297 -39.875 1 91.5 196 GLU B O 1
ATOM 3479 N N . ILE B 1 197 ? 0.729 18.828 -38.281 1 91.94 197 ILE B N 1
ATOM 3480 C CA . ILE B 1 197 ? -0.315 18.844 -37.25 1 91.94 197 ILE B CA 1
ATOM 3481 C C . ILE B 1 197 ? -1.336 19.938 -37.594 1 91.94 197 ILE B C 1
ATOM 3483 O O . ILE B 1 197 ? -2.545 19.719 -37.469 1 91.94 197 ILE B O 1
ATOM 3487 N N . GLY B 1 198 ? -0.831 21.016 -37.969 1 92.06 198 GLY B N 1
ATOM 3488 C CA . GLY B 1 198 ? -1.72 22.078 -38.438 1 92.06 198 GLY B CA 1
ATOM 3489 C C . GLY B 1 198 ? -2.652 21.641 -39.531 1 92.06 198 GLY B C 1
ATOM 3490 O O . GLY B 1 198 ? -3.852 21.922 -39.5 1 92.06 198 GLY B O 1
ATOM 3491 N N . LYS B 1 199 ? -2.154 20.953 -40.5 1 90.56 199 LYS B N 1
ATOM 3492 C CA . LYS B 1 199 ? -2.955 20.484 -41.625 1 90.56 199 LYS B CA 1
ATOM 3493 C C . LYS B 1 199 ? -4 19.469 -41.156 1 90.56 199 LYS B C 1
ATOM 3495 O O . LYS B 1 199 ? -5.152 19.516 -41.594 1 90.56 199 LYS B O 1
ATOM 3500 N N . ILE B 1 200 ? -3.594 18.625 -40.281 1 87.38 200 ILE B N 1
ATOM 3501 C CA . ILE B 1 200 ? -4.449 17.547 -39.812 1 87.38 200 ILE B CA 1
ATOM 3502 C C . ILE B 1 200 ? -5.613 18.109 -39 1 87.38 200 ILE B C 1
ATOM 3504 O O . ILE B 1 200 ? -6.754 17.672 -39.156 1 87.38 200 ILE B O 1
ATOM 3508 N N . LEU B 1 201 ? -5.293 19.016 -38.25 1 86.25 201 LEU B N 1
ATOM 3509 C CA . LEU B 1 201 ? -6.273 19.531 -37.312 1 86.25 201 LEU B CA 1
ATOM 3510 C C . LEU B 1 201 ? -6.91 20.812 -37.812 1 86.25 201 LEU B C 1
ATOM 3512 O O . LEU B 1 201 ? -7.723 21.422 -37.125 1 86.25 201 LEU B O 1
ATOM 3516 N N . SER B 1 202 ? -6.488 21.188 -39.031 1 89.5 202 SER B N 1
ATOM 3517 C CA . SER B 1 202 ? -6.988 22.406 -39.656 1 89.5 202 SER B CA 1
ATOM 3518 C C . SER B 1 202 ? -6.73 23.625 -38.781 1 89.5 202 SER B C 1
ATOM 3520 O O . SER B 1 202 ? -7.637 24.406 -38.5 1 89.5 202 SER B O 1
ATOM 3522 N N . LEU B 1 203 ? -5.52 23.688 -38.344 1 88.19 203 LEU B N 1
ATOM 3523 C CA . LEU B 1 203 ? -5.027 24.812 -37.531 1 88.19 203 LEU B CA 1
ATOM 3524 C C . LEU B 1 203 ? -3.842 25.484 -38.219 1 88.19 203 LEU B C 1
ATOM 3526 O O . LEU B 1 203 ? -3.1 24.844 -38.969 1 88.19 203 LEU B O 1
ATOM 3530 N N . ALA B 1 204 ? -3.711 26.797 -37.938 1 90.19 204 ALA B N 1
ATOM 3531 C CA . ALA B 1 204 ? -2.494 27.469 -38.375 1 90.19 204 ALA B CA 1
ATOM 3532 C C . ALA B 1 204 ? -1.289 27.031 -37.562 1 90.19 204 ALA B C 1
ATOM 3534 O O . ALA B 1 204 ? -1.425 26.703 -36.375 1 90.19 204 ALA B O 1
ATOM 3535 N N . GLU B 1 205 ? -0.174 27.078 -38.188 1 88.81 205 GLU B N 1
ATOM 3536 C CA . GLU B 1 205 ? 1.058 26.641 -37.562 1 88.81 205 GLU B CA 1
ATOM 3537 C C . GLU B 1 205 ? 1.324 27.422 -36.281 1 88.81 205 GLU B C 1
ATOM 3539 O O . GLU B 1 205 ? 1.676 26.844 -35.25 1 88.81 205 GLU B O 1
ATOM 3544 N N . PRO B 1 206 ? 1.126 28.75 -36.312 1 86.12 206 PRO B N 1
ATOM 3545 C CA . PRO B 1 206 ? 1.355 29.5 -35.062 1 86.12 206 PRO B CA 1
ATOM 3546 C C . PRO B 1 206 ? 0.423 29.062 -33.938 1 86.12 206 PRO B C 1
ATOM 3548 O O . PRO B 1 206 ? 0.816 29.062 -32.781 1 86.12 206 PRO B O 1
ATOM 3551 N N . THR B 1 207 ? -0.736 28.688 -34.25 1 89.25 207 THR B N 1
ATOM 3552 C CA . THR B 1 207 ? -1.681 28.203 -33.25 1 89.25 207 THR B CA 1
ATOM 3553 C C . THR B 1 207 ? -1.193 26.891 -32.656 1 89.25 207 THR B C 1
ATOM 3555 O O . THR B 1 207 ? -1.308 26.672 -31.438 1 89.25 207 THR B O 1
ATOM 3558 N N . VAL B 1 208 ? -0.752 26.016 -33.5 1 91.5 208 VAL B N 1
ATOM 3559 C CA . VAL B 1 208 ? -0.193 24.75 -33 1 91.5 208 VAL B CA 1
ATOM 3560 C C . VAL B 1 208 ? 0.969 25.047 -32.062 1 91.5 208 VAL B C 1
ATOM 3562 O O . VAL B 1 208 ? 1.076 24.422 -31 1 91.5 208 VAL B O 1
ATOM 3565 N N . GLU B 1 209 ? 1.787 25.969 -32.438 1 87.88 209 GLU B N 1
ATOM 3566 C CA . GLU B 1 209 ? 2.93 26.344 -31.609 1 87.88 209 GLU B CA 1
ATOM 3567 C C . GLU B 1 209 ? 2.477 26.906 -30.266 1 87.88 209 GLU B C 1
ATOM 3569 O O . GLU B 1 209 ? 3.104 26.641 -29.234 1 87.88 209 GLU B O 1
ATOM 3574 N N . PHE B 1 210 ? 1.495 27.703 -30.359 1 85.19 210 PHE B N 1
ATOM 3575 C CA . PHE B 1 210 ? 0.906 28.219 -29.141 1 85.19 210 PHE B CA 1
ATOM 3576 C C . PHE B 1 210 ? 0.462 27.094 -28.219 1 85.19 210 PHE B C 1
ATOM 3578 O O . PHE B 1 210 ? 0.73 27.125 -27.016 1 85.19 210 PHE B O 1
ATOM 3585 N N . HIS B 1 211 ? -0.251 26.125 -28.766 1 87.12 211 HIS B N 1
ATOM 3586 C CA . HIS B 1 211 ? -0.682 25 -27.953 1 87.12 211 HIS B CA 1
ATOM 3587 C C . HIS B 1 211 ? 0.513 24.25 -27.359 1 87.12 211 HIS B C 1
ATOM 3589 O O . HIS B 1 211 ? 0.48 23.828 -26.203 1 87.12 211 HIS B O 1
ATOM 3595 N N . PHE B 1 212 ? 1.508 24.047 -28.141 1 87.5 212 PHE B N 1
ATOM 3596 C CA . PHE B 1 212 ? 2.697 23.375 -27.625 1 87.5 212 PHE B CA 1
ATOM 3597 C C . PHE B 1 212 ? 3.316 24.172 -26.484 1 87.5 212 PHE B C 1
ATOM 3599 O O . PHE B 1 212 ? 3.789 23.578 -25.5 1 87.5 212 PHE B O 1
ATOM 3606 N N . LYS B 1 213 ? 3.41 25.422 -26.625 1 83.94 213 LYS B N 1
ATOM 3607 C CA . LYS B 1 213 ? 3.902 26.266 -25.547 1 83.94 213 LYS B CA 1
ATOM 3608 C C . LYS B 1 213 ? 3.094 26.062 -24.266 1 83.94 213 LYS B C 1
ATOM 3610 O O . LYS B 1 213 ? 3.662 25.922 -23.188 1 83.94 213 LYS B O 1
ATOM 3615 N N . ASN B 1 214 ? 1.797 26.078 -24.484 1 80.38 214 ASN B N 1
ATOM 3616 C CA . ASN B 1 214 ? 0.916 25.828 -23.344 1 80.38 214 ASN B CA 1
ATOM 3617 C C . ASN B 1 214 ? 1.158 24.453 -22.734 1 80.38 214 ASN B C 1
ATOM 3619 O O . ASN B 1 214 ? 1.198 24.312 -21.516 1 80.38 214 ASN B O 1
ATOM 3623 N N . ILE B 1 215 ? 1.162 23.469 -23.609 1 82.5 215 ILE B N 1
ATOM 3624 C CA . ILE B 1 215 ? 1.401 22.109 -23.188 1 82.5 215 ILE B CA 1
ATOM 3625 C C . ILE B 1 215 ? 2.686 22.031 -22.359 1 82.5 215 ILE B C 1
ATOM 3627 O O . ILE B 1 215 ? 2.703 21.453 -21.266 1 82.5 215 ILE B O 1
ATOM 3631 N N . ARG B 1 216 ? 3.717 22.656 -22.922 1 80.62 216 ARG B N 1
ATOM 3632 C CA . ARG B 1 216 ? 5.004 22.625 -22.234 1 80.62 216 ARG B CA 1
ATOM 3633 C C . ARG B 1 216 ? 4.914 23.328 -20.875 1 80.62 216 ARG B C 1
ATOM 3635 O O . ARG B 1 216 ? 5.484 22.844 -19.891 1 80.62 216 ARG B O 1
ATOM 3642 N N . ARG B 1 217 ? 4.301 24.328 -20.859 1 76.69 217 ARG B N 1
ATOM 3643 C CA . ARG B 1 217 ? 4.098 25.062 -19.609 1 76.69 217 ARG B CA 1
ATOM 3644 C C . ARG B 1 217 ? 3.34 24.203 -18.594 1 76.69 217 ARG B C 1
ATOM 3646 O O . ARG B 1 217 ? 3.766 24.078 -17.453 1 76.69 217 ARG B O 1
ATOM 3653 N N . LYS B 1 218 ? 2.301 23.641 -19.141 1 74.19 218 LYS B N 1
ATOM 3654 C CA . LYS B 1 218 ? 1.451 22.844 -18.25 1 74.19 218 LYS B CA 1
ATOM 3655 C C . LYS B 1 218 ? 2.197 21.625 -17.734 1 74.19 218 LYS B C 1
ATOM 3657 O O . LYS B 1 218 ? 1.991 21.203 -16.594 1 74.19 218 LYS B O 1
ATOM 3662 N N . LEU B 1 219 ? 2.857 21.141 -18.625 1 71.69 219 LEU B N 1
ATOM 3663 C CA . LEU B 1 219 ? 3.582 19.922 -18.266 1 71.69 219 LEU B CA 1
ATOM 3664 C C . LEU B 1 219 ? 4.922 20.266 -17.609 1 71.69 219 LEU B C 1
ATOM 3666 O O . LEU B 1 219 ? 5.652 19.375 -17.188 1 71.69 219 LEU B O 1
ATOM 3670 N N . ASN B 1 220 ? 5.336 21.484 -17.609 1 71 220 ASN B N 1
ATOM 3671 C CA . ASN B 1 220 ? 6.562 22.016 -17.031 1 71 220 ASN B CA 1
ATOM 3672 C C . ASN B 1 220 ? 7.801 21.375 -17.672 1 71 220 ASN B C 1
ATOM 3674 O O . ASN B 1 220 ? 8.68 20.875 -16.953 1 71 220 ASN B O 1
ATOM 3678 N N . VAL B 1 221 ? 7.77 21.391 -18.938 1 71.75 221 VAL B N 1
ATOM 3679 C CA . VAL B 1 221 ? 8.891 20.891 -19.719 1 71.75 221 VAL B CA 1
ATOM 3680 C C . VAL B 1 221 ? 9.336 21.938 -20.734 1 71.75 221 VAL B C 1
ATOM 3682 O O . VAL B 1 221 ? 8.586 22.875 -21.031 1 71.75 221 VAL B O 1
ATOM 3685 N N . SER B 1 222 ? 10.555 21.781 -21.172 1 73.94 222 SER B N 1
ATOM 3686 C CA . SER B 1 222 ? 11.133 22.828 -22 1 73.94 222 SER B CA 1
ATOM 3687 C C . SER B 1 222 ? 11.07 22.469 -23.484 1 73.94 222 SER B C 1
ATOM 3689 O O . SER B 1 222 ? 11.273 23.328 -24.344 1 73.94 222 SER B O 1
ATOM 3691 N N . SER B 1 223 ? 10.867 21.219 -23.875 1 76.19 223 SER B N 1
ATOM 3692 C CA . SER B 1 223 ? 10.875 20.828 -25.281 1 76.19 223 SER B CA 1
ATOM 3693 C C . SER B 1 223 ? 9.672 19.953 -25.609 1 76.19 223 SER B C 1
ATOM 3695 O O . SER B 1 223 ? 9.055 19.359 -24.719 1 76.19 223 SER B O 1
ATOM 3697 N N . ARG B 1 224 ? 9.375 19.969 -26.922 1 76.62 224 ARG B N 1
ATOM 3698 C CA . ARG B 1 224 ? 8.297 19.156 -27.453 1 76.62 224 ARG B CA 1
ATOM 3699 C C . ARG B 1 224 ? 8.492 17.688 -27.109 1 76.62 224 ARG B C 1
ATOM 3701 O O . ARG B 1 224 ? 7.543 17 -26.719 1 76.62 224 ARG B O 1
ATOM 3708 N N . ARG B 1 225 ? 9.648 17.25 -27.234 1 67 225 ARG B N 1
ATOM 3709 C CA . ARG B 1 225 ? 9.961 15.844 -26.984 1 67 225 ARG B CA 1
ATOM 3710 C C . ARG B 1 225 ? 9.734 15.484 -25.516 1 67 225 ARG B C 1
ATOM 3712 O O . ARG B 1 225 ? 9.164 14.438 -25.219 1 67 225 ARG B O 1
ATOM 3719 N N . LEU B 1 226 ? 10.094 16.359 -24.656 1 70.44 226 LEU B N 1
ATOM 3720 C CA . LEU B 1 226 ? 9.914 16.156 -23.219 1 70.44 226 LEU B CA 1
ATOM 3721 C C . LEU B 1 226 ? 8.438 16.219 -22.844 1 70.44 226 LEU B C 1
ATOM 3723 O O . LEU B 1 226 ? 7.984 15.508 -21.953 1 70.44 226 LEU B O 1
ATOM 3727 N N . ALA B 1 227 ? 7.758 17.031 -23.578 1 76.81 227 ALA B N 1
ATOM 3728 C CA . ALA B 1 227 ? 6.324 17.141 -23.312 1 76.81 227 ALA B CA 1
ATOM 3729 C C . ALA B 1 227 ? 5.625 15.805 -23.594 1 76.81 227 ALA B C 1
ATOM 3731 O O . ALA B 1 227 ? 4.801 15.352 -22.797 1 76.81 227 ALA B O 1
ATOM 3732 N N . VAL B 1 228 ? 5.926 15.227 -24.734 1 74.81 228 VAL B N 1
ATOM 3733 C CA . VAL B 1 228 ? 5.332 13.945 -25.094 1 74.81 228 VAL B CA 1
ATOM 3734 C C . VAL B 1 228 ? 5.691 12.883 -24.062 1 74.81 228 VAL B C 1
ATOM 3736 O O . VAL B 1 228 ? 4.824 12.156 -23.578 1 74.81 228 VAL B O 1
ATOM 3739 N N . ALA B 1 229 ? 6.891 12.859 -23.703 1 65.88 229 ALA B N 1
ATOM 3740 C CA . ALA B 1 229 ? 7.371 11.883 -22.734 1 65.88 229 ALA B CA 1
ATOM 3741 C C . ALA B 1 229 ? 6.668 12.055 -21.391 1 65.88 229 ALA B C 1
ATOM 3743 O O . ALA B 1 229 ? 6.238 11.078 -20.781 1 65.88 229 ALA B O 1
ATOM 3744 N N . ARG B 1 230 ? 6.625 13.273 -21.031 1 67.75 230 ARG B N 1
ATOM 3745 C CA . ARG B 1 230 ? 5.996 13.609 -19.766 1 67.75 230 ARG B CA 1
ATOM 3746 C C . ARG B 1 230 ? 4.508 13.273 -19.781 1 67.75 230 ARG B C 1
ATOM 3748 O O . ARG B 1 230 ? 3.957 12.797 -18.797 1 67.75 230 ARG B O 1
ATOM 3755 N N . ALA B 1 231 ? 3.828 13.625 -20.891 1 70.06 231 ALA B N 1
ATOM 3756 C CA . ALA B 1 231 ? 2.406 13.32 -21.031 1 70.06 231 ALA B CA 1
ATOM 3757 C C . ALA B 1 231 ? 2.154 11.82 -20.922 1 70.06 231 ALA B C 1
ATOM 3759 O O . ALA B 1 231 ? 1.172 11.391 -20.297 1 70.06 231 ALA B O 1
ATOM 3760 N N . ILE B 1 232 ? 2.992 11.117 -21.5 1 62.16 232 ILE B N 1
ATOM 3761 C CA . ILE B 1 232 ? 2.885 9.664 -21.438 1 62.16 232 ILE B CA 1
ATOM 3762 C C . ILE B 1 232 ? 3.133 9.195 -20 1 62.16 232 ILE B C 1
ATOM 3764 O O . ILE B 1 232 ? 2.385 8.367 -19.469 1 62.16 232 ILE B O 1
ATOM 3768 N N . GLN B 1 233 ? 4.102 9.805 -19.422 1 58.5 233 GLN B N 1
ATOM 3769 C CA . GLN B 1 233 ? 4.473 9.484 -18.047 1 58.5 233 GLN B CA 1
ATOM 3770 C C . GLN B 1 233 ? 3.311 9.742 -17.078 1 58.5 233 GLN B C 1
ATOM 3772 O O . GLN B 1 233 ? 3.102 8.984 -16.141 1 58.5 233 GLN B O 1
ATOM 3777 N N . LEU B 1 234 ? 2.664 10.781 -17.562 1 57.94 234 LEU B N 1
ATOM 3778 C CA . LEU B 1 234 ? 1.57 11.219 -16.703 1 57.94 234 LEU B CA 1
ATOM 3779 C C . LEU B 1 234 ? 0.258 10.562 -17.109 1 57.94 234 LEU B C 1
ATOM 3781 O O . LEU B 1 234 ? -0.807 10.922 -16.609 1 57.94 234 LEU B O 1
ATOM 3785 N N . ASP B 1 235 ? 0.351 9.656 -18.062 1 55.16 235 ASP B N 1
ATOM 3786 C CA . ASP B 1 235 ? -0.778 8.922 -18.625 1 55.16 235 ASP B CA 1
ATOM 3787 C C . ASP B 1 235 ? -1.835 9.875 -19.172 1 55.16 235 ASP B C 1
ATOM 3789 O O . ASP B 1 235 ? -3.035 9.625 -19.047 1 55.16 235 ASP B O 1
ATOM 3793 N N . LEU B 1 236 ? -1.441 10.883 -19.609 1 61.91 236 LEU B N 1
ATOM 3794 C CA . LEU B 1 236 ? -2.35 11.836 -20.25 1 61.91 236 LEU B CA 1
ATOM 3795 C C . LEU B 1 236 ? -2.652 11.422 -21.688 1 61.91 236 LEU B C 1
ATOM 3797 O O . LEU B 1 236 ? -3.635 11.875 -22.266 1 61.91 236 LEU B O 1
ATOM 3801 N N . MET B 1 237 ? -1.748 10.672 -22.234 1 60.44 237 MET B N 1
ATOM 3802 C CA . MET B 1 237 ? -1.96 10.125 -23.578 1 60.44 237 MET B CA 1
ATOM 3803 C C . MET B 1 237 ? -1.394 8.711 -23.672 1 60.44 237 MET B C 1
ATOM 3805 O O . MET B 1 237 ? -0.448 8.367 -22.969 1 60.44 237 MET B O 1
ATOM 3809 N N . THR B 1 238 ? -2.158 7.902 -24.25 1 53.44 238 THR B N 1
ATOM 3810 C CA . THR B 1 238 ? -1.709 6.543 -24.531 1 53.44 238 THR B CA 1
ATOM 3811 C C . THR B 1 238 ? -1.105 6.445 -25.938 1 53.44 238 THR B C 1
ATOM 3813 O O . THR B 1 238 ? -1.687 6.941 -26.906 1 53.44 238 THR B O 1
ATOM 3816 N N . PRO B 1 239 ? 0.129 5.762 -25.953 1 48.78 239 PRO B N 1
ATOM 3817 C CA . PRO B 1 239 ? 0.641 5.543 -27.312 1 48.78 239 PRO B CA 1
ATOM 3818 C C . PRO B 1 239 ? -0.294 4.688 -28.156 1 48.78 239 PRO B C 1
ATOM 3820 O O . PRO B 1 239 ? -1.064 3.887 -27.625 1 48.78 239 PRO B O 1
#

Sequence (478 aa):
MLLMDECIELLSAMDARTWFQSLVLSVQKLGYSQVLYALKPNKEAQNSTAQIMSNFPESWRSLYDNENYSSIDPVVSHSFSSSLPILWEDKLYKTKREREFAEEARRAGLSQGLTLPIHGAQGQVGMLSLSCESMPQNEYSQVLQHSIPAASMLRDYAVTSGSNFFLQNSNSNTPHLTPRELEILHWAWAEKTTWEIGKILSLAEPTVEFHFKNIRRKLNVSSRRLAVARAIQLDLMTPMLLMDECIELLSAMDARTWFQSLVLSVQKLGYSQVLYALKPNKEAQNSTAQIMSNFPESWRSLYDNENYSSIDPVVSHSFSSSLPILWEDKLYKTKREREFAEEARRAGLSQGLTLPIHGAQGQVGMLSLSCESMPQNEYSQVLQHSIPAASMLRDYAVTSGSNFFLQNSNSNTPHLTPRELEILHWAWAEKTTWEIGKILSLAEPTVEFHFKNIRRKLNVSSRRLAVARAIQLDLMTP

Radius of gyration: 24.69 Å; Cα contacts (8 Å, |Δi|>4): 708; chains: 2; bounding box: 64×55×72 Å

Secondary structure (DSSP, 8-state):
-TTHHHHHHHHH--SHHHHHHHHHHHHHHTT-SEEEEEEESSTTS-GGG-EEEE-S-HHHHHHHHHTTGGGT-HHHHHHHH--S-EE--GGG--SHHHHHHHHHHHHTT--EEEEEEEE-TTS-EEEEEEEE----HHHHHHHHHHHHHHHHHHHHHHHHHHHHHHTTTTT-------HHHHHHHHHHHTT--HHHHHHHHT--HHHHHHHHHHHHHHHT-SSHHHHHHHHHHTTSS--/-TTHHHHHHHHH--SHHHHHHHHHHHHHHTT-SEEEEEEESSTTS-GGG-EEEE-S-HHHHHHHHHTTGGGT-HHHHHHHH--S-EE--GGG--SHHHHHHHHHHHHTT--EEEEEEEE-TTS-EEEEEEEE----HHHHHHHHHHHHHHHHHHHHHHHHHHHHHHTTTS--------HHHHHHHHHHHTT--HHHHHHHHT--HHHHHHHHHHHHHHHT-SSHHHHHHHHHHTTSS--

pLDDT: mean 85.58, std 13.16, range [35.47, 98.5]

Solvent-accessible surface area (backbone atoms only — not comparable to full-atom values): 25437 Å² total; per-residue (Å²): 105,94,54,56,68,43,46,52,48,33,62,64,40,87,46,60,68,58,25,48,50,37,50,53,54,44,42,39,75,50,68,25,79,34,42,37,42,36,41,26,71,30,81,82,52,59,77,86,67,38,46,74,51,64,67,59,56,64,70,52,55,51,48,41,60,75,67,48,39,72,81,61,38,59,69,52,58,45,27,57,66,34,48,53,70,44,66,60,47,76,86,66,41,78,46,70,67,37,41,53,50,51,50,54,35,36,75,64,54,57,52,36,39,37,33,35,29,34,48,41,55,81,47,25,30,28,35,42,33,38,25,24,74,85,65,57,66,71,60,46,51,51,42,50,61,65,24,48,25,44,49,41,36,47,48,29,41,45,55,62,40,42,44,65,58,52,47,59,70,40,66,60,58,59,41,79,60,50,72,66,44,43,53,52,43,49,40,44,66,72,66,44,49,60,64,54,44,10,65,74,69,72,44,54,46,69,55,45,50,50,43,48,51,49,48,15,57,43,58,69,34,91,42,72,68,49,32,44,52,46,32,42,73,66,63,70,46,79,132,105,94,53,56,67,43,44,50,47,32,62,64,41,86,45,60,68,58,27,50,51,36,49,52,53,44,42,40,75,49,68,26,79,32,42,36,40,36,40,26,70,30,80,83,51,58,77,86,67,38,45,74,52,63,67,61,58,64,69,51,54,51,49,40,59,75,67,47,40,72,82,62,38,58,67,54,57,43,27,56,65,32,48,53,69,44,67,58,48,74,85,67,41,78,48,71,69,37,41,52,50,51,50,53,35,35,74,65,56,57,52,36,40,36,35,36,30,33,48,41,54,80,47,26,30,29,34,42,32,38,24,22,73,84,64,59,66,72,60,46,52,52,42,49,59,64,24,48,27,44,49,42,35,47,49,29,42,45,55,62,41,44,44,66,59,52,45,60,72,40,68,58,60,58,40,78,61,50,72,66,44,44,54,50,43,49,40,44,65,70,65,46,48,62,65,52,46,9,65,74,69,72,43,54,47,70,56,46,49,48,45,49,51,49,48,14,58,43,58,70,36,92,42,71,69,49,30,44,53,46,33,42,74,65,63,69,46,80,134

Foldseek 3Di:
DQQVVLLVQLQVDDADVSNVVSVQVSLVSLVFRWKKWWKDQAPPDDSVRIDMDIPQDPVLVVVCVVVVVCVVALLNVCLSPDQDKDWQDPVSQDDPVSNVVQVVCVVSQFNGWIKGWDADPSRMTIIMITGHGDDDPVVSVVSCVRRVVVVSVSSVSCCVSVCVHSVVVVCPLPQDQDPVLQLLLVVVVVVDDLPRSCVVVVHDSVVSVVSQVSLCVSLVHDDSVVSSVSCVVSVVDDD/DQQVVLLVQLQVDDADVSNVVSVQVSLVSLVFRWKKWWKDQAPPDDSVRIDMDIPQDPVLVVVCVVVVVCVVALLNVCLSPDQDKDWQDPVSQDDPVSNVVQVSCVVSQFNGWIKGWDADPSRMTIIMITGHGDDDPVVSVVSCVRRVVVVSVSSVSCCVSVCVHPVVVVVPLPQDQDPVLQLLLVVVVVVDDLVRSCVVVVHDSVVSVVSQVSLCVSLVHDDSVVSSVSCVVSVVDDD

Nearest PDB structures (foldseek):
  6v7w-assembly1_B  TM=6.749E-01  e=2.312E-21  Pseudomonas aeruginosa UCBPP-PA14
  6mwz-assembly1_A  TM=9.595E-01  e=1.945E-16  Pseudomonas aeruginosa UCBPP-PA14
  3jpu-assembly3_D  TM=9.657E-01  e=6.774E-16  Pseudomonas aeruginosa
  6mvn-assembly1_A  TM=9.643E-01  e=8.416E-16  Pseudomonas aeruginosa UCBPP-PA14
  6d6n-assembly2_D  TM=9.556E-01  e=5.325E-15  Pseudomonas aeruginosa PAO1

InterPro domains:
  IPR000792 Transcription regulator LuxR, C-terminal [PF00196] (177-229)
  IPR000792 Transcription regulator LuxR, C-terminal [PR00038] (177-191)
  IPR000792 Transcription regulator LuxR, C-terminal [PR00038] (191-207)
  IPR000792 Transcription regulator LuxR, C-terminal [PR00038] (207-219)
  IPR000792 Transcription regulator LuxR, C-terminal [PS50043] (170-235)
  IPR000792 Transcription regulator LuxR, C-terminal [SM00421] (174-231)
  IPR000792 Transcription regulator LuxR, C-terminal [cd06170] (177-233)
  IPR005143 Transcription factor LuxR-like, autoinducer-binding domain [PF03472] (16-154)
  IPR016032 Signal transduction response regulator, C-terminal effector [SSF46894] (171-237)
  IPR036388 Winged helix-like DNA-binding domain superfamily [G3DSA:1.10.10.10] (173-237)
  IPR036693 Transcription factor LuxR-like, autoinducer-binding domain superfamily [G3DSA:3.30.450.80] (1-172)
  IPR036693 Transcription factor LuxR-like, autoinducer-binding domain superfamily [SSF75516] (9-142)

Organism: NCBI:txid53407